Protein AF-A0A5A8DRU8-F1 (afdb_monomer_lite)

Structure (mmCIF, N/CA/C/O backbone):
data_AF-A0A5A8DRU8-F1
#
_entry.id   AF-A0A5A8DRU8-F1
#
loop_
_atom_site.group_PDB
_atom_site.id
_atom_site.type_symbol
_atom_site.label_atom_id
_atom_site.label_alt_id
_atom_site.label_comp_id
_atom_site.label_asym_id
_atom_site.label_entity_id
_atom_site.label_seq_id
_atom_site.pdbx_PDB_ins_code
_atom_site.Cartn_x
_atom_site.Cartn_y
_atom_site.Cartn_z
_atom_site.occupancy
_atom_site.B_iso_or_equiv
_atom_site.auth_seq_id
_atom_site.auth_comp_id
_atom_site.auth_asym_id
_atom_site.auth_atom_id
_atom_site.pdbx_PDB_model_num
ATOM 1 N N . MET A 1 1 ? -25.861 -3.009 14.316 1.00 43.69 1 MET A N 1
ATOM 2 C CA . MET A 1 1 ? -24.471 -2.513 14.322 1.00 43.69 1 MET A CA 1
ATOM 3 C C . MET A 1 1 ? -24.315 -1.579 13.141 1.00 43.69 1 MET A C 1
ATOM 5 O O . MET A 1 1 ? -24.588 -2.005 12.026 1.00 43.69 1 MET A O 1
ATOM 9 N N . ALA A 1 2 ? -23.986 -0.313 13.386 1.00 33.47 2 ALA A N 1
ATOM 10 C CA . ALA A 1 2 ? -23.744 0.656 12.323 1.00 33.47 2 ALA A CA 1
ATOM 11 C C . ALA A 1 2 ? -22.232 0.739 12.071 1.00 33.47 2 ALA A C 1
ATOM 13 O O . ALA A 1 2 ? -21.468 0.979 13.005 1.00 33.47 2 ALA A O 1
ATOM 14 N N . CYS A 1 3 ? -21.802 0.516 10.828 1.00 35.94 3 CYS A N 1
ATOM 15 C CA . CYS A 1 3 ? -20.430 0.788 10.407 1.00 35.94 3 CYS A CA 1
ATOM 16 C C . CYS A 1 3 ? -20.381 2.212 9.863 1.00 35.94 3 CYS A C 1
ATOM 18 O O . CYS A 1 3 ? -21.068 2.528 8.893 1.00 35.94 3 CYS A O 1
ATOM 20 N N . VAL A 1 4 ? -19.579 3.067 10.489 1.00 39.84 4 VAL A N 1
ATOM 21 C CA . VAL A 1 4 ? -19.378 4.444 10.038 1.00 39.84 4 VAL A CA 1
ATOM 22 C C . VAL A 1 4 ? -17.970 4.555 9.473 1.00 39.84 4 VAL A C 1
ATOM 24 O O . VAL A 1 4 ? -16.997 4.519 10.220 1.00 39.84 4 VAL A O 1
ATOM 27 N N . SER A 1 5 ? -17.861 4.724 8.156 1.00 37.50 5 SER A N 1
ATOM 28 C CA . SER A 1 5 ? -16.623 5.155 7.507 1.00 37.50 5 SER A CA 1
ATOM 29 C C . SER A 1 5 ? -16.645 6.674 7.356 1.00 37.50 5 SER A C 1
ATOM 31 O O . SER A 1 5 ? -17.474 7.210 6.618 1.00 37.50 5 SER A O 1
ATOM 33 N N . VAL A 1 6 ? -15.744 7.380 8.037 1.00 41.66 6 VAL A N 1
ATOM 34 C CA . VAL A 1 6 ? -15.523 8.812 7.788 1.00 41.66 6 VAL A CA 1
ATOM 35 C C . VAL A 1 6 ? -14.497 8.927 6.655 1.00 41.66 6 VAL A C 1
ATOM 37 O O . VAL A 1 6 ? -13.413 8.356 6.793 1.00 41.66 6 VAL A O 1
ATOM 40 N N . PRO A 1 7 ? -14.801 9.604 5.530 1.00 34.25 7 PRO A N 1
ATOM 41 C CA . PRO A 1 7 ? -13.857 9.731 4.426 1.00 34.25 7 PRO A CA 1
ATOM 42 C C . PRO A 1 7 ? -12.574 10.432 4.884 1.00 34.25 7 PRO A C 1
ATOM 44 O O . PRO A 1 7 ? -12.622 11.447 5.582 1.00 34.25 7 PRO A O 1
ATOM 47 N N . ALA A 1 8 ? -11.425 9.886 4.481 1.00 38.19 8 ALA A N 1
ATOM 48 C CA . ALA A 1 8 ? -10.133 10.520 4.693 1.00 38.19 8 ALA A CA 1
ATOM 49 C C . ALA A 1 8 ? -10.092 11.841 3.911 1.00 38.19 8 ALA A C 1
ATOM 51 O O . ALA A 1 8 ? -10.129 11.842 2.681 1.00 38.19 8 ALA A O 1
ATOM 52 N N . GLN A 1 9 ? -10.028 12.971 4.614 1.00 37.44 9 GLN A N 1
ATOM 53 C CA . GLN A 1 9 ? -9.528 14.198 4.001 1.00 37.44 9 GLN A CA 1
ATOM 54 C C . GLN A 1 9 ? -8.002 14.116 3.982 1.00 37.44 9 GLN A C 1
ATOM 56 O O . GLN A 1 9 ? -7.409 13.654 4.955 1.00 37.44 9 GLN A O 1
ATOM 61 N N . GLN A 1 10 ? -7.399 14.497 2.851 1.00 34.91 10 GLN A N 1
ATOM 62 C CA . GLN A 1 10 ? -5.951 14.496 2.638 1.00 34.91 10 GLN A CA 1
ATOM 63 C C . GLN A 1 10 ? -5.237 15.099 3.852 1.00 34.91 10 GLN A C 1
ATOM 65 O O . GLN A 1 10 ? -5.446 16.269 4.169 1.00 34.91 10 GLN A O 1
ATOM 70 N N . GLU A 1 11 ? -4.412 14.298 4.528 1.00 35.53 11 GLU A N 1
ATOM 71 C CA . GLU A 1 11 ? -3.481 14.827 5.521 1.00 35.53 11 GLU A CA 1
ATOM 72 C C . GLU A 1 11 ? -2.498 15.748 4.785 1.00 35.53 11 GLU A C 1
ATOM 74 O O . GLU A 1 11 ? -1.870 15.301 3.816 1.00 35.53 11 GLU A O 1
ATOM 79 N N . PRO A 1 12 ? -2.375 17.029 5.175 1.00 33.28 12 PRO A N 1
ATOM 80 C CA . PRO A 1 12 ? -1.320 17.865 4.639 1.00 33.28 12 PRO A CA 1
ATOM 81 C C . PRO A 1 12 ? 0.021 17.259 5.048 1.00 33.28 12 PRO A C 1
ATOM 83 O O . PRO A 1 12 ? 0.244 16.937 6.216 1.00 33.28 12 PRO A O 1
ATOM 86 N N . ALA A 1 13 ? 0.897 17.081 4.061 1.00 36.59 13 ALA A N 1
ATOM 87 C CA . ALA A 1 13 ? 2.283 16.729 4.300 1.00 36.59 13 ALA A CA 1
ATOM 88 C C . ALA A 1 13 ? 2.924 17.828 5.163 1.00 36.59 13 ALA A C 1
ATOM 90 O O . ALA A 1 13 ? 2.917 18.996 4.784 1.00 36.59 13 ALA A O 1
ATOM 91 N N . ASP A 1 14 ? 3.448 17.439 6.322 1.00 37.88 14 ASP A N 1
ATOM 92 C CA . ASP A 1 14 ? 4.422 18.200 7.108 1.00 37.88 14 ASP A CA 1
ATOM 93 C C . ASP A 1 14 ? 4.053 19.633 7.530 1.00 37.88 14 ASP A C 1
ATOM 95 O O . ASP A 1 14 ? 4.892 20.535 7.514 1.00 37.88 14 ASP A O 1
ATOM 99 N N . SER A 1 15 ? 2.840 19.852 8.040 1.00 34.00 15 SER A N 1
ATOM 100 C CA . SER A 1 15 ? 2.580 21.041 8.862 1.00 34.00 15 SER A CA 1
ATOM 101 C C . SER A 1 15 ? 1.745 20.703 10.090 1.00 34.00 15 SER A C 1
ATOM 103 O O . SER A 1 15 ? 0.584 20.304 9.984 1.00 34.00 15 SER A O 1
ATOM 105 N N . ALA A 1 16 ? 2.336 20.904 11.268 1.00 38.62 16 ALA A N 1
ATOM 106 C CA . ALA A 1 16 ? 1.628 20.998 12.536 1.00 38.62 16 ALA A CA 1
ATOM 107 C C . ALA A 1 16 ? 0.693 22.223 12.500 1.00 38.62 16 ALA A C 1
ATOM 109 O O . ALA A 1 16 ? 1.057 23.307 12.944 1.00 38.62 16 ALA A O 1
ATOM 110 N N . GLU A 1 17 ? -0.498 22.065 11.921 1.00 37.28 17 GLU A N 1
ATOM 111 C CA . GLU A 1 17 ? -1.536 23.096 11.864 1.00 37.28 17 GLU A CA 1
ATOM 112 C C . GLU A 1 17 ? -2.837 22.644 12.564 1.00 37.28 17 GLU A C 1
ATOM 114 O O . GLU A 1 17 ? -3.164 21.452 12.574 1.00 37.28 17 GLU A O 1
ATOM 119 N N . PRO A 1 18 ? -3.647 23.591 13.086 1.00 41.47 18 PRO A N 1
ATOM 120 C CA . PRO A 1 18 ? -4.928 23.337 13.763 1.00 41.47 18 PRO A CA 1
ATOM 121 C C . PRO A 1 18 ? -6.004 22.629 12.909 1.00 41.47 18 PRO A C 1
ATOM 123 O O . PRO A 1 18 ? -7.100 22.343 13.396 1.00 41.47 18 PRO A O 1
ATOM 126 N N . ALA A 1 19 ? -5.708 22.307 11.647 1.00 43.50 19 ALA A N 1
ATOM 127 C CA . ALA A 1 19 ? -6.573 21.556 10.744 1.00 43.50 19 ALA A CA 1
ATOM 128 C C . ALA A 1 19 ? -6.838 20.106 11.205 1.00 43.50 19 ALA A C 1
ATOM 130 O O . ALA A 1 19 ? -7.924 19.585 10.948 1.00 43.50 19 ALA A O 1
ATOM 131 N N . LEU A 1 20 ? -5.916 19.472 11.946 1.00 45.97 20 LEU A N 1
ATOM 132 C CA . LEU A 1 20 ? -6.085 18.087 12.427 1.00 45.97 20 LEU A CA 1
ATOM 133 C C . LEU A 1 20 ? -7.154 17.937 13.531 1.00 45.97 20 LEU A C 1
ATOM 135 O O . LEU A 1 20 ? -7.734 16.861 13.698 1.00 45.97 20 LEU A O 1
ATOM 139 N N . ALA A 1 21 ? -7.466 19.016 14.256 1.00 47.47 21 ALA A N 1
ATOM 140 C CA . ALA A 1 21 ? -8.443 18.999 15.345 1.00 47.47 21 ALA A CA 1
ATOM 141 C C . ALA A 1 21 ? -9.889 18.790 14.844 1.00 47.47 21 ALA A C 1
ATOM 143 O O . ALA A 1 21 ? -10.732 18.234 15.552 1.00 47.47 21 ALA A O 1
ATOM 144 N N . ARG A 1 22 ? -10.210 19.208 13.608 1.00 53.56 22 ARG A N 1
ATOM 145 C CA . ARG A 1 22 ? -11.570 19.088 13.041 1.00 53.56 22 ARG A CA 1
ATOM 146 C C . ARG A 1 22 ? -11.965 17.632 12.712 1.00 53.56 22 ARG A C 1
ATOM 148 O O . ARG A 1 22 ? -13.034 17.219 13.164 1.00 53.56 22 ARG A O 1
ATOM 155 N N . PRO A 1 23 ? -11.148 16.824 12.004 1.00 54.41 23 PRO A N 1
ATOM 156 C CA . PRO A 1 23 ? -11.475 15.423 11.707 1.00 54.41 23 PRO A CA 1
ATOM 157 C C . PRO A 1 23 ? -11.539 14.515 12.943 1.00 54.41 23 PRO A C 1
ATOM 159 O O . PRO A 1 23 ? -12.412 13.649 13.033 1.00 54.41 23 PRO A O 1
ATOM 162 N N . VAL A 1 24 ? -10.643 14.726 13.914 1.00 59.41 24 VAL A N 1
ATOM 163 C CA . VAL A 1 24 ? -10.613 13.986 15.191 1.00 59.41 24 VAL A CA 1
ATOM 164 C C . VAL A 1 24 ? -11.930 14.154 15.949 1.00 59.41 24 VAL A C 1
ATOM 166 O O . VAL A 1 24 ? -12.512 13.175 16.426 1.00 59.41 24 VAL A O 1
ATOM 169 N N . ASN A 1 25 ? -12.450 15.382 15.972 1.00 67.56 25 ASN A N 1
ATOM 170 C CA . ASN A 1 25 ? -13.738 15.681 16.581 1.00 67.56 25 ASN A CA 1
ATOM 171 C C . ASN A 1 25 ? -14.907 15.072 15.797 1.00 67.56 25 ASN A C 1
ATOM 173 O O . ASN A 1 25 ? -15.850 14.597 16.421 1.00 67.56 25 ASN A O 1
ATOM 177 N N . ALA A 1 26 ? -14.838 14.992 14.466 1.00 81.69 26 ALA A N 1
ATOM 178 C CA . ALA A 1 26 ? -15.893 14.366 13.668 1.00 81.69 26 ALA A CA 1
ATOM 179 C C . ALA A 1 26 ? -16.032 12.858 13.957 1.00 81.69 26 ALA A C 1
ATOM 181 O O . ALA A 1 26 ? -17.144 12.387 14.197 1.00 81.69 26 ALA A O 1
ATOM 182 N N . LYS A 1 27 ? -14.922 12.101 14.013 1.00 86.38 27 LYS A N 1
ATOM 183 C CA . LYS A 1 27 ? -14.954 10.661 14.353 1.00 86.38 27 LYS A CA 1
ATOM 184 C C . LYS A 1 27 ? -15.579 10.427 15.730 1.00 86.38 27 LYS A C 1
ATOM 186 O O . LYS A 1 27 ? -16.485 9.606 15.867 1.00 86.38 27 LYS A O 1
ATOM 191 N N . ALA A 1 28 ? -15.125 11.182 16.734 1.00 84.31 28 ALA A N 1
ATOM 192 C CA . ALA A 1 28 ? -15.636 11.086 18.098 1.00 84.31 28 ALA A CA 1
ATOM 193 C C . ALA A 1 28 ? -17.119 11.467 18.193 1.00 84.31 28 ALA A C 1
ATOM 195 O O . ALA A 1 28 ? -17.884 10.767 18.848 1.00 84.31 28 ALA A O 1
ATOM 196 N N . GLN A 1 29 ? -17.537 12.538 17.510 1.00 87.56 29 GLN A N 1
ATOM 197 C CA . GLN A 1 29 ? -18.924 13.009 17.499 1.00 87.56 29 GLN A CA 1
ATOM 198 C C . GLN A 1 29 ? -19.871 11.995 16.866 1.00 87.56 29 GLN A C 1
ATOM 200 O O . GLN A 1 29 ? -20.929 11.728 17.430 1.00 87.56 29 GLN A O 1
ATOM 205 N N . VAL A 1 30 ? -19.502 11.408 15.723 1.00 90.81 30 VAL A N 1
ATOM 206 C CA . VAL A 1 30 ? -20.354 10.406 15.070 1.00 90.81 30 VAL A CA 1
ATOM 207 C C . VAL A 1 30 ? -20.435 9.136 15.917 1.00 90.81 30 VAL A C 1
ATOM 209 O O . VAL A 1 30 ? -21.524 8.588 16.106 1.00 90.81 30 VAL A O 1
ATOM 212 N N . LEU A 1 31 ? -19.314 8.700 16.494 1.00 92.44 31 LEU A N 1
ATOM 213 C CA . LEU A 1 31 ? -19.296 7.552 17.398 1.00 92.44 31 LEU A CA 1
ATOM 214 C C . LEU A 1 31 ? -20.135 7.808 18.662 1.00 92.44 31 LEU A C 1
ATOM 216 O O . LEU A 1 31 ? -20.915 6.959 19.078 1.00 92.44 31 LEU A O 1
ATOM 220 N N . TRP A 1 32 ? -20.039 9.000 19.247 1.00 93.31 32 TRP A N 1
ATOM 221 C CA . TRP A 1 32 ? -20.851 9.388 20.398 1.00 93.31 32 TRP A CA 1
ATOM 222 C C . TRP A 1 32 ? -22.339 9.4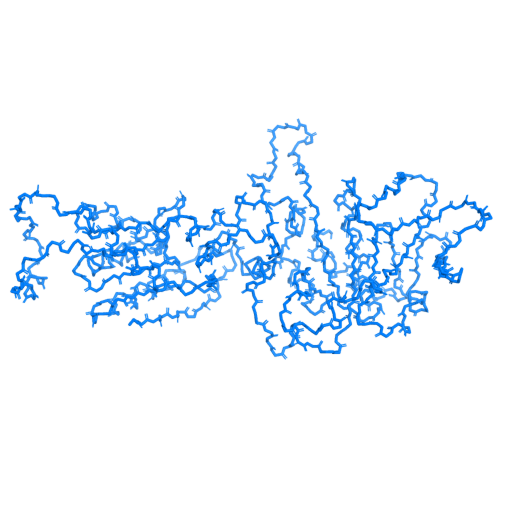61 20.056 1.00 93.31 32 TRP A C 1
ATOM 224 O O . TRP A 1 32 ? -23.163 8.945 20.807 1.00 93.31 32 TRP A O 1
ATOM 234 N N . ALA A 1 33 ? -22.696 10.055 18.915 1.00 93.38 33 ALA A N 1
ATOM 235 C CA . ALA A 1 33 ? -24.084 10.175 18.484 1.00 93.38 33 ALA A CA 1
ATOM 236 C C . ALA A 1 33 ? -24.727 8.801 18.242 1.00 93.38 33 ALA A C 1
ATOM 238 O O . ALA A 1 33 ? -25.854 8.568 18.670 1.00 93.38 33 ALA A O 1
ATOM 239 N N . THR A 1 34 ? -24.005 7.876 17.608 1.00 95.88 34 THR A N 1
ATOM 240 C CA . THR A 1 34 ? -24.486 6.506 17.356 1.00 95.88 34 THR A CA 1
ATOM 241 C C . THR A 1 34 ? -24.668 5.710 18.650 1.00 95.88 34 THR A C 1
ATOM 243 O O . THR A 1 34 ? -25.726 5.113 18.851 1.00 95.88 34 THR A O 1
ATOM 246 N N . VAL A 1 35 ? -23.708 5.788 19.575 1.00 94.75 35 VAL A N 1
ATOM 247 C CA . VAL A 1 35 ? -23.812 5.185 20.916 1.00 94.75 35 VAL A CA 1
ATOM 248 C C . VAL A 1 35 ? -24.971 5.786 21.716 1.00 94.75 35 VAL A C 1
ATOM 250 O O . VAL A 1 35 ? -25.744 5.049 22.326 1.00 94.75 35 VAL A O 1
ATOM 253 N N . LYS A 1 36 ? -25.162 7.111 21.664 1.00 93.75 36 LYS A N 1
ATOM 254 C CA . LYS A 1 36 ? -26.280 7.808 22.322 1.00 93.75 36 LYS A CA 1
ATOM 255 C C . LYS A 1 36 ? -27.650 7.365 21.797 1.00 93.75 36 LYS A C 1
ATOM 257 O O . LYS A 1 36 ? -28.618 7.381 22.549 1.00 93.75 36 LYS A O 1
ATOM 262 N N . LEU A 1 37 ? -27.734 6.964 20.529 1.00 95.50 37 LEU A N 1
ATOM 263 C CA . LEU A 1 37 ? -28.949 6.418 19.916 1.00 95.50 37 LEU A CA 1
ATOM 264 C C . LEU A 1 37 ? -29.209 4.942 20.276 1.00 95.50 37 LEU A C 1
ATOM 266 O O . LEU A 1 37 ? -30.167 4.364 19.772 1.00 95.50 37 LEU A O 1
ATOM 270 N N . GLY A 1 38 ? -28.382 4.328 21.128 1.00 94.88 38 GLY A N 1
ATOM 271 C CA . GLY A 1 38 ? -28.551 2.940 21.560 1.00 94.88 38 GLY A CA 1
ATOM 272 C C . GLY A 1 38 ? -27.818 1.913 20.692 1.00 94.88 38 GLY A C 1
ATOM 273 O O . GLY A 1 38 ? -28.046 0.716 20.854 1.00 94.88 38 GLY A O 1
ATOM 274 N N . TYR A 1 39 ? -26.941 2.338 19.772 1.00 96.38 39 TYR A N 1
ATOM 275 C CA . TYR A 1 39 ? -26.209 1.417 18.900 1.00 96.38 39 TYR A CA 1
ATOM 276 C C . TYR A 1 39 ? -24.805 1.093 19.412 1.00 96.38 39 TYR A C 1
ATOM 278 O O . TYR A 1 39 ? -23.951 1.972 19.545 1.00 96.38 39 TYR A O 1
ATOM 286 N N . ASP A 1 40 ? -24.517 -0.202 19.552 1.00 94.81 40 ASP A N 1
ATOM 287 C CA . ASP A 1 40 ? -23.143 -0.703 19.550 1.00 94.81 40 ASP A CA 1
ATOM 288 C C . ASP A 1 40 ? -22.453 -0.302 18.244 1.00 94.81 40 ASP A C 1
ATOM 290 O O . ASP A 1 40 ? -22.934 -0.605 17.141 1.00 94.81 40 ASP A O 1
ATOM 294 N N . SER A 1 41 ? -21.308 0.359 18.382 1.00 95.38 41 SER A N 1
ATOM 295 C CA . SER A 1 41 ? -20.650 1.044 17.276 1.00 95.38 41 SER A CA 1
ATOM 296 C C . SER A 1 41 ? -19.191 0.620 17.169 1.00 95.38 41 SER A C 1
ATOM 298 O O . SER A 1 41 ? -18.465 0.594 18.162 1.00 95.38 41 SER A O 1
ATOM 300 N N . LEU A 1 42 ? -18.765 0.263 15.956 1.00 95.50 42 LEU A N 1
ATOM 301 C CA . LEU A 1 42 ? -17.385 -0.093 15.629 1.00 95.50 42 LEU A CA 1
ATOM 302 C C . LEU A 1 42 ? -16.781 1.025 14.783 1.00 95.50 42 LEU A C 1
ATOM 304 O O . LEU A 1 42 ? -17.221 1.266 13.659 1.00 95.50 42 LEU A O 1
ATOM 308 N N . LEU A 1 43 ? -15.778 1.698 15.340 1.00 93.88 43 LEU A N 1
ATOM 309 C CA . LEU A 1 43 ? -14.950 2.666 14.637 1.00 93.88 43 LEU A CA 1
ATOM 310 C C . LEU A 1 43 ? -13.770 1.951 13.983 1.00 93.88 43 LEU A C 1
ATOM 312 O O . LEU A 1 43 ? -13.090 1.141 14.621 1.00 93.88 43 LEU A O 1
ATOM 316 N N . VAL A 1 44 ? -13.532 2.290 12.718 1.00 92.31 44 VAL A N 1
ATOM 317 C CA . VAL A 1 44 ? -12.480 1.712 11.887 1.00 92.31 44 VAL A CA 1
ATOM 318 C C . VAL A 1 44 ? -11.830 2.830 11.075 1.00 92.31 44 VAL A C 1
ATOM 320 O O . VAL A 1 44 ? -12.527 3.586 10.395 1.00 92.31 44 VAL A O 1
ATOM 323 N N .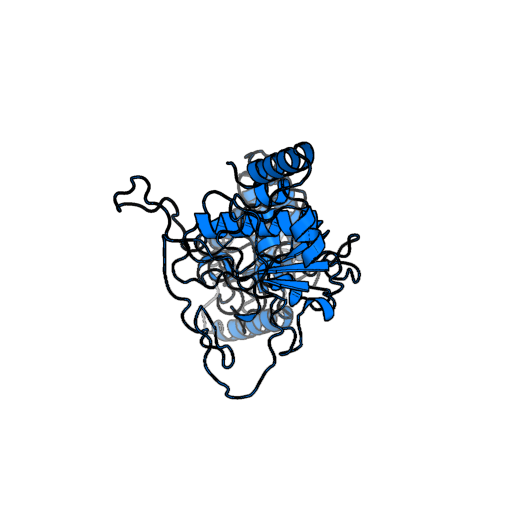 ASP A 1 45 ? -10.507 2.931 11.137 1.00 88.12 45 ASP A N 1
ATOM 324 C CA . ASP A 1 45 ? -9.735 3.817 10.273 1.00 88.12 45 ASP A CA 1
ATOM 325 C C . ASP A 1 45 ? -9.658 3.273 8.842 1.00 88.12 45 ASP A C 1
ATOM 327 O O . ASP A 1 45 ? -9.759 2.075 8.582 1.00 88.12 45 ASP A O 1
ATOM 331 N N . THR A 1 46 ? -9.468 4.169 7.875 1.00 85.88 46 THR A N 1
ATOM 332 C CA . THR A 1 46 ? -9.427 3.816 6.446 1.00 85.88 46 THR A CA 1
ATOM 333 C C . THR A 1 46 ? -8.210 2.979 6.060 1.00 85.88 46 THR A C 1
ATOM 335 O O . THR A 1 46 ? -8.164 2.438 4.962 1.00 85.88 46 THR A O 1
ATOM 338 N N . ASP A 1 47 ? -7.214 2.891 6.937 1.00 82.31 47 ASP A N 1
ATOM 339 C CA . ASP A 1 47 ? -6.003 2.097 6.766 1.00 82.31 47 ASP A CA 1
ATOM 340 C C . ASP A 1 47 ? -6.027 0.787 7.582 1.00 82.31 47 ASP A C 1
ATOM 342 O O . ASP A 1 47 ? -4.981 0.171 7.820 1.00 82.31 47 ASP A O 1
ATOM 346 N N . VAL A 1 48 ? -7.223 0.337 7.981 1.00 88.25 48 VAL A N 1
ATOM 347 C CA . VAL A 1 48 ? -7.468 -1.004 8.520 1.00 88.25 48 VAL A CA 1
ATOM 348 C C . VAL A 1 48 ? -7.872 -1.958 7.397 1.00 88.25 48 VAL A C 1
ATOM 350 O O . VAL A 1 48 ? -8.865 -1.752 6.702 1.00 88.25 48 VAL A O 1
ATOM 353 N N . ALA A 1 49 ? -7.130 -3.052 7.259 1.00 88.06 49 ALA A N 1
ATOM 354 C CA . ALA A 1 49 ? -7.469 -4.168 6.392 1.00 88.06 49 ALA A CA 1
ATOM 355 C C . ALA A 1 49 ? -8.126 -5.294 7.201 1.00 88.06 49 ALA A C 1
ATOM 357 O O . ALA A 1 49 ? -7.591 -5.738 8.220 1.00 88.06 49 ALA A O 1
ATOM 358 N N . PHE A 1 50 ? -9.267 -5.786 6.725 1.00 91.06 50 PHE A N 1
ATOM 359 C CA . PHE A 1 50 ? -9.951 -6.946 7.293 1.00 91.06 50 PHE A CA 1
ATOM 360 C C . PHE A 1 50 ? -9.463 -8.218 6.611 1.00 91.06 50 PHE A C 1
ATOM 362 O O . PHE A 1 50 ? -9.607 -8.370 5.401 1.00 91.06 50 PHE A O 1
ATOM 369 N N . LEU A 1 51 ? -8.908 -9.135 7.395 1.00 89.31 51 LEU A N 1
ATOM 370 C CA . LEU A 1 51 ? -8.518 -10.467 6.928 1.00 89.31 51 LEU A CA 1
ATOM 371 C C . LEU A 1 51 ? -9.622 -11.494 7.193 1.00 89.31 51 LEU A C 1
ATOM 373 O O . LEU A 1 51 ? -9.716 -12.507 6.507 1.00 89.31 51 LEU A O 1
ATOM 377 N N . GLN A 1 52 ? -10.458 -11.228 8.197 1.00 92.00 52 GLN A N 1
ATOM 378 C CA . GLN A 1 52 ? -11.612 -12.034 8.581 1.00 92.00 52 GLN A CA 1
ATOM 379 C C . GLN A 1 52 ? -12.755 -11.115 9.028 1.00 92.00 52 GLN A C 1
ATOM 381 O O . GLN A 1 52 ? -12.541 -9.936 9.317 1.00 92.00 52 GLN A O 1
ATOM 386 N N . ASN A 1 53 ? -13.973 -11.653 9.132 1.00 93.31 53 ASN A N 1
ATOM 387 C CA . ASN A 1 53 ? -15.086 -10.925 9.740 1.00 93.31 53 ASN A CA 1
ATOM 388 C C . ASN A 1 53 ? -14.817 -10.739 11.250 1.00 93.31 53 ASN A C 1
ATOM 390 O O . ASN A 1 53 ? -14.769 -11.735 11.974 1.00 93.31 53 ASN A O 1
ATOM 394 N N . PRO A 1 54 ? -14.668 -9.501 11.758 1.00 94.56 54 PRO A N 1
ATOM 395 C CA . PRO A 1 54 ? -14.321 -9.272 13.157 1.00 94.56 54 PRO A CA 1
ATOM 396 C C . PRO A 1 54 ? -15.491 -9.457 14.120 1.00 94.56 54 PRO A C 1
ATOM 398 O O . PRO A 1 54 ? -15.266 -9.621 15.316 1.00 94.56 54 PRO A O 1
ATOM 401 N N . LEU A 1 55 ? -16.736 -9.405 13.640 1.00 93.81 55 LEU A N 1
ATOM 402 C CA . LEU A 1 55 ? -17.903 -9.314 14.517 1.00 93.81 55 LEU A CA 1
ATOM 403 C C . LEU A 1 55 ? -18.118 -10.567 15.378 1.00 93.81 55 LEU A C 1
ATOM 405 O O . LEU A 1 55 ? -18.314 -10.402 16.584 1.00 93.81 55 LEU A O 1
ATOM 409 N N . PRO A 1 56 ? -18.032 -11.799 14.833 1.00 93.56 56 PRO A N 1
ATOM 410 C CA . PRO A 1 56 ? -18.132 -13.007 15.650 1.00 93.56 56 PRO A CA 1
ATOM 411 C C . PRO A 1 56 ? -17.036 -13.062 16.716 1.00 93.56 56 PRO A C 1
ATOM 413 O O . PRO A 1 56 ? -17.325 -13.329 17.877 1.00 93.56 56 PRO A O 1
ATOM 416 N N . VAL A 1 57 ? -15.806 -12.692 16.343 1.00 92.62 57 VAL A N 1
ATOM 417 C CA . VAL A 1 57 ? -14.649 -12.700 17.243 1.00 92.62 57 VAL A CA 1
ATOM 418 C C . VAL A 1 57 ? -14.838 -11.709 18.395 1.00 92.62 57 VAL A C 1
ATOM 420 O O . VAL A 1 57 ? -14.619 -12.054 19.553 1.00 92.62 57 VAL A O 1
ATOM 423 N N . LEU A 1 58 ? -15.294 -10.485 18.110 1.00 92.56 58 LEU A N 1
ATOM 424 C CA . LEU A 1 58 ? -15.591 -9.480 19.140 1.00 92.56 58 LEU A CA 1
ATOM 425 C C . LEU A 1 58 ? -16.706 -9.938 20.096 1.00 92.56 58 LEU A C 1
ATOM 427 O O . LEU A 1 58 ? -16.620 -9.686 21.301 1.00 92.56 58 LEU A O 1
ATOM 431 N N . ALA A 1 59 ? -17.725 -10.631 19.578 1.00 90.31 59 ALA A N 1
ATOM 432 C CA . ALA A 1 59 ? -18.812 -11.189 20.380 1.00 90.31 59 ALA A CA 1
ATOM 433 C C . ALA A 1 59 ? -18.361 -12.376 21.253 1.00 90.31 59 ALA A C 1
ATOM 435 O O . ALA A 1 59 ? -18.812 -12.504 22.390 1.00 90.31 59 ALA A O 1
ATOM 436 N N . ASP A 1 60 ? -17.451 -13.223 20.764 1.00 88.94 60 ASP A N 1
ATOM 437 C CA . ASP A 1 60 ? -16.826 -14.280 21.571 1.00 88.94 60 ASP A CA 1
ATOM 438 C C . ASP A 1 60 ? -16.030 -13.693 22.742 1.00 88.94 60 ASP A C 1
ATOM 440 O O . ASP A 1 60 ? -16.139 -14.174 23.873 1.00 88.94 60 ASP A O 1
ATOM 444 N N . TYR A 1 61 ? -15.290 -12.605 22.503 1.00 85.69 61 TYR A N 1
ATOM 445 C CA . TYR A 1 61 ? -14.569 -11.907 23.569 1.00 85.69 61 TYR A CA 1
ATOM 446 C C . TYR A 1 61 ? -15.499 -11.349 24.647 1.00 85.69 61 TYR A C 1
ATOM 448 O O . TYR A 1 61 ? -15.143 -11.414 25.825 1.00 85.69 61 TYR A O 1
ATOM 456 N N . ASP A 1 62 ? -16.673 -10.831 24.272 1.00 85.38 62 ASP A N 1
ATOM 457 C CA . ASP A 1 62 ? -17.678 -10.379 25.240 1.00 85.38 62 ASP A CA 1
ATOM 458 C C . ASP A 1 62 ? -18.098 -11.526 26.171 1.00 85.38 62 ASP A C 1
ATOM 460 O O . ASP A 1 62 ? -18.033 -11.388 27.395 1.00 85.38 62 ASP A O 1
ATOM 464 N N . ARG A 1 63 ? -18.456 -12.681 25.593 1.00 83.75 63 ARG A N 1
ATOM 465 C CA . ARG A 1 63 ? -18.901 -13.864 26.347 1.00 83.75 63 ARG A CA 1
ATOM 466 C C . ARG A 1 63 ? -17.827 -14.395 27.294 1.00 83.75 63 ARG A C 1
ATOM 468 O O . ARG A 1 63 ? -18.121 -14.696 28.448 1.00 83.75 63 ARG A O 1
ATOM 475 N N . ALA A 1 64 ? -16.583 -14.485 26.826 1.00 79.62 64 ALA A N 1
ATOM 476 C CA . ALA A 1 64 ? -15.479 -15.021 27.622 1.00 79.62 64 ALA A CA 1
ATOM 477 C C . ALA A 1 64 ? -15.181 -14.180 28.878 1.00 79.62 64 ALA A C 1
ATOM 479 O O . ALA A 1 64 ? -14.812 -14.725 29.914 1.00 79.62 64 ALA A O 1
ATOM 480 N N . HIS A 1 65 ? -15.362 -12.856 28.815 1.00 73.00 65 HIS A N 1
ATOM 481 C CA . HIS A 1 65 ? -15.084 -11.968 29.950 1.00 73.00 65 HIS A CA 1
ATOM 482 C C . HIS A 1 65 ? -16.268 -11.839 30.916 1.00 73.00 65 HIS A C 1
ATOM 484 O O . HIS A 1 65 ? -16.044 -11.611 32.105 1.00 73.00 65 HIS A O 1
ATOM 490 N N . GLN A 1 66 ? -17.505 -12.041 30.445 1.00 67.06 66 GLN A N 1
ATOM 491 C CA . GLN A 1 66 ? -18.696 -12.085 31.304 1.00 67.06 66 GLN A CA 1
ATOM 492 C C . GLN A 1 66 ? -18.615 -13.191 32.370 1.00 67.06 66 GLN A C 1
ATOM 494 O O . GLN A 1 66 ? -19.074 -12.999 33.494 1.00 67.06 66 GLN A O 1
ATOM 499 N N . GLN A 1 67 ? -17.966 -14.319 32.066 1.00 54.25 67 GLN A N 1
ATOM 500 C CA . GLN A 1 67 ? -17.844 -15.446 32.999 1.00 54.25 67 GLN A CA 1
ATOM 501 C C . GLN A 1 67 ? -16.910 -15.179 34.198 1.00 54.25 67 GLN A C 1
ATOM 503 O O . GLN A 1 67 ? -17.016 -15.865 35.210 1.00 54.25 67 GLN A O 1
ATOM 508 N N . VAL A 1 68 ? -16.016 -14.183 34.131 1.00 54.00 68 VAL A N 1
ATOM 509 C CA . VAL A 1 68 ? -14.922 -14.012 35.114 1.00 54.00 68 VAL A CA 1
ATOM 510 C C . VAL A 1 68 ? -15.302 -13.129 36.316 1.00 54.00 68 VAL A C 1
ATOM 512 O O . VAL A 1 68 ? -14.675 -13.227 37.367 1.00 54.00 68 VAL A O 1
ATOM 515 N N . ARG A 1 69 ? -16.328 -12.270 36.215 1.00 50.66 69 ARG A N 1
ATOM 516 C CA . ARG A 1 69 ? -16.647 -11.257 37.250 1.00 50.66 69 ARG A CA 1
ATOM 517 C C . ARG A 1 69 ? -17.812 -11.587 38.187 1.00 50.66 69 ARG A C 1
ATOM 519 O O . ARG A 1 69 ? -18.118 -10.781 39.059 1.00 50.66 69 ARG A O 1
ATOM 526 N N . CYS A 1 70 ? -18.413 -12.770 38.094 1.00 49.94 70 CYS A N 1
ATOM 527 C CA . CYS A 1 70 ? -19.489 -13.193 39.004 1.00 49.94 70 CYS A CA 1
ATOM 528 C C . CYS A 1 70 ? -18.982 -13.696 40.379 1.00 49.94 70 CYS A C 1
ATOM 530 O O . CYS A 1 70 ? -19.564 -14.607 40.962 1.00 49.94 70 CYS A O 1
ATOM 532 N N . GLY A 1 71 ? -17.897 -13.112 40.905 1.00 43.91 71 GLY A N 1
ATOM 533 C CA . GLY A 1 71 ? -17.373 -13.365 42.250 1.00 43.91 71 GLY A CA 1
ATOM 534 C C . GLY A 1 71 ? -17.728 -12.213 43.191 1.00 43.91 71 GLY A C 1
ATOM 535 O O . GLY A 1 71 ? -17.203 -11.116 43.045 1.00 43.91 71 GLY A O 1
ATOM 536 N N . SER A 1 72 ? -18.645 -12.482 44.121 1.00 43.16 72 SER A N 1
ATOM 537 C CA . SER A 1 72 ? -19.126 -11.651 45.239 1.00 43.16 72 SER A CA 1
ATOM 538 C C . SER A 1 72 ? -18.269 -10.431 45.628 1.00 43.16 72 SER A C 1
ATOM 540 O O . SER A 1 72 ? -17.261 -10.569 46.321 1.00 43.16 72 SER A O 1
ATOM 542 N N . ALA A 1 73 ? -18.745 -9.229 45.291 1.00 41.03 73 ALA A N 1
ATOM 543 C CA . ALA A 1 73 ? -18.336 -7.978 45.928 1.00 41.03 73 ALA A CA 1
ATOM 544 C C . ALA A 1 73 ? -19.587 -7.133 46.216 1.00 41.03 73 ALA A C 1
ATOM 546 O O . ALA A 1 73 ? -20.369 -6.842 45.311 1.00 41.03 73 ALA A O 1
ATOM 547 N N . GLY A 1 74 ? -19.801 -6.811 47.495 1.00 42.53 74 GLY A N 1
ATOM 548 C CA . GLY A 1 74 ? -20.925 -6.007 47.971 1.00 42.53 74 GLY A CA 1
ATOM 549 C C . GLY A 1 74 ? -20.922 -4.616 47.342 1.00 42.53 74 GLY A C 1
ATOM 550 O O . GLY A 1 74 ? -19.888 -3.954 47.281 1.00 42.53 74 GLY A O 1
ATOM 551 N N . ALA A 1 75 ? -22.083 -4.198 46.846 1.00 36.56 75 ALA A N 1
ATOM 552 C CA . ALA A 1 75 ? -22.277 -2.895 46.236 1.00 36.56 75 ALA A CA 1
ATOM 553 C C . ALA A 1 75 ? -22.424 -1.811 47.317 1.00 36.56 75 ALA A C 1
ATOM 555 O O . ALA A 1 75 ? -23.382 -1.839 48.087 1.00 36.56 75 ALA A O 1
ATOM 556 N N . GLU A 1 76 ? -21.520 -0.832 47.327 1.00 35.81 76 GLU A N 1
ATOM 557 C CA . GLU A 1 76 ? -21.798 0.503 47.867 1.00 35.81 76 GLU A CA 1
ATOM 558 C C . GLU A 1 76 ? -22.101 1.470 46.707 1.00 35.81 76 GLU A C 1
ATOM 560 O O . GLU A 1 76 ? -21.416 1.430 45.680 1.00 35.81 76 GLU A O 1
ATOM 565 N N . PRO A 1 77 ? -23.106 2.354 46.832 1.00 40.75 77 PRO A N 1
ATOM 566 C CA . PRO A 1 77 ? -23.434 3.322 45.795 1.00 40.75 77 PRO A CA 1
ATOM 567 C C . PRO A 1 77 ? -22.511 4.547 45.882 1.00 40.75 77 PRO A C 1
ATOM 569 O O . PRO A 1 77 ? -22.542 5.296 46.856 1.00 40.75 77 PRO A O 1
ATOM 572 N N . PHE A 1 78 ? -21.729 4.797 44.829 1.00 40.62 78 PHE A N 1
ATOM 573 C CA . PHE A 1 78 ? -20.896 5.996 44.695 1.00 40.62 78 PHE A CA 1
ATOM 574 C C . PHE A 1 78 ? -21.272 6.780 43.428 1.00 40.62 78 PHE A C 1
ATOM 576 O O . PHE A 1 78 ? -21.047 6.297 42.321 1.00 40.62 78 PHE A O 1
ATOM 583 N N . LEU A 1 79 ? -21.831 7.990 43.608 1.00 41.47 79 LEU A N 1
ATOM 584 C CA . LEU A 1 79 ? -21.433 9.278 42.989 1.00 41.47 79 LEU A CA 1
ATOM 585 C C . LEU A 1 79 ? -22.609 10.296 42.949 1.00 41.47 79 LEU A C 1
ATOM 587 O O . LEU A 1 79 ? -23.596 10.051 42.260 1.00 41.47 79 LEU A O 1
ATOM 591 N N . PRO A 1 80 ? -22.495 11.481 43.594 1.00 40.38 80 PRO A N 1
ATOM 592 C CA . PRO A 1 80 ? -23.584 12.466 43.700 1.00 40.38 80 PRO A CA 1
ATOM 593 C C . PRO A 1 80 ? -23.517 13.674 42.730 1.00 40.38 80 PRO A C 1
ATOM 595 O O . PRO A 1 80 ? -24.196 14.670 42.963 1.00 40.38 80 PRO A O 1
ATOM 598 N N . HIS A 1 81 ? -22.724 13.654 41.646 1.00 44.34 81 HIS A N 1
ATOM 599 C CA . HIS A 1 81 ? -22.396 14.895 40.901 1.00 44.34 81 HIS A CA 1
ATOM 600 C C . HIS A 1 81 ? -22.934 15.070 39.466 1.00 44.34 81 HIS A C 1
ATOM 602 O O . HIS A 1 81 ? -22.583 16.056 38.823 1.00 44.34 81 HIS A O 1
ATOM 608 N N . TYR A 1 82 ? -23.837 14.217 38.966 1.00 43.66 82 TYR A N 1
ATOM 609 C CA . TYR A 1 82 ? -24.476 14.429 37.649 1.00 43.66 82 TYR A CA 1
ATOM 610 C C . TYR A 1 82 ? -25.982 14.095 37.664 1.00 43.66 82 TYR A C 1
ATOM 612 O O . TYR A 1 82 ? -26.376 13.009 37.239 1.00 43.66 82 TYR A O 1
ATOM 620 N N . PRO A 1 83 ? -26.853 15.020 38.117 1.00 43.00 83 PRO A N 1
ATOM 621 C CA . PRO A 1 83 ? -28.277 14.733 38.326 1.00 43.00 83 PRO A CA 1
ATOM 622 C C . PRO A 1 83 ? -29.081 14.460 37.041 1.00 43.00 83 PRO A C 1
ATOM 624 O O . PRO A 1 83 ? -30.163 13.891 37.110 1.00 43.00 83 PRO A O 1
ATOM 627 N N . TRP A 1 84 ? -28.561 14.805 35.859 1.00 44.94 84 TRP A N 1
ATOM 628 C CA . TRP A 1 84 ? -29.255 14.604 34.578 1.00 44.94 84 TRP A CA 1
ATOM 629 C C . TRP A 1 84 ? -28.950 13.262 33.890 1.00 44.94 84 TRP A C 1
ATOM 631 O O . TRP A 1 84 ? -29.582 12.949 32.885 1.00 44.94 84 TRP A O 1
ATOM 641 N N . LEU A 1 85 ? -28.031 12.445 34.426 1.00 44.38 85 LEU A N 1
ATOM 642 C CA . LEU A 1 85 ? -27.796 11.073 33.944 1.00 44.38 85 LEU A CA 1
ATOM 643 C C . LEU A 1 85 ? -28.628 10.010 34.692 1.00 44.38 85 LEU A C 1
ATOM 645 O O . LEU A 1 85 ? -28.651 8.856 34.276 1.00 44.38 85 LEU A O 1
ATOM 649 N N . GLY A 1 86 ? -29.308 10.379 35.783 1.00 37.31 86 GLY A N 1
ATOM 650 C CA . GLY A 1 86 ? -29.948 9.434 36.708 1.00 37.31 86 GLY A CA 1
ATOM 651 C C . GLY A 1 86 ? -31.394 9.030 36.394 1.00 37.31 86 GLY A C 1
ATOM 652 O O . GLY A 1 86 ? -31.954 8.228 37.129 1.00 37.31 86 GLY A O 1
ATOM 653 N N . ALA A 1 87 ? -32.024 9.561 35.341 1.00 40.19 87 ALA A N 1
ATOM 654 C CA . ALA A 1 87 ? -33.476 9.420 35.153 1.00 40.19 87 ALA A CA 1
ATOM 655 C C . ALA A 1 87 ? -33.933 8.232 34.274 1.00 40.19 87 ALA A C 1
ATOM 657 O O . ALA A 1 87 ? -35.133 8.067 34.072 1.00 40.19 87 ALA A O 1
ATOM 658 N N . HIS A 1 88 ? -33.024 7.392 33.759 1.00 38.66 88 HIS A N 1
ATOM 659 C CA . HIS A 1 88 ? -33.392 6.282 32.856 1.00 38.66 88 HIS A CA 1
ATOM 660 C C . HIS A 1 88 ? -32.810 4.908 33.207 1.00 38.66 88 HIS A C 1
ATOM 662 O O . HIS A 1 88 ? -32.805 4.013 32.368 1.00 38.66 88 HIS A O 1
ATOM 668 N N . VAL A 1 89 ? -32.364 4.694 34.445 1.00 43.56 89 VAL A N 1
ATOM 669 C CA . VAL A 1 89 ? -31.917 3.363 34.882 1.00 43.56 89 VAL A CA 1
ATOM 670 C C . VAL A 1 89 ? -32.628 2.994 36.174 1.00 43.56 89 VAL A C 1
ATOM 672 O O . VAL A 1 89 ? -32.081 3.124 37.263 1.00 43.56 89 VAL A O 1
ATOM 675 N N . ALA A 1 90 ? -33.875 2.555 36.053 1.00 40.53 90 ALA A N 1
ATOM 676 C CA . ALA A 1 90 ? -34.550 1.849 37.127 1.00 40.53 90 ALA A CA 1
ATOM 677 C C . ALA A 1 90 ? -35.388 0.717 36.528 1.00 40.53 90 ALA A C 1
ATOM 679 O O . ALA A 1 90 ? -36.139 0.938 35.585 1.00 40.53 90 ALA A O 1
ATOM 680 N N . GLU A 1 91 ? -35.215 -0.464 37.123 1.00 38.97 91 GLU A N 1
ATOM 681 C CA . GLU A 1 91 ? -35.961 -1.714 36.924 1.00 38.97 91 GLU A CA 1
ATOM 682 C C . GLU A 1 91 ? -35.524 -2.633 35.770 1.00 38.97 91 GLU A C 1
ATOM 684 O O . GLU A 1 91 ? -36.155 -2.735 34.725 1.00 38.97 91 GLU A O 1
ATOM 689 N N . SER A 1 92 ? -34.477 -3.423 36.034 1.00 40.00 92 SER A N 1
ATOM 690 C CA . SER A 1 92 ? -34.472 -4.858 35.711 1.00 40.00 92 SER A CA 1
ATOM 691 C C . SER A 1 92 ? -33.434 -5.588 36.567 1.00 40.00 92 SER A C 1
ATOM 693 O O . SER A 1 92 ? -32.324 -5.107 36.785 1.00 40.00 92 SER A O 1
ATOM 695 N N . ALA A 1 93 ? -33.836 -6.743 37.081 1.00 38.03 93 ALA A N 1
ATOM 696 C CA . ALA A 1 93 ? -33.173 -7.529 38.105 1.00 38.03 93 ALA A CA 1
ATOM 697 C C . ALA A 1 93 ? -31.901 -8.270 37.635 1.00 38.03 93 ALA A C 1
ATOM 699 O O . ALA A 1 93 ? -31.837 -8.810 36.537 1.00 38.03 93 ALA A O 1
ATOM 700 N N . SER A 1 94 ? -30.917 -8.326 38.540 1.00 43.03 94 SER A N 1
ATOM 701 C CA . SER A 1 94 ? -30.029 -9.461 38.861 1.00 43.03 94 SER A CA 1
ATOM 702 C C . SER A 1 94 ? -29.577 -10.439 37.761 1.00 43.03 94 SER A C 1
ATOM 704 O O . SER A 1 94 ? -29.733 -11.654 37.900 1.00 43.03 94 SER A O 1
ATOM 706 N N . THR A 1 95 ? -28.847 -9.949 36.768 1.00 41.56 95 THR A N 1
ATOM 707 C CA . THR A 1 95 ? -27.764 -10.727 36.153 1.00 41.56 95 THR A CA 1
ATOM 708 C C . THR A 1 95 ? -26.496 -9.894 36.238 1.00 41.56 95 THR A C 1
ATOM 710 O O . THR A 1 95 ? -26.470 -8.760 35.766 1.00 41.56 95 THR A O 1
ATOM 713 N N . CYS A 1 96 ? -25.446 -10.427 36.868 1.00 46.59 96 CYS A N 1
ATOM 714 C CA . CYS A 1 96 ? -24.100 -9.851 36.846 1.00 46.59 96 CYS A CA 1
ATOM 715 C C . CYS A 1 96 ? -23.516 -9.946 35.427 1.00 46.59 96 CYS A C 1
ATOM 717 O O . CYS A 1 96 ? -22.513 -10.613 35.191 1.00 46.59 96 CYS A O 1
ATOM 719 N N . GLU A 1 97 ? -24.145 -9.297 34.453 1.00 54.69 97 GLU A N 1
ATOM 720 C CA . GLU A 1 97 ? -23.526 -9.080 33.161 1.00 54.69 97 GLU A CA 1
ATOM 721 C C . GLU A 1 97 ? -22.470 -8.001 33.360 1.00 54.69 97 GLU A C 1
ATOM 723 O O . GLU A 1 97 ? -22.766 -6.809 33.417 1.00 54.69 97 GLU A O 1
ATOM 728 N N . SER A 1 98 ? -21.206 -8.405 33.499 1.00 64.69 98 SER A N 1
ATOM 729 C CA . SER A 1 98 ? -20.122 -7.444 33.347 1.00 64.69 98 SER A CA 1
ATOM 730 C C . SER A 1 98 ? -20.120 -6.990 31.890 1.00 64.69 98 SER A C 1
ATOM 732 O O . SER A 1 98 ? -19.642 -7.704 31.004 1.00 64.69 98 SER A O 1
ATOM 734 N N . VAL A 1 99 ? -20.712 -5.830 31.625 1.00 83.19 99 VAL A N 1
ATOM 735 C CA . VAL A 1 99 ? -20.757 -5.275 30.277 1.00 83.19 99 VAL A CA 1
ATOM 736 C C . VAL A 1 99 ? -19.401 -4.649 29.963 1.00 83.19 99 VAL A C 1
ATOM 738 O O . VAL A 1 99 ? -18.891 -3.833 30.726 1.00 83.19 99 VAL A O 1
ATOM 741 N N . ILE A 1 100 ? -18.787 -5.065 28.854 1.00 91.00 100 ILE A N 1
ATOM 742 C CA . ILE A 1 100 ? -17.578 -4.422 28.331 1.00 91.00 100 ILE A CA 1
ATOM 743 C C . ILE A 1 100 ? -18.001 -3.150 27.596 1.00 91.00 100 ILE A C 1
ATOM 745 O O . ILE A 1 100 ? -18.640 -3.232 26.553 1.00 91.00 100 ILE A O 1
ATOM 749 N N . ASP A 1 101 ? -17.629 -1.985 28.111 1.00 94.81 101 ASP A N 1
ATOM 750 C CA . ASP A 1 101 ? -17.965 -0.693 27.507 1.00 94.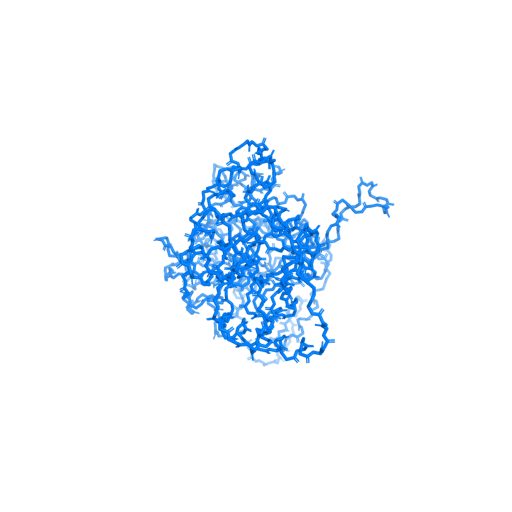81 101 ASP A CA 1
ATOM 751 C C . ASP A 1 101 ? -17.122 -0.401 26.257 1.00 94.81 101 ASP A C 1
ATOM 753 O O . ASP A 1 101 ? -17.603 0.217 25.306 1.00 94.81 101 ASP A O 1
ATOM 757 N N . LEU A 1 102 ? -15.863 -0.857 26.253 1.00 95.44 102 LEU A N 1
ATOM 758 C CA . LEU A 1 102 ? -14.887 -0.617 25.188 1.00 95.44 102 LEU A CA 1
ATOM 759 C C . LEU A 1 102 ? -14.089 -1.885 24.874 1.00 95.44 102 LEU A C 1
ATOM 761 O O . LEU A 1 102 ? -13.486 -2.471 25.769 1.00 95.44 102 LEU A O 1
ATOM 765 N N . GLN A 1 103 ? -14.000 -2.249 23.597 1.00 95.06 103 GLN A N 1
ATOM 766 C CA . GLN A 1 103 ? -13.026 -3.210 23.074 1.00 95.06 103 GLN A CA 1
ATOM 767 C C . GLN A 1 103 ? -12.148 -2.501 22.043 1.00 95.06 103 GLN A C 1
ATOM 769 O O . GLN A 1 103 ? -12.669 -1.962 21.073 1.00 95.06 103 GLN A O 1
ATOM 774 N N . ALA A 1 104 ? -10.830 -2.491 22.213 1.00 94.06 104 ALA A N 1
ATOM 775 C CA . ALA A 1 104 ? -9.945 -1.758 21.305 1.00 94.06 104 ALA A CA 1
ATOM 776 C C . ALA A 1 104 ? -8.577 -2.423 21.162 1.00 94.06 104 ALA A C 1
ATOM 778 O O . ALA A 1 104 ? -8.137 -3.157 22.047 1.00 94.06 104 ALA A O 1
ATOM 779 N N . GLN A 1 105 ? -7.880 -2.158 20.056 1.00 91.06 105 GLN A N 1
ATOM 780 C CA . GLN A 1 105 ? -6.480 -2.568 19.921 1.00 91.06 105 GLN A CA 1
ATOM 781 C C . GLN A 1 105 ? -5.617 -1.915 21.006 1.00 91.06 105 GLN A C 1
ATOM 783 O O . GLN A 1 105 ? -5.876 -0.787 21.422 1.00 91.06 105 GLN A O 1
ATOM 788 N N . ARG A 1 106 ? -4.561 -2.601 21.451 1.00 87.00 106 ARG A N 1
ATOM 789 C CA . ARG A 1 106 ? -3.536 -1.984 22.298 1.00 87.00 106 ARG A CA 1
ATOM 790 C C . ARG A 1 106 ? -2.435 -1.409 21.422 1.00 87.00 106 ARG A C 1
ATOM 792 O O . ARG A 1 106 ? -1.769 -2.153 20.714 1.00 87.00 106 ARG A O 1
ATOM 799 N N . ASP A 1 107 ? -2.228 -0.109 21.499 1.00 80.06 107 ASP A N 1
ATOM 800 C CA . ASP A 1 107 ? -1.076 0.567 20.925 1.00 80.06 107 ASP A CA 1
ATOM 801 C C . ASP A 1 107 ? 0.039 0.620 21.976 1.00 80.06 107 ASP A C 1
ATOM 803 O O . ASP A 1 107 ? -0.162 1.120 23.085 1.00 80.06 107 ASP A O 1
ATOM 807 N N . GLU A 1 108 ? 1.207 0.062 21.666 1.00 70.81 108 GLU A N 1
ATOM 808 C CA . GLU A 1 108 ? 2.288 -0.057 22.649 1.00 70.81 108 GLU A CA 1
ATOM 809 C C . GLU A 1 108 ? 2.869 1.294 23.071 1.00 70.81 108 GLU A C 1
ATOM 811 O O . GLU A 1 108 ? 3.334 1.423 24.200 1.00 70.81 108 GLU A O 1
ATOM 816 N N . GLU A 1 109 ? 2.792 2.306 22.207 1.00 68.31 109 GLU A N 1
ATOM 817 C CA . GLU A 1 109 ? 3.351 3.631 22.485 1.00 68.31 109 GLU A CA 1
ATOM 818 C C . GLU A 1 109 ? 2.336 4.564 23.158 1.00 68.31 109 GLU A C 1
ATOM 820 O O . GLU A 1 109 ? 2.711 5.455 23.913 1.00 68.31 109 GLU A O 1
ATOM 825 N N . HIS A 1 110 ? 1.040 4.367 22.903 1.00 70.94 110 HIS A N 1
ATOM 826 C CA . HIS A 1 110 ? 0.007 5.362 23.221 1.00 70.94 110 HIS A CA 1
ATOM 827 C C . HIS A 1 110 ? -1.226 4.785 23.942 1.00 70.94 110 HIS A C 1
ATOM 829 O O . HIS A 1 110 ? -2.224 5.487 24.122 1.00 70.94 110 HIS A O 1
ATOM 835 N N . GLY A 1 111 ? -1.180 3.521 24.371 1.00 84.25 111 GLY A N 1
ATOM 836 C CA . GLY A 1 111 ? -2.226 2.892 25.178 1.00 84.25 111 GLY A CA 1
ATOM 837 C C . GLY A 1 111 ? -3.329 2.237 24.347 1.00 84.25 111 GLY A C 1
ATOM 838 O O . GLY A 1 111 ? -3.130 1.171 23.775 1.00 84.25 111 GLY A O 1
ATOM 839 N N . ILE A 1 112 ? -4.528 2.813 24.345 1.00 89.06 112 ILE A N 1
ATOM 840 C CA . ILE A 1 112 ? -5.672 2.298 23.589 1.00 89.06 112 ILE A CA 1
ATOM 841 C C . ILE A 1 112 ? -5.615 2.843 22.164 1.00 89.06 112 ILE A C 1
ATOM 843 O O . ILE A 1 112 ? -5.585 4.051 21.979 1.00 89.06 112 ILE A O 1
ATOM 847 N N . GLY A 1 113 ? -5.614 1.967 21.161 1.00 87.56 113 GLY A N 1
ATOM 848 C CA . GLY A 1 113 ? -5.650 2.332 19.747 1.00 87.56 113 GLY A CA 1
ATOM 849 C C . GLY A 1 113 ? -7.052 2.752 19.309 1.00 87.56 113 GLY A C 1
ATOM 850 O O . GLY A 1 113 ? -8.004 1.991 19.477 1.00 87.56 113 GLY A O 1
ATOM 851 N N . ALA A 1 114 ? -7.181 3.941 18.716 1.00 88.50 114 ALA A N 1
ATOM 852 C CA . ALA A 1 114 ? -8.477 4.470 18.271 1.00 88.50 114 ALA A CA 1
ATOM 853 C C . ALA A 1 114 ? -8.827 4.131 16.813 1.00 88.50 114 ALA A C 1
ATOM 855 O O . ALA A 1 114 ? -9.953 4.386 16.399 1.00 88.50 114 ALA A O 1
ATOM 856 N N . GLY A 1 115 ? -7.901 3.547 16.046 1.00 88.38 115 GLY A N 1
ATOM 857 C CA . GLY A 1 115 ? -8.169 3.180 14.650 1.00 88.38 115 GLY A CA 1
ATOM 858 C C . GLY A 1 115 ? -8.946 1.878 14.466 1.00 88.38 115 GLY A C 1
ATOM 859 O O . GLY A 1 115 ? -9.473 1.620 13.391 1.00 88.38 115 GLY A O 1
ATOM 860 N N . PHE A 1 116 ? -9.077 1.069 15.518 1.00 93.06 116 PHE A N 1
ATOM 861 C CA . PHE A 1 116 ? -10.000 -0.062 15.550 1.00 93.06 116 PHE A CA 1
ATOM 862 C C . PHE A 1 116 ? -10.528 -0.241 16.973 1.00 93.06 116 PHE A C 1
ATOM 864 O O . PHE A 1 116 ? -9.849 -0.808 17.839 1.00 93.06 116 PHE A O 1
ATOM 871 N N . MET A 1 117 ? -11.733 0.271 17.223 1.00 94.25 117 MET A N 1
ATOM 872 C CA . MET A 1 117 ? -12.373 0.179 18.533 1.00 94.25 117 MET A CA 1
ATOM 873 C C . MET A 1 117 ? -13.887 0.023 18.434 1.00 94.25 117 MET A C 1
ATOM 875 O O . MET A 1 117 ? -14.549 0.683 17.639 1.00 94.25 117 MET A O 1
ATOM 879 N N . ARG A 1 118 ? -14.445 -0.834 19.284 1.00 95.88 118 ARG A N 1
ATOM 880 C CA . ARG A 1 118 ? -15.880 -1.005 19.485 1.00 95.88 118 ARG A CA 1
ATOM 881 C C . ARG A 1 118 ? -16.276 -0.390 20.817 1.00 95.88 118 ARG A C 1
ATOM 883 O O . ARG A 1 118 ? -15.697 -0.731 21.846 1.00 95.88 118 ARG A O 1
ATOM 890 N N . VAL A 1 119 ? -17.293 0.461 20.791 1.00 96.25 119 VAL A N 1
ATOM 891 C CA . VAL A 1 119 ? -17.914 1.038 21.984 1.00 96.25 119 VAL A CA 1
ATOM 892 C C . VAL A 1 119 ? -19.348 0.541 22.072 1.00 96.25 119 VAL A C 1
ATOM 894 O O . VAL A 1 119 ? -20.086 0.592 21.083 1.00 96.25 119 VAL A O 1
ATOM 897 N N . LYS A 1 120 ? -19.732 0.031 23.243 1.00 95.00 120 LYS A N 1
ATOM 898 C CA . LYS A 1 120 ? -21.100 -0.424 23.489 1.00 95.00 120 LYS A CA 1
ATOM 899 C C . LYS A 1 120 ? -22.024 0.724 23.866 1.00 95.00 120 LYS A C 1
ATOM 901 O O . LYS A 1 120 ? -21.597 1.711 24.465 1.00 95.00 120 LYS A O 1
ATOM 906 N N . ALA A 1 121 ? -23.307 0.561 23.553 1.00 95.31 121 ALA A N 1
ATOM 907 C CA . ALA A 1 121 ? -24.367 1.483 23.952 1.00 95.31 121 ALA A CA 1
ATOM 908 C C . ALA A 1 121 ? -24.747 1.341 25.434 1.00 95.31 121 ALA A C 1
ATOM 910 O O . ALA A 1 121 ? -25.881 1.032 25.788 1.00 95.31 121 ALA A O 1
ATOM 911 N N . THR A 1 122 ? -23.774 1.560 26.312 1.00 94.69 122 THR A N 1
ATOM 912 C CA . THR A 1 122 ? -23.925 1.506 27.768 1.00 94.69 122 THR A CA 1
ATOM 913 C C . THR A 1 122 ? -23.736 2.893 28.379 1.00 94.69 122 THR A C 1
ATOM 915 O O . THR A 1 122 ? -23.114 3.767 27.762 1.00 94.69 122 THR A O 1
ATOM 918 N N . PRO A 1 123 ? -24.182 3.111 29.631 1.00 94.69 123 PRO A N 1
ATOM 919 C CA . PRO A 1 123 ? -23.828 4.319 30.373 1.00 94.69 123 PRO A CA 1
ATOM 920 C C . PRO A 1 123 ? -22.309 4.540 30.448 1.00 94.69 123 PRO A C 1
ATOM 922 O O . PRO A 1 123 ? -21.846 5.669 30.285 1.00 94.69 123 PRO A O 1
ATOM 925 N N . GLY A 1 124 ? -21.527 3.466 30.618 1.00 94.56 124 GLY A N 1
ATOM 926 C CA . GLY A 1 124 ? -20.064 3.518 30.640 1.00 94.56 124 GLY A CA 1
ATOM 927 C C . GLY A 1 124 ? -19.453 3.912 29.291 1.00 94.56 124 GLY A C 1
ATOM 928 O O . GLY A 1 124 ? -18.582 4.782 29.245 1.00 94.56 124 GLY A O 1
ATOM 929 N N . GLY A 1 125 ? -19.946 3.356 28.181 1.00 94.69 125 GLY A N 1
ATOM 930 C CA . GLY A 1 125 ? -19.513 3.708 26.826 1.00 94.69 125 GLY A CA 1
ATOM 931 C C . GLY A 1 125 ? -19.836 5.161 26.470 1.00 94.69 125 GLY A C 1
ATOM 932 O O . GLY A 1 125 ? -18.982 5.884 25.948 1.00 94.69 125 GLY A O 1
ATOM 933 N N . LEU A 1 126 ? -21.033 5.634 26.830 1.00 95.50 126 LEU A N 1
ATOM 934 C CA . LEU A 1 126 ? -21.422 7.031 26.635 1.00 95.50 126 LEU A CA 1
ATOM 935 C C . LEU A 1 126 ? -20.579 7.983 27.498 1.00 95.50 126 LEU A C 1
ATOM 937 O O . LEU A 1 126 ? -20.147 9.030 27.007 1.00 95.50 126 LEU A O 1
ATOM 941 N N . LEU A 1 127 ? -20.314 7.624 28.759 1.00 96.06 127 LEU A N 1
ATOM 942 C CA . LEU A 1 127 ? -19.453 8.394 29.661 1.00 96.06 127 LEU A CA 1
ATOM 943 C C . LEU A 1 127 ? -18.020 8.484 29.123 1.00 96.06 127 LEU A C 1
ATOM 945 O O . LEU A 1 127 ? -17.451 9.576 29.089 1.00 96.06 127 LEU A O 1
ATOM 949 N N . LEU A 1 1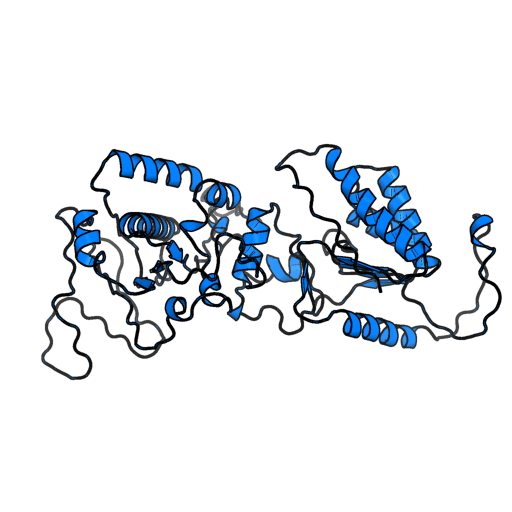28 ? -17.467 7.364 28.648 1.00 95.88 128 LEU A N 1
ATOM 950 C CA . LEU A 1 128 ? -16.151 7.301 28.017 1.00 95.88 128 LEU A CA 1
ATOM 951 C C . LEU A 1 128 ? -16.052 8.273 26.838 1.00 95.88 128 LEU A C 1
ATOM 953 O O . LEU A 1 128 ? -15.148 9.108 26.807 1.00 95.88 128 LEU A O 1
ATOM 957 N N . LEU A 1 129 ? -16.983 8.192 25.885 1.00 95.25 129 LEU A N 1
ATOM 958 C CA . LEU A 1 129 ? -16.958 9.036 24.689 1.00 95.25 129 LEU A CA 1
ATOM 959 C C . LEU A 1 129 ? -17.182 10.511 25.021 1.00 95.25 129 LEU A C 1
ATOM 961 O O . LEU A 1 129 ? -16.478 11.372 24.496 1.00 95.25 129 LEU A O 1
ATOM 965 N N . SER A 1 130 ? -18.096 10.805 25.948 1.00 93.69 130 SER A N 1
ATOM 966 C CA . SER A 1 130 ? -18.330 12.173 26.426 1.00 93.69 130 SER A CA 1
ATOM 967 C C . SER A 1 130 ? -17.065 12.756 27.056 1.00 93.69 130 SER A C 1
ATOM 969 O O . SER A 1 130 ? -16.721 13.915 26.819 1.00 93.69 130 SER A O 1
ATOM 971 N N . ARG A 1 131 ? -16.330 11.945 27.829 1.00 95.12 131 ARG A N 1
ATOM 972 C CA . ARG A 1 131 ? -15.079 12.372 28.452 1.00 95.12 131 ARG A CA 1
ATOM 973 C C . ARG A 1 131 ? -13.960 12.561 27.433 1.00 95.12 131 ARG A C 1
ATOM 975 O O . ARG A 1 131 ? -13.268 13.572 27.508 1.00 95.12 131 ARG A O 1
ATOM 982 N N . ALA A 1 132 ? -13.806 11.642 26.482 1.00 93.25 132 ALA A N 1
ATOM 983 C CA . ALA A 1 132 ? -12.826 11.762 25.406 1.00 93.25 132 ALA A CA 1
ATOM 984 C C . ALA A 1 132 ? -13.068 13.029 24.566 1.00 93.25 132 ALA A C 1
ATOM 986 O O . ALA A 1 132 ? -12.136 13.797 24.344 1.00 93.25 132 ALA A O 1
ATOM 987 N N . MET A 1 133 ? -14.321 13.315 24.195 1.00 90.75 133 MET A N 1
ATOM 988 C CA . MET A 1 133 ? -14.687 14.557 23.501 1.00 90.75 133 MET A CA 1
ATOM 989 C C . MET A 1 133 ? -14.414 15.806 24.346 1.00 90.75 133 MET A C 1
ATOM 991 O O . MET A 1 133 ? -13.911 16.803 23.842 1.00 90.75 133 MET A O 1
ATOM 995 N N . ALA A 1 134 ? -14.720 15.780 25.646 1.00 91.44 134 ALA A N 1
ATOM 996 C CA . ALA A 1 134 ? -14.422 16.913 26.520 1.00 91.44 134 ALA A CA 1
ATOM 997 C C . ALA A 1 134 ? -12.910 17.185 26.627 1.00 91.44 134 ALA A C 1
ATOM 999 O O . ALA A 1 134 ? -12.510 18.341 26.756 1.00 91.44 134 ALA A O 1
ATOM 1000 N N . LEU A 1 135 ? -12.075 16.141 26.574 1.00 91.62 135 LEU A N 1
ATOM 1001 C CA . LEU A 1 135 ? -10.618 16.277 26.529 1.00 91.62 135 LEU A CA 1
ATOM 1002 C C . LEU A 1 135 ? -10.156 16.874 25.194 1.00 91.62 135 LEU A C 1
ATOM 1004 O O . LEU A 1 135 ? -9.395 17.836 25.221 1.00 91.62 135 LEU A O 1
ATOM 1008 N N . SER A 1 136 ? -10.654 16.382 24.053 1.00 87.69 136 SER A N 1
ATOM 1009 C CA . SER A 1 136 ? -10.280 16.917 22.731 1.00 87.69 136 SER A CA 1
ATOM 1010 C C . SER A 1 136 ? -10.743 18.362 22.514 1.00 87.69 136 SER A C 1
ATOM 1012 O O . SER A 1 136 ? -10.071 19.134 21.838 1.00 87.69 136 SER A O 1
ATOM 1014 N N . LEU A 1 137 ? -11.867 18.768 23.115 1.00 86.12 137 LEU A N 1
ATOM 1015 C CA . LEU A 1 137 ? -12.337 20.158 23.077 1.00 86.12 137 LEU A CA 1
ATOM 1016 C C . LEU A 1 137 ? -11.487 21.101 23.939 1.00 86.12 137 LEU A C 1
ATOM 1018 O O . LEU A 1 137 ? -11.345 22.272 23.597 1.00 86.12 137 LEU A O 1
ATOM 1022 N N . LYS A 1 138 ? -10.947 20.615 25.064 1.00 88.94 138 LYS A N 1
ATOM 1023 C CA . LYS A 1 138 ? -10.076 21.407 25.950 1.00 88.94 138 LYS A CA 1
ATOM 1024 C C . LYS A 1 138 ? -8.643 21.510 25.438 1.00 88.94 138 LYS A C 1
ATOM 1026 O O . LYS A 1 138 ? -7.976 22.493 25.739 1.00 88.94 138 LYS A O 1
ATOM 1031 N N . ALA A 1 139 ? -8.197 20.494 24.713 1.00 88.19 139 ALA A N 1
ATOM 1032 C CA . ALA A 1 139 ? -6.843 20.347 24.210 1.00 88.19 139 ALA A CA 1
ATOM 1033 C C . ALA A 1 139 ? -6.919 19.905 22.735 1.00 88.19 139 ALA A C 1
ATOM 1035 O O . ALA A 1 139 ? -6.872 18.703 22.451 1.00 88.19 139 ALA A O 1
ATOM 1036 N N . PRO A 1 140 ? -7.127 20.855 21.798 1.00 82.00 140 PRO A N 1
ATOM 1037 C CA . PRO A 1 140 ? -7.328 20.573 20.373 1.00 82.00 140 PRO A CA 1
ATOM 1038 C C . PRO A 1 140 ? -6.160 19.840 19.699 1.00 82.00 140 PRO A C 1
ATOM 1040 O O . PRO A 1 140 ? -6.335 19.259 18.632 1.00 82.00 140 PRO A O 1
ATOM 1043 N N . GLU A 1 141 ? -4.975 19.877 20.303 1.00 84.81 141 GLU A N 1
ATOM 1044 C CA . GLU A 1 141 ? -3.782 19.147 19.882 1.00 84.81 141 GLU A CA 1
ATOM 1045 C C . GLU A 1 141 ? -3.854 17.640 20.167 1.00 84.81 141 GLU A C 1
ATOM 1047 O O . GLU A 1 141 ? -3.081 16.870 19.596 1.00 84.81 141 GLU A O 1
ATOM 1052 N N . LEU A 1 142 ? -4.772 17.198 21.036 1.00 85.81 142 LEU A N 1
ATOM 1053 C CA . LEU A 1 142 ? -4.941 15.782 21.331 1.00 85.81 142 LEU A CA 1
ATOM 1054 C C . LEU A 1 142 ? -5.613 15.062 20.162 1.00 85.81 142 LEU A C 1
ATOM 1056 O O . LEU A 1 142 ? -6.726 15.377 19.738 1.00 85.81 142 LEU A O 1
ATOM 1060 N N . THR A 1 143 ? -4.959 14.004 19.700 1.00 86.81 143 THR A N 1
ATOM 1061 C CA . THR A 1 143 ? -5.561 13.023 18.795 1.00 86.81 143 THR A CA 1
ATOM 1062 C C . THR A 1 143 ? -6.685 12.255 19.495 1.00 86.81 143 THR A C 1
ATOM 1064 O O . THR A 1 143 ? -6.683 12.104 20.720 1.00 86.81 143 THR A O 1
ATOM 1067 N N . LEU A 1 144 ? -7.603 11.659 18.719 1.00 87.69 144 LEU A N 1
ATOM 1068 C CA . LEU A 1 144 ? -8.660 10.796 19.268 1.00 87.69 144 LEU A CA 1
ATOM 1069 C C . LEU A 1 144 ? -8.077 9.695 20.158 1.00 87.69 144 LEU A C 1
ATOM 1071 O O . LEU A 1 144 ? -8.611 9.395 21.222 1.00 87.69 144 LEU A O 1
ATOM 1075 N N . GLN A 1 145 ? -6.958 9.119 19.724 1.00 88.81 145 GLN A N 1
ATOM 1076 C CA . GLN A 1 145 ? -6.261 8.073 20.451 1.00 88.81 145 GLN A CA 1
ATOM 1077 C C . GLN A 1 145 ? -5.798 8.542 21.831 1.00 88.81 145 GLN A C 1
ATOM 1079 O O . GLN A 1 145 ? -6.073 7.883 22.832 1.00 88.81 145 GLN A O 1
ATOM 1084 N N . GLN A 1 146 ? -5.156 9.708 21.902 1.00 90.81 146 GLN A N 1
ATOM 1085 C CA . GLN A 1 146 ? -4.722 10.286 23.173 1.00 90.81 146 GLN A CA 1
ATOM 1086 C C . GLN A 1 146 ? -5.918 10.622 24.069 1.00 90.81 146 GLN A C 1
ATOM 1088 O O . GLN A 1 146 ? -5.896 10.290 25.254 1.00 90.81 146 GLN A O 1
ATOM 1093 N N . SER A 1 147 ? -6.981 11.216 23.518 1.00 92.00 147 SER A N 1
ATOM 1094 C CA . SER A 1 147 ? -8.187 11.551 24.281 1.00 92.00 147 SER A CA 1
ATOM 1095 C C . SER A 1 147 ? -8.888 10.310 24.844 1.00 92.00 147 SER A C 1
ATOM 1097 O O . SER A 1 147 ? -9.275 10.310 26.012 1.00 92.00 147 SER A O 1
ATOM 1099 N N . VAL A 1 148 ? -9.019 9.235 24.057 1.00 93.38 148 VAL A N 1
ATOM 1100 C CA . VAL A 1 148 ? -9.603 7.960 24.509 1.00 93.38 148 VAL A CA 1
ATOM 1101 C C . VAL A 1 148 ? -8.719 7.306 25.569 1.00 93.38 148 VAL A C 1
ATOM 1103 O O . VAL A 1 148 ? -9.224 6.947 26.630 1.00 93.38 148 VAL A O 1
ATOM 1106 N N . SER A 1 149 ? -7.406 7.206 25.343 1.00 93.69 149 SER A N 1
ATOM 1107 C CA . SER A 1 149 ? -6.466 6.648 26.326 1.00 93.69 149 SER A CA 1
ATOM 1108 C C . SER A 1 149 ? -6.507 7.397 27.661 1.00 93.69 149 SER A C 1
ATOM 1110 O O . SER A 1 149 ? -6.574 6.771 28.721 1.00 93.69 149 SER A O 1
ATOM 1112 N N . GLN A 1 150 ? -6.521 8.734 27.633 1.00 94.19 150 GLN A N 1
ATOM 1113 C CA . GLN A 1 150 ? -6.645 9.548 28.844 1.00 94.19 150 GLN A CA 1
ATOM 1114 C C . GLN A 1 150 ? -8.003 9.355 29.532 1.00 94.19 150 GLN A C 1
ATOM 1116 O O . GLN A 1 150 ? -8.049 9.223 30.756 1.00 94.19 150 GLN A O 1
ATOM 1121 N N . ALA A 1 151 ? -9.102 9.300 28.772 1.00 95.12 151 ALA A N 1
ATOM 1122 C CA . ALA A 1 151 ? -10.434 9.067 29.323 1.00 95.12 151 ALA A CA 1
ATOM 1123 C C . ALA A 1 151 ? -10.542 7.690 29.998 1.00 95.12 151 ALA A C 1
ATOM 1125 O O . ALA A 1 151 ? -11.056 7.603 31.111 1.00 95.12 151 ALA A O 1
ATOM 1126 N N . VAL A 1 152 ? -9.991 6.635 29.387 1.00 95.12 152 VAL A N 1
ATOM 1127 C CA . VAL A 1 152 ? -9.914 5.294 29.994 1.00 95.12 152 VAL A CA 1
ATOM 1128 C C . VAL A 1 152 ? -9.120 5.327 31.302 1.00 95.12 152 VAL A C 1
ATOM 1130 O O . VAL A 1 152 ? -9.544 4.728 32.288 1.00 95.12 152 VAL A O 1
ATOM 1133 N N . GLY A 1 153 ? -8.004 6.062 31.347 1.00 94.38 153 GLY A N 1
ATOM 1134 C CA . GLY A 1 153 ? -7.225 6.250 32.574 1.00 94.38 153 GLY A CA 1
ATOM 1135 C C . GLY A 1 153 ? -8.007 6.959 33.687 1.00 94.38 153 GLY A C 1
ATOM 1136 O O . GLY A 1 153 ? -7.955 6.533 34.838 1.00 94.38 153 GLY A O 1
ATOM 1137 N N . GLN A 1 154 ? -8.767 8.004 33.344 1.00 95.94 154 GLN A N 1
ATOM 1138 C CA . GLN A 1 154 ? -9.568 8.792 34.293 1.00 95.94 154 GLN A CA 1
ATOM 1139 C C . GLN A 1 154 ? -10.831 8.072 34.781 1.00 95.94 154 GLN A C 1
ATOM 1141 O O . GLN A 1 154 ? -11.331 8.386 35.857 1.00 95.94 154 GLN A O 1
ATOM 1146 N N . LEU A 1 155 ? -11.349 7.123 34.001 1.00 95.06 155 LEU A N 1
ATOM 1147 C CA . LEU A 1 155 ? -12.562 6.357 34.302 1.00 95.06 155 LEU A CA 1
ATOM 1148 C C . LEU A 1 155 ? -12.253 4.931 34.779 1.00 95.06 155 LEU A C 1
ATOM 1150 O O . LEU A 1 155 ? -13.122 4.056 34.772 1.00 95.06 155 LEU A O 1
ATOM 1154 N N . ARG A 1 156 ? -11.010 4.668 35.192 1.00 92.81 156 ARG A N 1
ATOM 1155 C CA . ARG A 1 156 ? -10.594 3.354 35.681 1.00 92.81 156 ARG A CA 1
ATOM 1156 C C . ARG A 1 156 ? -11.432 2.949 36.896 1.00 92.81 156 ARG A C 1
ATOM 1158 O O . ARG A 1 156 ? -11.528 3.697 37.860 1.00 92.81 156 ARG A O 1
ATOM 1165 N N . GLY A 1 157 ? -12.030 1.760 36.844 1.00 88.94 157 GLY A N 1
ATOM 1166 C CA . GLY A 1 157 ? -12.941 1.266 37.885 1.00 88.94 157 GLY A CA 1
ATOM 1167 C C . GLY A 1 157 ? -14.395 1.725 37.722 1.00 88.94 157 GLY A C 1
ATOM 1168 O O . GLY A 1 157 ? -15.271 1.131 38.337 1.00 88.94 157 GLY A O 1
ATOM 1169 N N . VAL A 1 158 ? -14.659 2.712 36.859 1.00 91.69 158 VAL A N 1
ATOM 1170 C CA . VAL A 1 158 ? -16.014 3.160 36.494 1.00 91.69 158 VAL A CA 1
ATOM 1171 C C . VAL A 1 158 ? -16.484 2.482 35.207 1.00 91.69 158 VAL A C 1
ATOM 1173 O O . VAL A 1 158 ? -17.647 2.112 35.098 1.00 91.69 158 VAL A O 1
ATOM 1176 N N . ILE A 1 159 ? -15.576 2.296 34.245 1.00 93.00 159 ILE A N 1
ATOM 1177 C CA . ILE A 1 159 ? -15.851 1.600 32.982 1.00 93.00 159 ILE A CA 1
ATOM 1178 C C . ILE A 1 159 ? -15.063 0.293 32.878 1.00 93.00 159 ILE A C 1
ATOM 1180 O O . ILE A 1 159 ? -13.984 0.135 33.462 1.00 93.00 159 ILE A O 1
ATOM 1184 N N . THR A 1 160 ? -15.565 -0.627 32.059 1.00 92.12 160 THR A N 1
ATOM 1185 C CA . THR A 1 160 ? -14.865 -1.850 31.667 1.00 92.12 160 THR A CA 1
ATOM 1186 C C . THR A 1 160 ? -14.325 -1.702 30.249 1.00 92.12 160 THR A C 1
ATOM 1188 O O . THR A 1 160 ? -15.038 -1.888 29.266 1.00 92.12 160 THR A O 1
ATOM 1191 N N . ALA A 1 161 ? -13.035 -1.386 30.144 1.00 92.00 161 ALA A N 1
ATOM 1192 C CA . ALA A 1 161 ? -12.304 -1.371 28.882 1.00 92.00 161 ALA A CA 1
ATOM 1193 C C . ALA A 1 161 ? -11.464 -2.643 28.733 1.00 92.00 161 ALA A C 1
ATOM 1195 O O . ALA A 1 161 ? -10.749 -3.029 29.659 1.00 92.00 161 ALA A O 1
ATOM 1196 N N . ASN A 1 162 ? -11.529 -3.267 27.560 1.00 90.50 162 ASN A N 1
ATOM 1197 C CA . ASN A 1 162 ? -10.763 -4.452 27.222 1.00 90.50 162 ASN A CA 1
ATOM 1198 C C . ASN A 1 162 ? -9.863 -4.212 26.007 1.00 90.50 162 ASN A C 1
ATOM 1200 O O . ASN A 1 162 ? -10.286 -3.692 24.972 1.00 90.50 162 ASN A O 1
ATOM 1204 N N . THR A 1 163 ? -8.610 -4.630 26.134 1.00 91.19 163 THR A N 1
ATOM 1205 C CA . THR A 1 163 ? -7.653 -4.623 25.031 1.00 91.19 163 THR A CA 1
ATOM 1206 C C . THR A 1 163 ? -7.751 -5.922 24.245 1.00 91.19 163 THR A C 1
ATOM 1208 O O . THR A 1 163 ? -7.627 -7.006 24.813 1.00 91.19 163 THR A O 1
ATOM 1211 N N . LEU A 1 164 ? -7.917 -5.817 22.930 1.00 92.44 164 LEU A N 1
ATOM 1212 C CA . LEU A 1 164 ? -7.953 -6.961 22.028 1.00 92.44 164 LEU A CA 1
ATOM 1213 C C . LEU A 1 164 ? -6.577 -7.654 21.964 1.00 92.44 164 LEU A C 1
ATOM 1215 O O . LEU A 1 164 ? -5.553 -6.961 21.948 1.00 92.44 164 LEU A O 1
ATOM 1219 N N . PRO A 1 165 ? -6.512 -8.998 21.900 1.00 89.94 165 PRO A N 1
ATOM 1220 C CA . PRO A 1 165 ? -5.235 -9.705 21.897 1.00 89.94 165 PRO A CA 1
ATOM 1221 C C . PRO A 1 165 ? -4.382 -9.404 20.658 1.00 89.94 165 PRO A C 1
ATOM 1223 O O . PRO A 1 165 ? -4.867 -9.573 19.532 1.00 89.94 165 PRO A O 1
ATOM 1226 N N . PRO A 1 166 ? -3.090 -9.054 20.828 1.00 86.94 166 PRO A N 1
ATOM 1227 C CA . PRO A 1 166 ? -2.199 -8.721 19.714 1.00 86.94 166 PRO A CA 1
ATOM 1228 C C . PRO A 1 166 ? -2.004 -9.843 18.688 1.00 86.94 166 PRO A C 1
ATOM 1230 O O . PRO A 1 166 ? -1.690 -9.561 17.541 1.00 86.94 166 PRO A O 1
ATOM 1233 N N . ALA A 1 167 ? -2.208 -11.108 19.066 1.00 86.44 167 ALA A N 1
ATOM 1234 C CA . ALA A 1 167 ? -2.094 -12.240 18.141 1.00 86.44 167 ALA A CA 1
ATOM 1235 C C . ALA A 1 167 ? -3.216 -12.288 17.083 1.00 86.44 167 ALA A C 1
ATOM 1237 O O . ALA A 1 167 ? -3.050 -12.913 16.040 1.00 86.44 167 ALA A O 1
ATOM 1238 N N . THR A 1 168 ? -4.360 -11.656 17.362 1.00 91.06 168 THR A N 1
ATOM 1239 C CA . THR A 1 168 ? -5.539 -11.611 16.475 1.00 91.06 168 THR A CA 1
ATOM 1240 C C . THR A 1 168 ? -5.845 -10.197 15.979 1.00 91.06 168 THR A C 1
ATOM 1242 O O . THR A 1 168 ? -6.379 -10.026 14.887 1.00 91.06 168 THR A O 1
ATOM 1245 N N . PHE A 1 169 ? -5.489 -9.182 16.768 1.00 91.44 169 PHE A N 1
ATOM 1246 C CA . PHE A 1 169 ? -5.683 -7.764 16.472 1.00 91.44 169 PHE A CA 1
ATOM 1247 C C . PHE A 1 169 ? -4.364 -7.011 16.695 1.00 91.44 169 PHE A C 1
ATOM 1249 O O . PHE A 1 169 ? -4.288 -6.163 17.591 1.00 91.44 169 PHE A O 1
ATOM 1256 N N . PRO A 1 170 ? -3.299 -7.332 15.943 1.00 86.31 170 PRO A N 1
ATOM 1257 C CA . PRO A 1 170 ? -1.991 -6.741 16.162 1.00 86.31 170 PRO A CA 1
ATOM 1258 C C . PRO A 1 170 ? -2.042 -5.231 15.977 1.00 86.31 170 PRO A C 1
ATOM 1260 O O . PRO A 1 170 ? -2.708 -4.700 15.086 1.00 86.31 170 PRO A O 1
ATOM 1263 N N . SER A 1 171 ? -1.295 -4.543 16.830 1.00 77.81 171 SER A N 1
ATOM 1264 C CA . SER A 1 171 ? -1.073 -3.116 16.680 1.00 77.81 171 SER A CA 1
ATOM 1265 C C . SER A 1 171 ? -0.167 -2.825 15.486 1.00 77.81 171 SER A C 1
ATOM 1267 O O . SER A 1 171 ? 0.491 -3.714 14.930 1.00 77.81 171 SER A O 1
ATOM 1269 N N . ARG A 1 172 ? -0.084 -1.537 15.156 1.00 72.50 172 ARG A N 1
ATOM 1270 C CA . ARG A 1 172 ? 0.779 -0.985 14.111 1.00 72.50 172 ARG A CA 1
ATOM 1271 C C . ARG A 1 172 ? 2.226 -1.493 14.188 1.00 72.50 172 ARG A C 1
ATOM 1273 O O . ARG A 1 172 ? 2.793 -1.906 13.180 1.00 72.50 172 ARG A O 1
ATOM 1280 N N . LEU A 1 173 ? 2.796 -1.535 15.395 1.00 70.25 173 LEU A N 1
ATOM 1281 C CA . LEU A 1 173 ? 4.183 -1.932 15.633 1.00 70.25 173 LEU A CA 1
ATOM 1282 C C . LEU A 1 173 ? 4.353 -3.451 15.500 1.00 70.25 173 LEU A C 1
ATOM 1284 O O . LEU A 1 173 ? 5.326 -3.930 14.920 1.00 70.25 173 LEU A O 1
ATOM 1288 N N . VAL A 1 174 ? 3.387 -4.218 16.011 1.00 72.69 174 VAL A N 1
ATOM 1289 C CA . VAL A 1 174 ? 3.469 -5.683 16.044 1.00 72.69 174 VAL A CA 1
ATOM 1290 C C . VAL A 1 174 ? 3.369 -6.282 14.646 1.00 72.69 174 VAL A C 1
ATOM 1292 O O . VAL A 1 174 ? 4.114 -7.208 14.350 1.00 72.69 174 VAL A O 1
ATOM 1295 N N . HIS A 1 175 ? 2.493 -5.760 13.781 1.00 74.81 175 HIS A N 1
ATOM 1296 C CA . HIS A 1 175 ? 2.303 -6.332 12.441 1.00 74.81 175 HIS A CA 1
ATOM 1297 C C . HIS A 1 175 ? 3.267 -5.781 11.389 1.00 74.81 175 HIS A C 1
ATOM 1299 O O . HIS A 1 175 ? 3.671 -6.512 10.486 1.00 74.81 175 HIS A O 1
ATOM 1305 N N . LEU A 1 176 ? 3.610 -4.489 11.456 1.00 69.56 176 LEU A N 1
ATOM 1306 C CA . LEU A 1 176 ? 4.357 -3.832 10.377 1.00 69.56 176 LEU A CA 1
ATOM 1307 C C . LEU A 1 176 ? 5.825 -3.564 10.691 1.00 69.56 176 LEU A C 1
ATOM 1309 O O . LEU A 1 176 ? 6.607 -3.545 9.741 1.00 69.56 176 LEU A O 1
ATOM 1313 N N . ALA A 1 177 ? 6.187 -3.369 11.962 1.00 65.06 177 ALA A N 1
ATOM 1314 C CA . ALA A 1 177 ? 7.549 -3.004 12.344 1.00 65.06 177 ALA A CA 1
ATOM 1315 C C . ALA A 1 177 ? 8.362 -4.190 12.888 1.00 65.06 177 ALA A C 1
ATOM 1317 O O . ALA A 1 177 ? 9.510 -4.394 12.513 1.00 65.06 177 ALA A O 1
ATOM 1318 N N . ARG A 1 178 ? 7.785 -5.014 13.766 1.00 62.03 178 ARG A N 1
ATOM 1319 C CA . ARG A 1 178 ? 8.529 -6.121 14.391 1.00 62.03 178 ARG A CA 1
ATOM 1320 C C . ARG A 1 178 ? 8.940 -7.238 13.436 1.00 62.03 178 ARG A C 1
ATOM 1322 O O . ARG A 1 178 ? 10.105 -7.636 13.489 1.00 62.03 178 ARG A O 1
ATOM 1329 N N . PRO A 1 179 ? 8.054 -7.776 12.583 1.00 55.91 179 PRO A N 1
ATOM 1330 C CA . PRO A 1 179 ? 8.517 -8.637 11.517 1.00 55.91 179 PRO A CA 1
ATOM 1331 C C . PRO A 1 179 ? 9.232 -7.744 10.498 1.00 55.91 179 PRO A C 1
ATOM 1333 O O . PRO A 1 179 ? 8.637 -6.810 9.954 1.00 55.91 179 PRO A O 1
ATOM 1336 N N . SER A 1 180 ? 10.508 -8.028 10.229 1.00 60.16 180 SER A N 1
ATOM 1337 C CA . SER A 1 180 ? 11.205 -7.534 9.033 1.00 60.16 180 SER A CA 1
ATOM 1338 C C . SER A 1 180 ? 10.274 -7.619 7.814 1.00 60.16 180 SER A C 1
ATOM 1340 O O . SER A 1 180 ? 9.423 -8.501 7.772 1.00 60.16 180 SER A O 1
ATOM 1342 N N . ARG A 1 181 ? 10.374 -6.691 6.846 1.00 69.00 181 ARG A N 1
ATOM 1343 C CA . ARG A 1 181 ? 9.446 -6.543 5.698 1.00 69.00 181 ARG A CA 1
ATOM 1344 C C . ARG A 1 181 ? 8.815 -7.871 5.230 1.00 69.00 181 ARG A C 1
ATOM 1346 O O . ARG A 1 181 ? 9.380 -8.598 4.426 1.00 69.00 181 ARG A O 1
ATOM 1353 N N . VAL A 1 182 ? 7.607 -8.154 5.718 1.00 71.38 182 VAL A N 1
ATOM 1354 C CA . VAL A 1 182 ? 6.805 -9.311 5.287 1.00 71.38 182 VAL A CA 1
ATOM 1355 C C . VAL A 1 182 ? 6.039 -9.019 3.998 1.00 71.38 182 VAL A C 1
ATOM 1357 O O . VAL A 1 182 ? 5.557 -7.900 3.808 1.00 71.38 182 VAL A O 1
ATOM 1360 N N . PHE A 1 183 ? 5.905 -10.036 3.153 1.00 78.25 183 PHE A N 1
ATOM 1361 C CA . PHE A 1 183 ? 5.131 -10.037 1.911 1.00 78.25 183 PHE A CA 1
ATOM 1362 C C . PHE A 1 183 ? 3.933 -10.971 2.087 1.00 78.25 183 PHE A C 1
ATOM 1364 O O . PHE A 1 183 ? 3.919 -11.768 3.028 1.00 78.25 183 PHE A O 1
ATOM 1371 N N . ALA A 1 184 ? 2.936 -10.913 1.202 1.00 78.81 184 ALA A N 1
ATOM 1372 C CA . ALA A 1 184 ? 1.716 -11.710 1.381 1.00 78.81 184 ALA A CA 1
ATOM 1373 C C . ALA A 1 184 ? 1.981 -13.228 1.481 1.00 78.81 184 ALA A C 1
ATOM 1375 O O . ALA A 1 184 ? 1.362 -13.904 2.302 1.00 78.81 184 ALA A O 1
ATOM 1376 N N . TYR A 1 185 ? 2.946 -13.760 0.720 1.00 76.88 185 TYR A N 1
ATOM 1377 C CA . TYR A 1 185 ? 3.284 -15.191 0.747 1.00 76.88 185 TYR A CA 1
ATOM 1378 C C . TYR A 1 185 ? 3.973 -15.637 2.048 1.00 76.88 185 TYR A C 1
ATOM 1380 O O . TYR A 1 185 ? 3.977 -16.826 2.349 1.00 76.88 185 TYR A O 1
ATOM 1388 N N . HIS A 1 186 ? 4.496 -14.710 2.858 1.00 74.75 186 HIS A N 1
ATOM 1389 C CA . HIS A 1 186 ? 5.044 -15.029 4.180 1.00 74.75 186 HIS A CA 1
ATOM 1390 C C . HIS A 1 186 ? 3.959 -15.324 5.227 1.00 74.75 186 HIS A C 1
ATOM 1392 O O . HIS A 1 186 ? 4.300 -15.746 6.327 1.00 74.75 186 HIS A O 1
ATOM 1398 N N . GLN A 1 187 ? 2.677 -15.082 4.913 1.00 72.94 187 GLN A N 1
ATOM 1399 C CA . GLN A 1 187 ? 1.543 -15.246 5.832 1.00 72.94 187 GLN A CA 1
ATOM 1400 C C . GLN A 1 187 ? 1.851 -14.707 7.241 1.00 72.94 187 GLN A C 1
ATOM 1402 O O . GLN A 1 187 ? 1.797 -15.451 8.222 1.00 72.94 187 GLN A O 1
ATOM 1407 N N . PRO A 1 188 ? 2.186 -13.410 7.374 1.00 68.75 188 PRO A N 1
ATOM 1408 C CA . PRO A 1 188 ? 2.779 -12.876 8.600 1.00 68.75 188 PRO A CA 1
ATOM 1409 C C . PRO A 1 188 ? 1.899 -13.032 9.841 1.00 68.75 188 PRO A C 1
ATOM 1411 O O . PRO A 1 188 ? 2.399 -12.984 10.961 1.00 68.75 188 PRO A O 1
ATOM 1414 N N . CYS A 1 189 ? 0.591 -13.212 9.653 1.00 77.50 189 CYS A N 1
ATOM 1415 C CA . CYS A 1 189 ? -0.323 -13.462 10.747 1.00 77.50 189 CYS A CA 1
ATOM 1416 C C . CYS A 1 189 ? -1.533 -14.304 10.302 1.00 77.50 189 CYS A C 1
ATOM 1418 O O . CYS A 1 189 ? -2.556 -13.750 9.892 1.00 77.50 189 CYS A O 1
ATOM 1420 N N . PRO A 1 190 ? -1.464 -15.643 10.410 1.00 82.50 190 PRO A N 1
ATOM 1421 C CA . PRO A 1 190 ? -2.540 -16.532 9.959 1.00 82.50 190 PRO A CA 1
ATOM 1422 C C . PRO A 1 190 ? -3.802 -16.444 10.831 1.00 82.50 190 PRO A C 1
ATOM 1424 O O . PRO A 1 190 ? -4.886 -16.816 10.398 1.00 82.50 190 PRO A O 1
ATOM 1427 N N . LYS A 1 191 ? -3.674 -15.949 12.070 1.00 89.44 191 LYS A N 1
ATOM 1428 C CA . LYS A 1 191 ? -4.790 -15.772 13.015 1.00 89.44 191 LYS A CA 1
ATOM 1429 C C . LYS A 1 191 ? -5.318 -14.340 13.059 1.00 89.44 191 LYS A C 1
ATOM 1431 O O . LYS A 1 191 ? -6.228 -14.057 13.837 1.00 89.44 191 LYS A O 1
ATOM 1436 N N . CYS A 1 192 ? -4.748 -13.431 12.272 1.00 90.44 192 CYS A N 1
ATOM 1437 C CA . CYS A 1 192 ? -5.169 -12.043 12.310 1.00 90.44 192 CYS A CA 1
ATOM 1438 C C . CYS A 1 192 ? -6.567 -11.882 11.732 1.00 90.44 192 CYS A C 1
ATOM 1440 O O . CYS A 1 192 ? -6.912 -12.453 10.699 1.00 90.44 192 CYS A O 1
ATOM 1442 N N . VAL A 1 193 ? -7.355 -11.072 12.423 1.00 92.69 193 VAL A N 1
ATOM 1443 C CA . VAL A 1 193 ? -8.701 -10.675 12.022 1.00 92.69 193 VAL A CA 1
ATOM 1444 C C . VAL A 1 193 ? -8.632 -9.353 11.272 1.00 92.69 193 VAL A C 1
ATOM 1446 O O . VAL A 1 193 ? -9.249 -9.199 10.220 1.00 92.69 193 VAL A O 1
ATOM 1449 N N . VAL A 1 194 ? -7.836 -8.418 11.792 1.00 90.81 194 VAL A N 1
ATOM 1450 C CA . VAL A 1 194 ? -7.583 -7.111 11.185 1.00 90.81 194 VAL A CA 1
ATOM 1451 C C . VAL A 1 194 ? -6.102 -6.767 11.249 1.00 90.81 194 VAL A C 1
ATOM 1453 O O . VAL A 1 194 ? -5.384 -7.222 12.139 1.00 90.81 194 VAL A O 1
ATOM 1456 N N . VAL A 1 195 ? -5.667 -5.920 10.326 1.00 86.12 195 VAL A N 1
ATOM 1457 C CA . VAL A 1 195 ? -4.341 -5.303 10.296 1.00 86.12 195 VAL A CA 1
ATOM 1458 C C . VAL A 1 195 ? -4.533 -3.802 10.171 1.00 86.12 195 VAL A C 1
ATOM 1460 O O . VAL A 1 195 ? -5.296 -3.358 9.325 1.00 86.12 195 VAL A O 1
ATOM 1463 N N . HIS A 1 196 ? -3.836 -3.016 10.984 1.00 83.81 196 HIS A N 1
ATOM 1464 C CA . HIS A 1 196 ? -3.965 -1.560 11.000 1.00 83.81 196 HIS A CA 1
ATOM 1465 C C . HIS A 1 196 ? -2.632 -0.905 10.610 1.00 83.81 196 HIS A C 1
ATOM 1467 O O . HIS A 1 196 ? -1.610 -1.130 11.261 1.00 83.81 196 HIS A O 1
ATOM 1473 N N . SER A 1 197 ? -2.636 -0.102 9.539 1.00 73.06 197 SER A N 1
ATOM 1474 C CA . SER A 1 197 ? -1.437 0.501 8.939 1.00 73.06 197 SER A CA 1
ATOM 1475 C C . SER A 1 197 ? -1.137 1.933 9.411 1.00 73.06 197 SER A C 1
ATOM 1477 O O . SER A 1 197 ? -0.776 2.796 8.610 1.00 73.06 197 SER A O 1
ATOM 1479 N N . SER A 1 198 ? -1.201 2.187 10.718 1.00 67.25 198 SER A N 1
ATOM 1480 C CA . SER A 1 198 ? -0.934 3.518 11.294 1.00 67.25 198 SER A CA 1
ATOM 1481 C C . SER A 1 198 ? 0.532 3.810 11.639 1.00 67.25 198 SER A C 1
ATOM 1483 O O . SER A 1 198 ? 0.838 4.934 12.017 1.00 67.25 198 SER A O 1
ATOM 1485 N N . TRP A 1 199 ? 1.455 2.846 11.513 1.00 68.06 199 TRP A N 1
ATOM 1486 C CA . TRP A 1 199 ? 2.889 3.078 11.788 1.00 68.06 199 TRP A CA 1
ATOM 1487 C C . TRP A 1 199 ? 3.595 3.823 10.648 1.00 68.06 199 TRP A C 1
ATOM 1489 O O . TRP A 1 199 ? 4.560 4.544 10.871 1.00 68.06 199 TRP A O 1
ATOM 1499 N N . LEU A 1 200 ? 3.117 3.649 9.416 1.00 69.00 200 LEU A N 1
ATOM 1500 C CA . LEU A 1 200 ? 3.707 4.311 8.261 1.00 69.00 200 LEU A CA 1
ATOM 1501 C C . LEU A 1 200 ? 3.156 5.724 8.145 1.00 69.00 200 LEU A C 1
ATOM 1503 O O . LEU A 1 200 ? 1.974 5.914 7.858 1.00 69.00 200 LEU A O 1
ATOM 1507 N N . THR A 1 201 ? 4.023 6.708 8.341 1.00 69.19 201 THR A N 1
ATOM 1508 C CA . THR A 1 201 ? 3.698 8.104 8.057 1.00 69.19 201 THR A CA 1
ATOM 1509 C C . THR A 1 201 ? 3.619 8.316 6.548 1.00 69.19 201 THR A C 1
ATOM 1511 O O . THR A 1 201 ? 4.470 7.844 5.793 1.00 69.19 201 THR A O 1
ATOM 1514 N N . GLY A 1 202 ? 2.595 9.043 6.104 1.00 73.94 202 GLY A N 1
ATOM 1515 C CA . GLY A 1 202 ? 2.405 9.398 4.703 1.00 73.94 202 GLY A CA 1
ATOM 1516 C C . GLY A 1 202 ? 1.594 8.374 3.904 1.00 73.94 202 GLY A C 1
ATOM 1517 O O . GLY A 1 202 ? 1.793 7.159 3.966 1.00 73.94 202 GLY A O 1
ATOM 1518 N N . HIS A 1 203 ? 0.678 8.894 3.088 1.00 81.12 203 HIS A N 1
ATOM 1519 C CA . HIS A 1 203 ? -0.234 8.098 2.268 1.00 81.12 203 HIS A CA 1
ATOM 1520 C C . HIS A 1 203 ? 0.501 7.122 1.331 1.00 81.12 203 HIS A C 1
ATOM 1522 O O . HIS A 1 203 ? 0.149 5.946 1.269 1.00 81.12 203 HIS A O 1
ATOM 1528 N N . ALA A 1 204 ? 1.559 7.574 0.645 1.00 80.50 204 ALA A N 1
ATOM 1529 C CA . ALA A 1 204 ? 2.309 6.745 -0.304 1.00 80.50 204 ALA A CA 1
ATOM 1530 C C . ALA A 1 204 ? 2.944 5.511 0.360 1.00 80.50 204 ALA A C 1
ATOM 1532 O O . ALA A 1 204 ? 2.855 4.407 -0.176 1.00 80.50 204 ALA A O 1
ATOM 1533 N N . ALA A 1 205 ? 3.523 5.675 1.553 1.00 77.00 205 ALA A N 1
ATOM 1534 C CA . ALA A 1 205 ? 4.123 4.573 2.298 1.00 77.00 205 ALA A CA 1
ATOM 1535 C C . ALA A 1 205 ? 3.065 3.550 2.742 1.00 77.00 205 ALA A C 1
ATOM 1537 O O . ALA A 1 205 ? 3.274 2.345 2.591 1.00 77.00 205 ALA A O 1
ATOM 1538 N N . LYS A 1 206 ? 1.903 4.017 3.225 1.00 80.69 206 LYS A N 1
ATOM 1539 C CA . LYS A 1 206 ? 0.771 3.145 3.586 1.00 80.69 206 LYS A CA 1
ATOM 1540 C C . LYS A 1 206 ? 0.278 2.335 2.386 1.00 80.69 206 LYS A C 1
ATOM 1542 O O . LYS A 1 206 ? 0.200 1.111 2.473 1.00 80.69 206 LYS A O 1
ATOM 1547 N N . VAL A 1 207 ? 0.014 2.998 1.256 1.00 84.19 207 VAL A N 1
ATOM 1548 C CA . VAL A 1 207 ? -0.424 2.340 0.011 1.00 84.19 207 VAL A CA 1
ATOM 1549 C C . VAL A 1 207 ? 0.594 1.294 -0.430 1.00 84.19 207 VAL A C 1
ATOM 1551 O O . VAL A 1 207 ? 0.227 0.146 -0.672 1.00 84.19 207 VAL A O 1
ATOM 1554 N N . TRP A 1 208 ? 1.878 1.659 -0.467 1.00 82.88 208 TRP A N 1
ATOM 1555 C CA . TRP A 1 208 ? 2.956 0.739 -0.820 1.00 82.88 208 TRP A CA 1
ATOM 1556 C C . TRP A 1 208 ? 2.943 -0.517 0.050 1.00 82.88 208 TRP A C 1
ATOM 1558 O O . TRP A 1 208 ? 3.008 -1.643 -0.443 1.00 82.88 208 TRP A O 1
ATOM 1568 N N . ARG A 1 209 ? 2.828 -0.340 1.368 1.00 80.88 209 ARG A N 1
ATOM 1569 C CA . ARG A 1 209 ? 2.857 -1.463 2.301 1.00 80.88 209 ARG A CA 1
ATOM 1570 C C . ARG A 1 209 ? 1.644 -2.367 2.164 1.00 80.88 209 ARG A C 1
ATOM 1572 O O . ARG A 1 209 ? 1.790 -3.584 2.258 1.00 80.88 209 ARG A O 1
ATOM 1579 N N . MET A 1 210 ? 0.473 -1.791 1.912 1.00 85.31 210 MET A N 1
ATOM 1580 C CA . MET A 1 210 ? -0.724 -2.567 1.610 1.00 85.31 210 MET A CA 1
ATOM 1581 C C . MET A 1 210 ? -0.561 -3.362 0.312 1.00 85.31 210 MET A C 1
ATOM 1583 O O . MET A 1 210 ? -0.944 -4.530 0.275 1.00 85.31 210 MET A O 1
ATO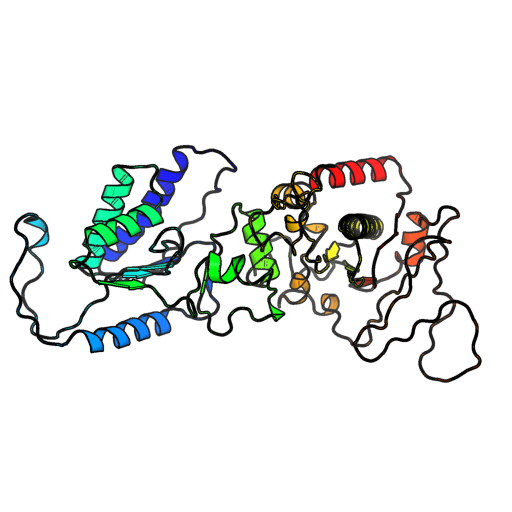M 1587 N N . LYS A 1 211 ? 0.064 -2.790 -0.726 1.00 87.25 211 LYS A N 1
ATOM 1588 C CA . LYS A 1 211 ? 0.374 -3.504 -1.975 1.00 87.25 211 LYS A CA 1
ATOM 1589 C C . LYS A 1 211 ? 1.358 -4.664 -1.744 1.00 87.25 211 LYS A C 1
ATOM 1591 O O . LYS A 1 211 ? 1.075 -5.780 -2.174 1.00 87.25 211 LYS A O 1
ATOM 1596 N N . ASP A 1 212 ? 2.426 -4.459 -0.966 1.00 83.88 212 ASP A N 1
ATOM 1597 C CA . ASP A 1 212 ? 3.384 -5.510 -0.552 1.00 83.88 212 ASP A CA 1
ATOM 1598 C C . ASP A 1 212 ? 2.725 -6.669 0.232 1.00 83.88 212 ASP A C 1
ATOM 1600 O O . ASP A 1 212 ? 3.250 -7.781 0.270 1.00 83.88 212 ASP A O 1
ATOM 1604 N N . GLN A 1 213 ? 1.585 -6.442 0.886 1.00 83.75 213 GLN A N 1
ATOM 1605 C CA . GLN A 1 213 ? 0.862 -7.476 1.639 1.00 83.75 213 GLN A CA 1
ATOM 1606 C C . GLN A 1 213 ? -0.390 -7.997 0.918 1.00 83.75 213 GLN A C 1
ATOM 1608 O O . GLN A 1 213 ? -1.134 -8.776 1.505 1.00 83.75 213 GLN A O 1
ATOM 1613 N N . MET A 1 214 ? -0.624 -7.597 -0.340 1.00 86.88 214 MET A N 1
ATOM 1614 C CA . MET A 1 214 ? -1.864 -7.882 -1.083 1.00 86.88 214 MET A CA 1
ATOM 1615 C C . MET A 1 214 ? -3.148 -7.421 -0.364 1.00 86.88 214 MET A C 1
ATOM 1617 O O . MET A 1 214 ? -4.220 -7.990 -0.548 1.00 86.88 214 MET A O 1
ATOM 1621 N N . LEU A 1 215 ? -3.049 -6.364 0.441 1.00 86.81 215 LEU A N 1
ATOM 1622 C CA . LEU A 1 215 ? -4.177 -5.731 1.133 1.00 86.81 215 LEU A CA 1
ATOM 1623 C C . LEU A 1 215 ? -4.759 -4.552 0.343 1.00 86.81 215 LEU A C 1
ATOM 1625 O O . LEU A 1 215 ? -5.819 -4.037 0.686 1.00 86.81 215 LEU A O 1
ATOM 1629 N N . TRP A 1 216 ? -4.078 -4.129 -0.723 1.00 87.56 216 TRP A N 1
ATOM 1630 C CA . TRP A 1 216 ? -4.570 -3.128 -1.661 1.00 87.56 216 TRP A CA 1
ATOM 1631 C C . TRP A 1 216 ? -5.245 -3.813 -2.853 1.00 87.56 216 TRP A C 1
ATOM 1633 O O . TRP A 1 216 ? -4.589 -4.492 -3.641 1.00 87.56 216 TRP A O 1
ATOM 1643 N N . SER A 1 217 ? -6.561 -3.651 -2.981 1.00 83.56 217 SER A N 1
ATOM 1644 C CA . SER A 1 217 ? -7.376 -4.290 -4.029 1.00 83.56 217 SER A CA 1
ATOM 1645 C C . SER A 1 217 ? -7.977 -3.299 -5.030 1.00 83.56 217 SER A C 1
ATOM 1647 O O . SER A 1 217 ? -8.774 -3.683 -5.885 1.00 83.56 217 SER A O 1
ATOM 1649 N N . LEU A 1 218 ? -7.603 -2.019 -4.945 1.00 87.88 218 LEU A N 1
ATOM 1650 C CA . LEU A 1 218 ? -8.138 -0.987 -5.826 1.00 87.88 218 LEU A CA 1
ATOM 1651 C C . LEU A 1 218 ? -7.463 -1.043 -7.198 1.00 87.88 218 LEU A C 1
ATOM 1653 O O . LEU A 1 218 ? -6.294 -0.695 -7.343 1.00 87.88 218 LEU A O 1
ATOM 1657 N N . ASP A 1 219 ? -8.231 -1.448 -8.205 1.00 89.75 219 ASP A N 1
ATOM 1658 C CA . ASP A 1 219 ? -7.804 -1.465 -9.607 1.00 89.75 219 ASP A CA 1
ATOM 1659 C C . ASP A 1 219 ? -7.904 -0.074 -10.260 1.00 89.75 219 ASP A C 1
ATOM 1661 O O . ASP A 1 219 ? -7.060 0.335 -11.055 1.00 89.75 219 ASP A O 1
ATOM 1665 N N . GLY A 1 220 ? -8.917 0.701 -9.866 1.00 88.00 220 GLY A N 1
ATOM 1666 C CA . GLY A 1 220 ? -9.128 2.068 -10.334 1.00 88.00 220 GLY A CA 1
ATOM 1667 C C . GLY A 1 220 ? -9.435 2.188 -11.839 1.00 88.00 220 GLY A C 1
ATOM 1668 O O . GLY A 1 220 ? -9.453 1.206 -12.580 1.00 88.00 220 GLY A O 1
ATOM 1669 N N . PRO A 1 221 ? -9.668 3.416 -12.336 1.00 88.94 221 PRO A N 1
ATOM 1670 C CA . PRO A 1 221 ? -10.024 3.654 -13.740 1.00 88.94 221 PRO A CA 1
ATOM 1671 C C . PRO A 1 221 ? -8.883 3.334 -14.717 1.00 88.94 221 PRO A C 1
ATOM 1673 O O . PRO A 1 221 ? -9.127 3.067 -15.891 1.00 88.94 221 PRO A O 1
ATOM 1676 N N . LYS A 1 222 ? -7.633 3.345 -14.234 1.00 88.56 222 LYS A N 1
ATOM 1677 C CA . LYS A 1 222 ? -6.431 3.027 -15.017 1.00 88.56 222 LYS A CA 1
ATOM 1678 C C . LYS A 1 222 ? -6.126 1.525 -15.091 1.00 88.56 222 LYS A C 1
ATOM 1680 O O . LYS A 1 222 ? -5.103 1.176 -15.674 1.00 88.56 222 LYS A O 1
ATOM 1685 N N . LYS A 1 223 ? -6.980 0.662 -14.518 1.00 93.31 223 LYS A N 1
ATOM 1686 C CA . LYS A 1 223 ? -6.796 -0.799 -14.483 1.00 93.31 223 LYS A CA 1
ATOM 1687 C C . LYS A 1 223 ? -5.415 -1.183 -13.958 1.00 93.31 223 LYS A C 1
ATOM 1689 O O . LYS A 1 223 ? -4.614 -1.810 -14.649 1.00 93.31 223 LYS A O 1
ATOM 1694 N N . TYR A 1 224 ? -5.110 -0.715 -12.753 1.00 92.69 224 TYR A N 1
ATOM 1695 C CA . TYR A 1 224 ? -3.823 -0.904 -12.106 1.00 92.69 224 TYR A CA 1
ATOM 1696 C C . TYR A 1 224 ? -3.346 -2.361 -12.196 1.00 92.69 224 TYR A C 1
ATOM 1698 O O . TYR A 1 224 ? -2.213 -2.572 -12.638 1.00 92.69 224 TYR A O 1
ATOM 1706 N N . TYR A 1 225 ? -4.223 -3.312 -11.847 1.00 94.06 225 TYR A N 1
ATOM 1707 C CA . TYR A 1 225 ? -4.069 -4.767 -11.914 1.00 94.06 225 TYR A CA 1
ATOM 1708 C C . TYR A 1 225 ? -4.577 -5.372 -13.223 1.00 94.06 225 TYR A C 1
ATOM 1710 O O . TYR A 1 225 ? -3.875 -6.181 -13.822 1.00 94.06 225 TYR A O 1
ATOM 1718 N N . SER A 1 226 ? -5.775 -4.997 -13.675 1.00 94.06 226 SER A N 1
ATOM 1719 C CA . SER A 1 226 ? -6.517 -5.782 -14.676 1.00 94.06 226 SER A CA 1
ATOM 1720 C C . SER A 1 226 ? -6.214 -5.463 -16.144 1.00 94.06 226 SER A C 1
ATOM 1722 O O . SER A 1 226 ? -6.894 -5.984 -17.028 1.00 94.06 226 SER A O 1
ATOM 1724 N N . ASP A 1 227 ? -5.234 -4.607 -16.438 1.00 93.50 227 ASP A N 1
ATOM 1725 C CA . ASP A 1 227 ? -4.901 -4.200 -17.806 1.00 93.50 227 ASP A CA 1
ATOM 1726 C C . ASP A 1 227 ? -4.294 -5.363 -18.622 1.00 93.50 227 ASP A C 1
ATOM 1728 O O . ASP A 1 227 ? -3.130 -5.714 -18.420 1.00 93.50 227 ASP A O 1
ATOM 1732 N N . PRO A 1 228 ? -5.031 -5.955 -19.586 1.00 90.12 228 PRO A N 1
ATOM 1733 C CA . PRO A 1 228 ? -4.563 -7.133 -20.310 1.00 90.12 228 PRO A CA 1
ATOM 1734 C C . PRO A 1 228 ? -3.549 -6.793 -21.408 1.00 90.12 228 PRO A C 1
ATOM 1736 O O . PRO A 1 228 ? -2.956 -7.697 -21.990 1.00 90.12 228 PRO A O 1
ATOM 1739 N N . LYS A 1 229 ? -3.390 -5.505 -21.742 1.00 92.06 229 LYS A N 1
ATOM 1740 C CA . LYS A 1 229 ? -2.472 -5.044 -22.792 1.00 92.06 229 LYS A CA 1
ATOM 1741 C C . LYS A 1 229 ? -1.106 -4.670 -22.238 1.00 92.06 229 LYS A C 1
ATOM 1743 O O . LYS A 1 229 ? -0.167 -4.492 -23.012 1.00 92.06 229 LYS A O 1
ATOM 1748 N N . ARG A 1 230 ? -1.001 -4.530 -20.917 1.00 93.50 230 ARG A N 1
ATOM 1749 C CA . ARG A 1 230 ? 0.230 -4.118 -20.263 1.00 93.50 230 ARG A CA 1
ATOM 1750 C C . ARG A 1 230 ? 1.280 -5.205 -20.391 1.00 93.50 230 ARG A C 1
ATOM 1752 O O . ARG A 1 230 ? 1.029 -6.379 -20.122 1.00 93.50 230 ARG A O 1
ATOM 1759 N N . LYS A 1 231 ? 2.465 -4.778 -20.798 1.00 93.06 231 LYS A N 1
ATOM 1760 C CA . LYS A 1 231 ? 3.652 -5.612 -20.876 1.00 93.06 231 LYS A CA 1
ATOM 1761 C C . LYS A 1 231 ? 4.597 -5.236 -19.750 1.00 93.06 231 LYS A C 1
ATOM 1763 O O . LYS A 1 231 ? 4.658 -4.076 -19.342 1.00 93.06 231 LYS A O 1
ATOM 1768 N N . TYR A 1 232 ? 5.345 -6.217 -19.272 1.00 93.69 232 TYR A N 1
ATOM 1769 C CA . TYR A 1 232 ? 6.173 -6.065 -18.089 1.00 93.69 232 TYR A CA 1
ATOM 1770 C C . TYR A 1 232 ? 7.622 -6.460 -18.349 1.00 93.69 232 TYR A C 1
ATOM 1772 O O . TYR A 1 232 ? 7.919 -7.247 -19.256 1.00 93.69 232 TYR A O 1
ATOM 1780 N N . ILE A 1 233 ? 8.503 -5.902 -17.528 1.00 92.88 233 ILE A N 1
ATOM 1781 C CA . ILE A 1 233 ? 9.866 -6.375 -17.296 1.00 92.88 233 ILE A CA 1
ATOM 1782 C C . ILE A 1 233 ? 9.975 -6.735 -15.823 1.00 92.88 233 ILE A C 1
ATOM 1784 O O . ILE A 1 233 ? 9.512 -5.987 -14.971 1.00 92.88 233 ILE A O 1
ATOM 1788 N N . GLU A 1 234 ? 10.604 -7.857 -15.523 1.00 89.88 234 GLU A N 1
ATOM 1789 C CA . GLU A 1 234 ? 10.932 -8.283 -14.172 1.00 89.88 234 GLU A CA 1
ATOM 1790 C C . GLU A 1 234 ? 12.412 -8.648 -14.114 1.00 89.88 234 GLU A C 1
ATOM 1792 O O . GLU A 1 234 ? 12.975 -9.144 -15.089 1.00 89.88 234 GLU A O 1
ATOM 1797 N N . TYR A 1 235 ? 13.039 -8.423 -12.964 1.00 88.00 235 TYR A N 1
ATOM 1798 C CA . TYR A 1 235 ? 14.377 -8.924 -12.697 1.00 88.00 235 TYR A CA 1
ATOM 1799 C C . TYR A 1 235 ? 14.510 -9.404 -11.253 1.00 88.00 235 TYR A C 1
ATOM 1801 O O . TYR A 1 235 ? 13.715 -9.018 -10.391 1.00 88.00 235 TYR A O 1
ATOM 1809 N N . SER A 1 236 ? 15.506 -10.246 -10.978 1.00 83.31 236 SER A N 1
ATOM 1810 C CA . SER A 1 236 ? 15.839 -10.656 -9.611 1.00 83.31 236 SER A CA 1
ATOM 1811 C C . SER A 1 236 ? 17.107 -9.968 -9.099 1.00 83.31 236 SER A C 1
ATOM 1813 O O . SER A 1 236 ? 17.900 -9.406 -9.852 1.00 83.31 236 SER A O 1
ATOM 1815 N N . ASN A 1 237 ? 17.298 -10.024 -7.780 1.00 82.19 237 ASN A N 1
ATOM 1816 C CA . ASN A 1 237 ? 18.500 -9.561 -7.092 1.00 82.19 237 ASN A CA 1
ATOM 1817 C C . ASN A 1 237 ? 19.196 -10.765 -6.428 1.00 82.19 237 ASN A C 1
ATOM 1819 O O . ASN A 1 237 ? 19.091 -10.907 -5.211 1.00 82.19 237 ASN A O 1
ATOM 1823 N N . PRO A 1 238 ? 19.846 -11.684 -7.172 1.00 70.62 238 PRO A N 1
ATOM 1824 C CA . PRO A 1 238 ? 20.279 -12.990 -6.652 1.00 70.62 238 PRO A CA 1
ATOM 1825 C C . PRO A 1 238 ? 21.543 -12.960 -5.770 1.00 70.62 238 PRO A C 1
ATOM 1827 O O . PRO A 1 238 ? 21.664 -13.766 -4.848 1.00 70.62 238 PRO A O 1
ATOM 1830 N N . SER A 1 239 ? 22.462 -12.005 -5.960 1.00 69.12 239 SER A N 1
ATOM 1831 C CA . SER A 1 239 ? 23.776 -12.010 -5.285 1.00 69.12 239 SER A CA 1
ATOM 1832 C C . SER A 1 239 ? 23.731 -11.564 -3.819 1.00 69.12 239 SER A C 1
ATOM 1834 O O . SER A 1 239 ? 23.545 -10.377 -3.547 1.00 69.12 239 SER A O 1
ATOM 1836 N N . SER A 1 240 ? 23.976 -12.499 -2.879 1.00 66.00 240 SER A N 1
ATOM 1837 C CA . SER A 1 240 ? 24.116 -12.275 -1.417 1.00 66.00 240 SER A CA 1
ATOM 1838 C C . SER A 1 240 ? 24.994 -11.072 -1.045 1.00 66.00 240 SER A C 1
ATOM 1840 O O . SER A 1 240 ? 24.760 -10.446 -0.012 1.00 66.00 240 SER A O 1
ATOM 1842 N N . MET A 1 241 ? 25.951 -10.734 -1.912 1.00 68.19 241 MET A N 1
ATOM 1843 C CA . MET A 1 241 ? 26.980 -9.719 -1.698 1.00 68.19 241 MET A CA 1
ATOM 1844 C C . MET A 1 241 ? 26.778 -8.433 -2.512 1.00 68.19 241 MET A C 1
ATOM 1846 O O . MET A 1 241 ? 27.639 -7.557 -2.462 1.00 68.19 241 MET A O 1
ATOM 1850 N N . ALA A 1 242 ? 25.685 -8.298 -3.273 1.00 75.12 242 ALA A N 1
ATOM 1851 C CA . ALA A 1 242 ? 25.428 -7.079 -4.037 1.00 75.12 242 ALA A CA 1
ATOM 1852 C C . ALA A 1 242 ? 25.334 -5.859 -3.108 1.00 75.12 242 ALA A C 1
ATOM 1854 O O . ALA A 1 242 ? 24.607 -5.873 -2.112 1.00 75.12 242 ALA A O 1
ATOM 1855 N N . SER A 1 243 ? 26.066 -4.797 -3.448 1.00 80.25 243 SER A N 1
ATOM 1856 C CA . SER A 1 243 ? 25.992 -3.533 -2.724 1.00 80.25 243 SER A CA 1
ATOM 1857 C C . SER A 1 243 ? 24.661 -2.829 -2.991 1.00 80.25 243 SER A C 1
ATOM 1859 O O . SER A 1 243 ? 23.991 -3.067 -3.998 1.00 80.25 243 SER A O 1
ATOM 1861 N N . GLN A 1 244 ? 24.303 -1.901 -2.106 1.00 78.81 244 GLN A N 1
ATOM 1862 C CA . GLN A 1 244 ? 23.157 -1.016 -2.303 1.00 78.81 244 GLN A CA 1
ATOM 1863 C C . GLN A 1 244 ? 23.225 -0.271 -3.649 1.00 78.81 244 GLN A C 1
ATOM 1865 O O . GLN A 1 244 ? 22.227 -0.164 -4.358 1.00 78.81 244 GLN A O 1
ATOM 1870 N N . GLU A 1 245 ? 24.411 0.214 -4.020 1.00 82.62 245 GLU A N 1
ATOM 1871 C CA . GLU A 1 245 ? 24.644 0.898 -5.294 1.00 82.62 245 GLU A CA 1
ATOM 1872 C C . GLU A 1 245 ? 24.403 -0.031 -6.493 1.00 82.62 245 GLU A C 1
ATOM 1874 O O . GLU A 1 245 ? 23.802 0.382 -7.484 1.00 82.62 245 GLU A O 1
ATOM 1879 N N . ALA A 1 246 ? 24.811 -1.301 -6.400 1.00 85.00 246 ALA A N 1
ATOM 1880 C CA . ALA A 1 246 ? 24.568 -2.280 -7.454 1.00 85.00 246 ALA A CA 1
ATOM 1881 C C . ALA A 1 246 ? 23.065 -2.534 -7.663 1.00 85.00 246 ALA A C 1
ATOM 1883 O O . ALA A 1 246 ? 22.614 -2.582 -8.807 1.00 85.00 246 ALA A O 1
ATOM 1884 N N . GLU A 1 247 ? 22.276 -2.642 -6.588 1.00 86.44 247 GLU A N 1
ATOM 1885 C CA . GLU A 1 247 ? 20.813 -2.761 -6.689 1.00 86.44 247 GLU A CA 1
ATOM 1886 C C . GLU A 1 247 ? 20.155 -1.500 -7.256 1.00 86.44 247 GLU A C 1
ATOM 1888 O O . GLU A 1 247 ? 19.238 -1.613 -8.072 1.00 86.44 247 GLU A O 1
ATOM 1893 N N . LEU A 1 248 ? 20.625 -0.309 -6.869 1.00 87.38 248 LEU A N 1
ATOM 1894 C CA . LEU A 1 248 ? 20.100 0.955 -7.389 1.00 87.38 248 LEU A CA 1
ATOM 1895 C C . LEU A 1 248 ? 20.403 1.121 -8.884 1.00 87.38 248 LEU A C 1
ATOM 1897 O O . LEU A 1 248 ? 19.534 1.537 -9.647 1.00 87.38 248 LEU A O 1
ATOM 1901 N N . ASN A 1 249 ? 21.606 0.743 -9.320 1.00 88.69 249 ASN A N 1
ATOM 1902 C CA . ASN A 1 249 ? 21.986 0.750 -10.731 1.00 88.69 249 ASN A CA 1
ATOM 1903 C C . ASN A 1 249 ? 21.201 -0.292 -11.539 1.00 88.69 249 ASN A C 1
ATOM 1905 O O . ASN A 1 249 ? 20.731 0.022 -12.630 1.00 88.69 249 ASN A O 1
ATOM 1909 N N . ALA A 1 250 ? 20.985 -1.493 -10.992 1.00 90.38 250 ALA A N 1
ATOM 1910 C CA . ALA A 1 250 ? 20.121 -2.497 -11.613 1.00 90.38 250 ALA A CA 1
ATOM 1911 C C . ALA A 1 250 ? 18.673 -1.997 -11.740 1.00 90.38 250 ALA A C 1
ATOM 1913 O O . ALA A 1 250 ? 18.039 -2.194 -12.776 1.00 90.38 250 ALA A O 1
ATOM 1914 N N . LEU A 1 251 ? 18.164 -1.290 -10.724 1.00 93.00 251 LEU A N 1
ATOM 1915 C CA . LEU A 1 251 ? 16.849 -0.656 -10.776 1.00 93.00 251 LEU A CA 1
ATOM 1916 C C . LEU A 1 251 ? 16.790 0.432 -11.854 1.00 93.00 251 LEU A C 1
ATOM 1918 O O . LEU A 1 251 ? 15.843 0.453 -12.640 1.00 93.00 251 LEU A O 1
ATOM 1922 N N . LYS A 1 252 ? 17.813 1.293 -11.942 1.00 94.38 252 LYS A N 1
ATOM 1923 C CA . LYS A 1 252 ? 17.923 2.300 -13.007 1.00 94.38 252 LYS A CA 1
ATOM 1924 C C . LYS A 1 252 ? 17.879 1.634 -14.381 1.00 94.38 252 LYS A C 1
ATOM 1926 O O . LYS A 1 252 ? 17.074 2.030 -15.220 1.00 94.38 252 LYS A O 1
ATOM 1931 N N . ALA A 1 253 ? 18.685 0.591 -14.587 1.00 93.94 253 ALA A N 1
ATOM 1932 C CA . ALA A 1 253 ? 18.716 -0.171 -15.829 1.00 93.94 253 ALA A CA 1
ATOM 1933 C C . ALA A 1 253 ? 17.343 -0.774 -16.165 1.00 93.94 253 ALA A C 1
ATOM 1935 O O . ALA A 1 253 ? 16.897 -0.655 -17.303 1.00 93.94 253 ALA A O 1
ATOM 1936 N N . ALA A 1 254 ? 16.630 -1.335 -15.182 1.00 95.56 254 ALA A N 1
ATOM 1937 C CA . ALA A 1 254 ? 15.280 -1.865 -15.375 1.00 95.56 254 ALA A CA 1
ATOM 1938 C C . ALA A 1 254 ? 14.309 -0.797 -15.900 1.00 95.56 254 ALA A C 1
ATOM 1940 O O . ALA A 1 254 ? 13.574 -1.046 -16.854 1.00 95.56 254 ALA A O 1
ATOM 1941 N N . PHE A 1 255 ? 14.332 0.407 -15.320 1.00 97.12 255 PHE A N 1
ATOM 1942 C CA . PHE A 1 255 ? 13.506 1.527 -15.778 1.00 97.12 255 PHE A CA 1
ATOM 1943 C C . PHE A 1 255 ? 13.904 2.035 -17.165 1.00 97.12 255 PHE A C 1
ATOM 1945 O O . PHE A 1 255 ? 13.025 2.395 -17.947 1.00 97.12 255 PHE A O 1
ATOM 1952 N N . MET A 1 256 ? 15.198 2.038 -17.498 1.00 96.81 256 MET A N 1
ATOM 1953 C CA . MET A 1 256 ? 15.660 2.386 -18.845 1.00 96.81 256 MET A CA 1
ATOM 1954 C C . MET A 1 256 ? 15.152 1.376 -19.875 1.00 96.81 256 MET A C 1
ATOM 1956 O O . MET A 1 256 ? 14.546 1.779 -20.864 1.00 96.81 256 MET A O 1
ATOM 1960 N N . LEU A 1 257 ? 15.314 0.076 -19.610 1.00 95.56 257 LEU A N 1
ATOM 1961 C CA . LEU A 1 257 ? 14.784 -0.986 -20.468 1.00 95.56 257 LEU A CA 1
ATOM 1962 C C . LEU A 1 257 ? 13.258 -0.897 -20.596 1.00 95.56 257 LEU A C 1
ATOM 1964 O O . LEU A 1 257 ? 12.730 -1.010 -21.699 1.00 95.56 257 LEU A O 1
ATOM 1968 N N . GLY A 1 258 ? 12.552 -0.648 -19.489 1.00 96.50 258 GLY A N 1
ATOM 1969 C CA . GLY A 1 258 ? 11.102 -0.453 -19.480 1.00 96.50 258 GLY A CA 1
ATOM 1970 C C . GLY A 1 258 ? 10.675 0.707 -20.375 1.00 96.50 258 GLY A C 1
ATOM 1971 O O . GLY A 1 258 ? 9.781 0.554 -21.201 1.00 96.50 258 GLY A O 1
ATOM 1972 N N . ALA A 1 259 ? 11.374 1.840 -20.294 1.00 96.25 259 ALA A N 1
ATOM 1973 C CA . ALA A 1 259 ? 11.116 2.983 -21.160 1.00 96.25 259 ALA A CA 1
ATOM 1974 C C . ALA A 1 259 ? 11.410 2.676 -22.640 1.00 96.25 259 ALA A C 1
ATOM 1976 O O . ALA A 1 259 ? 10.617 3.048 -23.502 1.00 96.25 259 ALA A O 1
ATOM 1977 N N . MET A 1 260 ? 12.528 2.013 -22.951 1.00 96.44 260 MET A N 1
ATOM 1978 C CA . MET A 1 260 ? 12.915 1.669 -24.330 1.00 96.44 260 MET A CA 1
ATOM 1979 C C . MET A 1 260 ? 11.942 0.675 -24.979 1.00 96.44 260 MET A C 1
ATOM 1981 O O . MET A 1 260 ? 11.650 0.790 -26.165 1.00 96.44 260 MET A O 1
ATOM 1985 N N . LEU A 1 261 ? 11.423 -0.275 -24.197 1.00 95.31 261 LEU A N 1
ATOM 1986 C CA . LEU A 1 261 ? 10.589 -1.381 -24.676 1.00 95.31 261 LEU A CA 1
ATOM 1987 C C . LEU A 1 261 ? 9.081 -1.164 -24.480 1.00 95.31 261 LEU A C 1
ATOM 1989 O O . LEU A 1 261 ? 8.308 -2.063 -24.811 1.00 95.31 261 LEU A O 1
ATOM 1993 N N . ASP A 1 262 ? 8.671 -0.011 -23.940 1.00 95.94 262 ASP A N 1
ATOM 1994 C CA . ASP A 1 262 ? 7.285 0.298 -23.550 1.00 95.94 262 ASP A CA 1
ATOM 1995 C C . ASP A 1 262 ? 6.696 -0.760 -22.596 1.00 95.94 262 ASP A C 1
ATOM 1997 O O . ASP A 1 262 ? 5.678 -1.411 -22.847 1.00 95.94 262 ASP A O 1
ATOM 2001 N N . ARG A 1 263 ? 7.418 -1.006 -21.498 1.00 95.62 263 ARG A N 1
ATOM 2002 C CA . ARG A 1 263 ? 7.095 -2.024 -20.493 1.00 95.62 263 ARG A CA 1
ATOM 2003 C C . ARG A 1 263 ? 7.131 -1.448 -19.083 1.00 95.62 263 ARG A C 1
ATOM 2005 O O . ARG A 1 263 ? 8.027 -0.693 -18.716 1.00 95.62 263 ARG A O 1
ATOM 2012 N N . THR A 1 264 ? 6.183 -1.882 -18.261 1.00 96.56 264 THR A N 1
ATOM 2013 C CA . THR A 1 264 ? 6.121 -1.567 -16.830 1.00 96.56 264 THR A CA 1
ATOM 2014 C C . THR A 1 264 ? 7.102 -2.447 -16.049 1.00 96.56 264 THR A C 1
ATOM 2016 O O . THR A 1 264 ? 7.104 -3.669 -16.195 1.00 96.56 264 THR A O 1
ATOM 2019 N N . VAL A 1 265 ? 7.908 -1.855 -15.171 1.00 96.31 265 VAL A N 1
ATOM 2020 C CA . VAL A 1 265 ? 8.873 -2.585 -14.337 1.00 96.31 265 VAL A CA 1
ATOM 2021 C C . VAL A 1 265 ? 8.179 -3.215 -13.131 1.00 96.31 265 VAL A C 1
ATOM 2023 O O . VAL A 1 265 ? 7.627 -2.518 -12.286 1.00 96.31 265 VAL A O 1
ATOM 2026 N N . ILE A 1 266 ? 8.238 -4.534 -12.998 1.00 93.62 266 ILE A N 1
ATOM 2027 C CA . ILE A 1 266 ? 7.918 -5.227 -11.751 1.00 93.62 266 ILE A CA 1
ATOM 2028 C C . ILE A 1 266 ? 9.165 -5.169 -10.876 1.00 93.62 266 ILE A C 1
ATOM 2030 O O . ILE A 1 266 ? 10.219 -5.704 -11.220 1.00 93.62 266 ILE A O 1
ATOM 2034 N N . LEU A 1 267 ? 9.042 -4.477 -9.751 1.00 91.88 267 LEU A N 1
ATOM 2035 C CA . LEU A 1 267 ? 10.139 -4.260 -8.826 1.00 91.88 267 LEU A CA 1
ATOM 2036 C C . LEU A 1 267 ? 10.554 -5.574 -8.154 1.00 91.88 267 LEU A C 1
ATOM 2038 O O . LEU A 1 267 ? 9.686 -6.377 -7.796 1.00 91.88 267 LEU A O 1
ATOM 2042 N N . PRO A 1 268 ? 11.858 -5.783 -7.920 1.00 86.88 268 PRO A N 1
ATOM 2043 C CA . PRO A 1 268 ? 12.342 -6.976 -7.252 1.00 86.88 268 PRO A CA 1
ATOM 2044 C C . PRO A 1 268 ? 12.062 -6.919 -5.746 1.00 86.88 268 PRO A C 1
ATOM 2046 O O . PRO A 1 268 ? 11.664 -5.904 -5.164 1.00 86.88 268 PRO A O 1
ATOM 2049 N N . GLU A 1 269 ? 12.357 -8.029 -5.081 1.00 80.25 269 GLU A N 1
ATOM 2050 C CA . GLU A 1 269 ? 12.646 -8.002 -3.654 1.00 80.25 269 GLU A CA 1
ATOM 2051 C C . GLU A 1 269 ? 13.990 -7.296 -3.436 1.00 80.25 269 GLU A C 1
ATOM 2053 O O . GLU A 1 269 ? 15.032 -7.736 -3.923 1.00 80.25 269 GLU A O 1
ATOM 2058 N N . PHE A 1 270 ? 13.952 -6.169 -2.727 1.00 79.12 270 PHE A N 1
ATOM 2059 C CA . PHE A 1 270 ? 15.155 -5.452 -2.314 1.00 79.12 270 PHE A CA 1
ATOM 2060 C C . PHE A 1 270 ? 15.746 -6.091 -1.068 1.00 79.12 270 PHE A C 1
ATOM 2062 O O . PHE A 1 270 ? 15.017 -6.505 -0.159 1.00 79.12 270 PHE A O 1
ATOM 2069 N N . ARG A 1 271 ? 17.073 -6.154 -1.027 1.00 74.50 271 ARG A N 1
ATOM 2070 C CA . ARG A 1 271 ? 17.803 -6.779 0.069 1.00 74.50 271 ARG A CA 1
ATOM 2071 C C . ARG A 1 271 ? 17.789 -5.931 1.324 1.00 74.50 271 ARG A C 1
ATOM 2073 O O . ARG A 1 271 ? 17.601 -4.719 1.297 1.00 74.50 271 ARG A O 1
ATOM 2080 N N . CYS A 1 272 ? 18.041 -6.615 2.436 1.00 71.75 272 CYS A N 1
ATOM 2081 C CA . CYS A 1 272 ? 18.282 -5.978 3.714 1.00 71.75 272 CYS A CA 1
ATOM 2082 C C . CYS A 1 272 ? 19.717 -5.432 3.782 1.00 71.75 272 CYS A C 1
ATOM 2084 O O . CYS A 1 272 ? 20.637 -6.205 4.052 1.00 71.75 272 CYS A O 1
ATOM 2086 N N . HIS A 1 273 ? 19.932 -4.131 3.582 1.00 70.38 273 HIS A N 1
ATOM 2087 C CA . HIS A 1 273 ? 21.267 -3.531 3.724 1.00 70.38 273 HIS A CA 1
ATOM 2088 C C . HIS A 1 273 ? 21.540 -3.094 5.170 1.00 70.38 273 HIS A C 1
ATOM 2090 O O . HIS A 1 273 ? 20.635 -2.706 5.915 1.00 70.38 273 HIS A O 1
ATOM 2096 N N . ARG A 1 274 ? 22.807 -3.177 5.606 1.00 60.44 274 ARG A N 1
ATOM 2097 C CA . ARG A 1 274 ? 23.233 -2.601 6.893 1.00 60.44 274 ARG A CA 1
ATOM 2098 C C . ARG A 1 274 ? 23.316 -1.086 6.733 1.00 60.44 274 ARG A C 1
ATOM 2100 O O . ARG A 1 274 ? 23.953 -0.608 5.802 1.00 60.44 274 ARG A O 1
ATOM 2107 N N . CYS A 1 275 ? 22.704 -0.336 7.646 1.00 55.56 275 CYS A N 1
ATOM 2108 C CA . CYS A 1 275 ? 22.740 1.118 7.559 1.00 55.56 275 CYS A CA 1
ATOM 2109 C C . CYS A 1 275 ? 24.162 1.670 7.745 1.00 55.56 275 CYS A C 1
ATOM 2111 O O . CYS A 1 275 ? 24.888 1.173 8.614 1.00 55.56 275 CYS A O 1
ATOM 2113 N N . PRO A 1 276 ? 24.542 2.723 6.995 1.00 50.19 276 PRO A N 1
ATOM 2114 C CA . PRO A 1 276 ? 25.782 3.441 7.240 1.00 50.19 276 PRO A CA 1
ATOM 2115 C C . PRO A 1 276 ? 25.789 3.984 8.672 1.00 50.19 276 PRO A C 1
ATOM 2117 O O . PRO A 1 276 ? 24.799 4.552 9.149 1.00 50.19 276 PRO A O 1
ATOM 2120 N N . THR A 1 277 ? 26.900 3.810 9.381 1.00 49.28 277 THR A N 1
ATOM 2121 C CA . THR A 1 277 ? 27.105 4.455 10.683 1.00 49.28 277 THR A CA 1
ATOM 2122 C C . THR A 1 277 ? 27.357 5.943 10.448 1.00 49.28 277 THR A C 1
ATOM 2124 O O . THR A 1 277 ? 27.986 6.302 9.451 1.00 49.28 277 THR A O 1
ATOM 2127 N N . ALA A 1 278 ? 26.867 6.817 11.334 1.00 46.88 278 ALA A N 1
ATOM 2128 C CA . ALA A 1 278 ? 26.908 8.279 11.157 1.00 46.88 278 ALA A CA 1
ATOM 2129 C C . ALA A 1 278 ? 28.321 8.871 10.939 1.00 46.88 278 ALA A C 1
ATOM 2131 O O . ALA A 1 278 ? 28.460 10.008 10.499 1.00 46.88 278 ALA A O 1
ATOM 2132 N N . ASP A 1 279 ? 29.345 8.088 11.241 1.00 49.34 279 ASP A N 1
ATOM 2133 C CA . ASP A 1 279 ? 30.761 8.411 11.345 1.00 49.34 279 ASP A CA 1
ATOM 2134 C C . ASP A 1 279 ? 31.662 7.425 10.569 1.00 49.34 279 ASP A C 1
ATOM 2136 O O . ASP A 1 279 ? 32.886 7.515 10.655 1.00 49.34 279 ASP A O 1
ATOM 2140 N N . GLY A 1 280 ? 31.088 6.439 9.860 1.00 49.38 280 GLY A N 1
ATOM 2141 C CA . GLY A 1 280 ? 31.849 5.326 9.261 1.00 49.38 280 GLY A CA 1
ATOM 2142 C C . GLY A 1 280 ? 32.641 4.474 10.274 1.00 49.38 280 GLY A C 1
ATOM 2143 O O . GLY A 1 280 ? 33.423 3.617 9.868 1.00 49.38 280 GLY A O 1
ATOM 2144 N N . LYS A 1 281 ? 32.459 4.714 11.585 1.00 46.34 281 LYS A N 1
ATOM 2145 C CA . LYS A 1 281 ? 33.285 4.196 12.689 1.00 46.34 281 LYS A CA 1
ATOM 2146 C C . LYS A 1 281 ? 32.496 3.447 13.770 1.00 46.34 281 LYS A C 1
ATOM 2148 O O . LYS A 1 281 ? 33.025 3.182 14.845 1.00 46.34 281 LYS A O 1
ATOM 2153 N N . GLY A 1 282 ? 31.277 2.998 13.474 1.00 46.16 282 GLY A N 1
ATOM 2154 C CA . GLY A 1 282 ? 30.716 1.860 14.204 1.00 46.16 282 GLY A CA 1
ATOM 2155 C C . GLY A 1 282 ? 30.050 2.130 15.550 1.00 46.16 282 GLY A C 1
ATOM 2156 O O . GLY A 1 282 ? 29.905 1.160 16.286 1.00 46.16 282 GLY A O 1
ATOM 2157 N N . THR A 1 283 ? 29.615 3.352 15.901 1.00 43.88 283 THR A N 1
ATOM 2158 C CA . THR A 1 283 ? 28.971 3.534 17.227 1.00 43.88 283 THR A CA 1
ATOM 2159 C C . THR A 1 283 ? 27.526 4.024 17.269 1.00 43.88 283 THR A C 1
ATOM 2161 O O . THR A 1 283 ? 26.911 3.863 18.313 1.00 43.88 283 THR A O 1
ATOM 2164 N N . THR A 1 284 ? 26.883 4.443 16.172 1.00 43.53 284 THR A N 1
ATOM 2165 C CA . THR A 1 284 ? 25.399 4.486 16.112 1.00 43.53 284 THR A CA 1
ATOM 2166 C C . THR A 1 284 ? 24.865 4.399 14.667 1.00 43.53 284 THR A C 1
ATOM 2168 O O . THR A 1 284 ? 25.301 5.162 13.798 1.00 43.53 284 THR A O 1
ATOM 2171 N N . PRO A 1 285 ? 23.930 3.476 14.353 1.00 46.72 285 PRO A N 1
ATOM 2172 C CA . PRO A 1 285 ? 23.247 3.466 13.061 1.00 46.72 285 PRO A CA 1
ATOM 2173 C C . PRO A 1 285 ? 22.292 4.666 12.956 1.00 46.72 285 PRO A C 1
ATOM 2175 O O . PRO A 1 285 ? 21.472 4.871 13.845 1.00 46.72 285 PRO A O 1
ATOM 2178 N N . ARG A 1 286 ? 22.343 5.427 11.849 1.00 49.16 286 ARG A N 1
ATOM 2179 C CA . ARG A 1 286 ? 21.352 6.494 11.562 1.00 49.16 286 ARG A CA 1
ATOM 2180 C C . ARG A 1 286 ? 19.927 5.959 11.378 1.00 49.16 286 ARG A C 1
ATOM 2182 O O . ARG A 1 286 ? 18.971 6.712 11.506 1.00 49.16 286 ARG A O 1
ATOM 2189 N N . CYS A 1 287 ? 19.783 4.670 11.088 1.00 51.94 287 CYS A N 1
ATOM 2190 C CA . CYS A 1 287 ? 18.495 3.992 11.073 1.00 51.94 287 CYS A CA 1
ATOM 2191 C C . CYS A 1 287 ? 18.220 3.445 12.473 1.00 51.94 287 CYS A C 1
ATOM 2193 O O . CYS A 1 287 ? 18.703 2.366 12.825 1.00 51.94 287 CYS A O 1
ATOM 2195 N N . SER A 1 288 ? 17.459 4.180 13.273 1.00 45.81 288 SER A N 1
ATOM 2196 C CA . SER A 1 288 ? 16.991 3.718 14.582 1.00 45.81 288 SER A CA 1
ATOM 2197 C C . SER A 1 288 ? 16.048 2.511 14.495 1.00 45.81 288 SER A C 1
ATOM 2199 O O . SER A 1 288 ? 15.803 1.880 15.518 1.00 45.81 288 SER A O 1
ATOM 2201 N N . ASP A 1 289 ? 15.565 2.149 13.298 1.00 52.97 289 ASP A N 1
ATOM 2202 C CA . ASP A 1 289 ? 14.569 1.097 13.117 1.00 52.97 289 ASP A CA 1
ATOM 2203 C C . ASP A 1 289 ? 15.030 -0.057 12.214 1.00 52.97 289 ASP A C 1
ATOM 2205 O O . ASP A 1 289 ? 15.677 0.118 11.180 1.00 52.97 289 ASP A O 1
ATOM 2209 N N . MET A 1 290 ? 14.688 -1.280 12.615 1.00 46.38 290 MET A N 1
ATOM 2210 C CA . MET A 1 290 ? 15.085 -2.528 11.944 1.00 46.38 290 MET A CA 1
ATOM 2211 C C . MET A 1 290 ? 14.332 -2.738 10.611 1.00 46.38 290 MET A C 1
ATOM 2213 O O . MET A 1 290 ? 14.749 -3.530 9.764 1.00 46.38 290 MET A O 1
ATOM 2217 N N . VAL A 1 291 ? 13.242 -1.988 10.424 1.00 48.81 291 VAL A N 1
ATOM 2218 C CA . VAL A 1 291 ? 12.247 -2.074 9.341 1.00 48.81 291 VAL A CA 1
ATOM 2219 C C . VAL A 1 291 ? 12.727 -1.436 8.040 1.00 48.81 291 VAL A C 1
ATOM 2221 O O . VAL A 1 291 ? 12.430 -1.930 6.951 1.00 48.81 291 VAL A O 1
ATOM 2224 N N . THR A 1 292 ? 13.525 -0.370 8.138 1.00 51.41 292 THR A N 1
ATOM 2225 C CA . THR A 1 292 ? 14.095 0.372 7.004 1.00 51.41 292 THR A CA 1
ATOM 2226 C C . THR A 1 292 ? 15.349 -0.299 6.457 1.00 51.41 292 THR A C 1
ATOM 2228 O O . THR A 1 292 ? 16.243 0.379 5.978 1.00 51.41 292 THR A O 1
ATOM 2231 N N . ARG A 1 293 ? 15.463 -1.629 6.533 1.00 57.50 293 ARG A N 1
ATOM 2232 C CA . ARG A 1 293 ? 16.619 -2.349 5.974 1.00 57.50 293 ARG A CA 1
ATOM 2233 C C . ARG A 1 293 ? 16.307 -3.029 4.650 1.00 57.50 293 ARG A C 1
ATOM 2235 O O . ARG A 1 293 ? 17.189 -3.063 3.809 1.00 57.50 293 ARG A O 1
ATOM 2242 N N . CYS A 1 294 ? 15.065 -3.480 4.437 1.00 59.91 294 CYS A N 1
ATOM 2243 C CA . CYS A 1 294 ? 14.698 -4.434 3.376 1.00 59.91 294 CYS A CA 1
ATOM 2244 C C . CYS A 1 294 ? 13.647 -3.927 2.360 1.00 59.91 294 CYS A C 1
ATOM 2246 O O . CYS A 1 294 ? 12.994 -4.724 1.685 1.00 59.91 294 CYS A O 1
ATOM 2248 N N . SER A 1 295 ? 13.375 -2.622 2.301 1.00 61.22 295 SER A N 1
ATOM 2249 C CA . SER A 1 295 ? 12.346 -2.014 1.439 1.00 61.22 295 SER A CA 1
ATOM 2250 C C . SER A 1 295 ? 12.951 -1.049 0.420 1.00 61.22 295 SER A C 1
ATOM 2252 O O . SER A 1 295 ? 14.096 -0.644 0.561 1.00 61.22 295 SER A O 1
ATOM 2254 N N . LEU A 1 296 ? 12.185 -0.615 -0.586 1.00 63.50 296 LEU A N 1
ATOM 2255 C CA . LEU A 1 296 ? 12.623 0.496 -1.442 1.00 63.50 296 LEU A CA 1
ATOM 2256 C C . LEU A 1 296 ? 12.915 1.762 -0.604 1.00 63.50 296 LEU A C 1
ATOM 2258 O O . LEU A 1 296 ? 13.829 2.502 -0.920 1.00 63.50 296 LEU A O 1
ATOM 2262 N N . GLY A 1 297 ? 12.224 1.957 0.527 1.00 55.47 297 GLY A N 1
ATOM 2263 C CA . GLY A 1 297 ? 12.514 3.029 1.491 1.00 55.47 297 GLY A CA 1
ATOM 2264 C C . GLY A 1 297 ? 13.717 2.774 2.413 1.00 55.47 297 GLY A C 1
ATOM 2265 O O . GLY A 1 297 ? 14.163 3.677 3.115 1.00 55.47 297 GLY A O 1
ATOM 2266 N N . ALA A 1 298 ? 14.257 1.552 2.431 1.00 50.50 298 ALA A N 1
ATOM 2267 C CA . ALA A 1 298 ? 15.406 1.182 3.253 1.00 50.50 298 ALA A CA 1
ATOM 2268 C C . ALA A 1 298 ? 16.737 1.737 2.762 1.00 50.50 298 ALA A C 1
ATOM 2270 O O . ALA A 1 298 ? 17.731 1.742 3.484 1.00 50.50 298 ALA A O 1
ATOM 2271 N N . PHE A 1 299 ? 16.752 2.222 1.526 1.00 50.06 299 PHE A N 1
ATOM 2272 C CA . PHE A 1 299 ? 17.944 2.751 0.894 1.00 50.06 299 PHE A CA 1
ATOM 2273 C C . PHE A 1 299 ? 18.470 4.016 1.587 1.00 50.06 299 PHE A C 1
ATOM 2275 O O . PHE A 1 299 ? 19.490 4.535 1.155 1.00 50.06 299 PHE A O 1
ATOM 2282 N N . GLY A 1 300 ? 17.785 4.593 2.586 1.00 46.41 300 GLY A N 1
ATOM 2283 C CA . GLY A 1 300 ? 18.156 5.875 3.213 1.00 46.41 300 GLY A CA 1
ATOM 2284 C C . GLY A 1 300 ? 18.239 7.069 2.240 1.00 46.41 300 GLY A C 1
ATOM 2285 O O . GLY A 1 300 ? 18.418 8.201 2.673 1.00 46.41 300 GLY A O 1
ATOM 2286 N N . GLN A 1 301 ? 18.101 6.802 0.939 1.00 50.62 301 GLN A N 1
ATOM 2287 C CA . GLN A 1 301 ? 18.257 7.667 -0.224 1.00 50.62 301 GLN A CA 1
ATOM 2288 C C . GLN A 1 301 ? 16.945 7.722 -1.017 1.00 50.62 301 GLN A C 1
ATOM 2290 O O . GLN A 1 301 ? 16.566 8.780 -1.504 1.00 50.62 301 GLN A O 1
ATOM 2295 N N . LEU A 1 302 ? 16.203 6.611 -1.094 1.00 67.62 302 LEU A N 1
ATOM 2296 C CA . LEU A 1 302 ? 14.909 6.561 -1.772 1.00 67.62 302 LEU A CA 1
ATOM 2297 C C . LEU A 1 302 ? 13.780 6.849 -0.780 1.00 67.62 302 LEU A C 1
ATOM 2299 O O . LEU A 1 302 ? 13.235 5.960 -0.131 1.00 67.62 302 LEU A O 1
ATOM 2303 N N . ASP A 1 303 ? 13.430 8.119 -0.664 1.00 75.00 303 ASP A N 1
ATOM 2304 C CA . ASP A 1 303 ? 12.184 8.537 -0.032 1.00 75.00 303 ASP A CA 1
ATOM 2305 C C . ASP A 1 303 ? 11.007 8.035 -0.888 1.00 75.00 303 ASP A C 1
ATOM 2307 O O . ASP A 1 303 ? 10.864 8.431 -2.045 1.00 75.00 303 ASP A O 1
ATOM 2311 N N . LEU A 1 304 ? 10.167 7.149 -0.339 1.00 77.12 304 LEU A N 1
ATOM 2312 C CA . LEU A 1 304 ? 9.033 6.563 -1.066 1.00 77.12 304 LEU A CA 1
ATOM 2313 C C . LEU A 1 304 ? 8.062 7.621 -1.602 1.00 77.12 304 LEU A C 1
ATOM 2315 O O . LEU A 1 304 ? 7.490 7.419 -2.671 1.00 77.12 304 LEU A O 1
ATOM 2319 N N . ALA A 1 305 ? 7.866 8.731 -0.885 1.00 79.44 305 ALA A N 1
ATOM 2320 C CA . ALA A 1 305 ? 6.998 9.807 -1.344 1.00 79.44 305 ALA A CA 1
ATOM 2321 C C . ALA A 1 305 ? 7.628 10.541 -2.533 1.00 79.44 305 ALA A C 1
ATOM 2323 O O . ALA A 1 305 ? 6.938 10.795 -3.521 1.00 79.44 305 ALA A O 1
ATOM 2324 N N . LYS A 1 306 ? 8.941 10.808 -2.492 1.00 85.12 306 LYS A N 1
ATOM 2325 C CA . LYS A 1 306 ? 9.663 11.386 -3.640 1.00 85.12 306 LYS A CA 1
ATOM 2326 C C . LYS A 1 306 ? 9.682 10.436 -4.828 1.00 85.12 306 LYS A C 1
ATOM 2328 O O . LYS A 1 306 ? 9.384 10.858 -5.939 1.00 85.12 306 LYS A O 1
ATOM 2333 N N . PHE A 1 307 ? 9.969 9.159 -4.596 1.00 87.00 307 PHE A N 1
ATOM 2334 C CA . PHE A 1 307 ? 9.989 8.137 -5.636 1.00 87.00 307 PHE A CA 1
ATOM 2335 C C . PHE A 1 307 ? 8.623 8.013 -6.317 1.00 87.00 307 PHE A C 1
ATOM 2337 O O . PHE A 1 307 ? 8.536 8.145 -7.535 1.00 87.00 307 PHE A O 1
ATOM 2344 N N . ALA A 1 308 ? 7.548 7.841 -5.540 1.00 84.12 308 ALA A N 1
ATOM 2345 C CA . ALA A 1 308 ? 6.188 7.736 -6.069 1.00 84.12 308 ALA A CA 1
ATOM 2346 C C . ALA A 1 308 ? 5.683 9.047 -6.698 1.00 84.12 308 ALA A C 1
ATOM 2348 O O . ALA A 1 308 ? 4.836 9.013 -7.586 1.00 84.12 308 ALA A O 1
ATOM 2349 N N . GLY A 1 309 ? 6.186 10.201 -6.248 1.00 86.81 309 GLY A N 1
ATOM 2350 C CA . GLY A 1 309 ? 5.874 11.502 -6.841 1.00 86.81 309 GLY A CA 1
ATOM 2351 C C . GLY A 1 309 ? 6.641 11.792 -8.135 1.00 86.81 309 GLY A C 1
ATOM 2352 O O . GLY A 1 309 ? 6.146 12.527 -8.987 1.00 86.81 309 GLY A O 1
ATOM 2353 N N . ALA A 1 310 ? 7.843 11.233 -8.294 1.00 91.44 310 ALA A N 1
ATOM 2354 C CA . ALA A 1 310 ? 8.714 11.483 -9.438 1.00 91.44 310 ALA A CA 1
ATOM 2355 C C . ALA A 1 310 ? 8.555 10.454 -10.563 1.00 91.44 310 ALA A C 1
ATOM 2357 O O . ALA A 1 310 ? 8.663 10.832 -11.731 1.00 91.44 310 ALA A O 1
ATOM 2358 N N . ILE A 1 311 ? 8.314 9.183 -10.227 1.00 92.06 311 ILE A N 1
ATOM 2359 C CA . ILE A 1 311 ? 8.118 8.104 -11.197 1.00 92.06 311 ILE A CA 1
ATOM 2360 C C . ILE A 1 311 ? 6.616 7.863 -11.381 1.00 92.06 311 ILE A C 1
ATOM 2362 O O . ILE A 1 311 ? 5.945 7.478 -10.421 1.00 92.06 311 ILE A O 1
ATOM 2366 N N . PRO A 1 312 ? 6.076 8.043 -12.600 1.00 91.50 312 PRO A N 1
ATOM 2367 C CA . PRO A 1 312 ? 4.681 7.743 -12.888 1.00 91.50 312 PRO A CA 1
ATOM 2368 C C . PRO A 1 312 ? 4.294 6.310 -12.495 1.00 91.50 312 PRO A C 1
ATOM 2370 O O . PRO A 1 312 ? 5.015 5.351 -12.777 1.00 91.50 312 PRO A O 1
ATOM 2373 N N . GLU A 1 313 ? 3.129 6.156 -11.858 1.00 87.94 313 GLU A N 1
ATOM 2374 C CA . GLU A 1 313 ? 2.648 4.866 -11.342 1.00 87.94 313 GLU A CA 1
ATOM 2375 C C . GLU A 1 313 ? 2.466 3.807 -12.447 1.00 87.94 313 GLU A C 1
ATOM 2377 O O . GLU A 1 313 ? 2.446 2.614 -12.177 1.00 87.94 313 GLU A O 1
ATOM 2382 N N . ASP A 1 314 ? 2.345 4.193 -13.715 1.00 90.81 314 ASP A N 1
ATOM 2383 C CA . ASP A 1 314 ? 2.272 3.281 -14.856 1.00 90.81 314 ASP A CA 1
ATOM 2384 C C . ASP A 1 314 ? 3.618 2.658 -15.253 1.00 90.81 314 ASP A C 1
ATOM 2386 O O . ASP A 1 314 ? 3.610 1.612 -15.907 1.00 90.81 314 ASP A O 1
ATOM 2390 N N . LEU A 1 315 ? 4.744 3.222 -14.808 1.00 94.50 315 LEU A N 1
ATOM 2391 C CA . LEU A 1 315 ? 6.079 2.712 -15.127 1.00 94.50 315 LEU A CA 1
ATOM 2392 C C . LEU A 1 315 ? 6.541 1.581 -14.212 1.00 94.50 315 LEU A C 1
ATOM 2394 O O . LEU A 1 315 ? 7.489 0.885 -14.569 1.00 94.50 315 LEU A O 1
ATOM 2398 N N . PHE A 1 316 ? 5.891 1.355 -13.066 1.00 94.75 316 PHE A N 1
ATOM 2399 C CA . PHE A 1 316 ? 6.272 0.256 -12.181 1.00 94.75 316 PHE A CA 1
ATOM 2400 C C . PHE A 1 316 ? 5.107 -0.427 -11.461 1.00 94.75 316 PHE A C 1
ATOM 2402 O O . PHE A 1 316 ? 3.995 0.090 -11.374 1.00 94.75 316 PHE A O 1
ATOM 2409 N N . ARG A 1 317 ? 5.379 -1.614 -10.921 1.00 93.44 317 ARG A N 1
ATOM 2410 C CA . ARG A 1 317 ? 4.529 -2.369 -9.997 1.00 93.44 317 ARG A CA 1
ATOM 2411 C C . ARG A 1 317 ? 5.380 -2.976 -8.895 1.00 93.44 317 ARG A C 1
ATOM 2413 O O . ARG A 1 317 ? 6.509 -3.385 -9.142 1.00 93.44 317 ARG A O 1
ATOM 2420 N N . GLU A 1 318 ? 4.852 -3.064 -7.684 1.00 90.25 318 GLU A N 1
ATOM 2421 C CA . GLU A 1 318 ? 5.509 -3.790 -6.600 1.00 90.25 318 GLU A CA 1
ATOM 2422 C C . GLU A 1 318 ? 5.503 -5.288 -6.919 1.00 90.25 318 GLU A C 1
ATOM 2424 O O . GLU A 1 318 ? 4.606 -5.786 -7.597 1.00 90.25 318 GLU A O 1
ATOM 2429 N N . ARG A 1 319 ? 6.471 -6.044 -6.396 1.00 86.62 319 ARG A N 1
ATOM 2430 C CA . ARG A 1 319 ? 6.599 -7.483 -6.677 1.00 86.62 319 ARG A CA 1
ATOM 2431 C C . ARG A 1 319 ? 5.310 -8.272 -6.455 1.00 86.62 319 ARG A C 1
ATOM 2433 O O . ARG A 1 319 ? 4.991 -9.192 -7.203 1.00 86.62 319 ARG A O 1
ATOM 2440 N N . MET A 1 320 ? 4.550 -7.894 -5.429 1.00 86.56 320 MET A N 1
ATOM 2441 C CA . MET A 1 320 ? 3.329 -8.596 -5.044 1.00 86.56 320 MET A CA 1
ATOM 2442 C C . MET A 1 320 ? 2.146 -8.365 -5.977 1.00 86.56 320 MET A C 1
ATOM 2444 O O . MET A 1 320 ? 1.166 -9.106 -5.922 1.00 86.56 320 MET A O 1
ATOM 2448 N N . PHE A 1 321 ? 2.268 -7.402 -6.888 1.00 91.31 321 PHE A N 1
ATOM 2449 C CA . PHE A 1 321 ? 1.304 -7.126 -7.939 1.00 91.31 321 PHE A CA 1
ATOM 2450 C C . PHE A 1 321 ? 0.873 -8.376 -8.709 1.00 91.31 321 PHE A C 1
ATOM 2452 O O . PHE A 1 321 ? -0.319 -8.587 -8.934 1.00 91.31 321 PHE A O 1
ATOM 2459 N N . ARG A 1 322 ? 1.831 -9.232 -9.079 1.00 86.50 322 ARG A N 1
ATOM 2460 C CA . ARG A 1 322 ? 1.571 -10.422 -9.901 1.00 86.50 322 ARG A CA 1
ATOM 2461 C C . ARG A 1 322 ? 0.727 -11.485 -9.203 1.00 86.50 322 ARG A C 1
ATOM 2463 O O . ARG A 1 322 ? 0.173 -12.339 -9.870 1.00 86.50 322 ARG A O 1
ATOM 2470 N N . TYR A 1 323 ? 0.615 -11.426 -7.879 1.00 85.81 323 TYR A N 1
ATOM 2471 C CA . TYR A 1 323 ? -0.188 -12.366 -7.098 1.00 85.81 323 TYR A CA 1
ATOM 2472 C C . TYR A 1 323 ? -1.594 -11.835 -6.799 1.00 85.81 323 TYR A C 1
ATOM 2474 O O . TYR A 1 323 ? -2.399 -12.530 -6.179 1.00 85.81 323 TYR A O 1
ATOM 2482 N N . ASN A 1 324 ? -1.911 -10.606 -7.219 1.00 90.12 324 ASN A N 1
ATOM 2483 C CA . ASN A 1 324 ? -3.255 -10.073 -7.066 1.00 90.12 324 ASN A CA 1
ATOM 2484 C C . ASN A 1 324 ? -4.236 -10.848 -7.977 1.00 90.12 324 ASN A C 1
ATOM 2486 O O . ASN A 1 324 ? -3.943 -11.019 -9.162 1.00 90.12 324 ASN A O 1
ATOM 2490 N N . PRO A 1 325 ? -5.415 -11.272 -7.476 1.00 89.62 325 PRO A N 1
ATOM 2491 C CA . PRO A 1 325 ? -6.410 -11.998 -8.271 1.00 89.62 325 PRO A CA 1
ATOM 2492 C C . PRO A 1 325 ? -6.894 -11.279 -9.539 1.00 89.62 325 PRO A C 1
ATOM 2494 O O . PRO A 1 325 ? -7.367 -11.937 -10.463 1.00 89.62 325 PRO A O 1
ATOM 2497 N N . LEU A 1 326 ? -6.802 -9.947 -9.584 1.00 91.81 326 LEU A N 1
ATOM 2498 C CA . LEU A 1 326 ? -7.178 -9.138 -10.746 1.00 91.81 326 LEU A CA 1
ATOM 2499 C C . LEU A 1 326 ? -6.087 -9.088 -11.819 1.00 91.81 326 LEU A C 1
ATOM 2501 O O . LEU A 1 326 ? -6.381 -8.748 -12.964 1.00 91.81 326 LEU A O 1
ATOM 2505 N N . THR A 1 327 ? -4.841 -9.412 -11.470 1.00 90.88 327 THR A N 1
ATOM 2506 C CA . THR A 1 327 ? -3.732 -9.395 -12.420 1.00 90.88 327 THR A CA 1
ATOM 2507 C C . THR A 1 327 ? -3.913 -10.526 -13.436 1.00 90.88 327 THR A C 1
ATOM 2509 O O . THR A 1 327 ? -4.118 -11.672 -13.026 1.00 90.88 327 THR A O 1
ATOM 2512 N N . PRO A 1 328 ? -3.821 -10.269 -14.754 1.00 89.56 328 PRO A N 1
ATOM 2513 C CA . PRO A 1 328 ? -3.915 -11.315 -15.765 1.00 89.56 328 PRO A CA 1
ATOM 2514 C C . PRO A 1 328 ? -2.910 -12.442 -15.513 1.00 89.56 328 PRO A C 1
ATOM 2516 O O . PRO A 1 328 ? -1.732 -12.183 -15.283 1.00 89.56 328 PRO A O 1
ATOM 2519 N N . LYS A 1 329 ? -3.347 -13.704 -15.624 1.00 84.19 329 LYS A N 1
ATOM 2520 C CA . LYS A 1 329 ? -2.476 -14.880 -15.419 1.00 84.19 329 LYS A CA 1
ATOM 2521 C C . LYS A 1 329 ? -1.242 -14.891 -16.328 1.00 84.19 329 LYS A C 1
ATOM 2523 O O . LYS A 1 329 ? -0.209 -15.433 -15.951 1.00 84.19 329 LYS A O 1
ATOM 2528 N N . SER A 1 330 ? -1.328 -14.259 -17.499 1.00 78.44 330 SER A N 1
ATOM 2529 C CA . SER A 1 330 ? -0.193 -14.047 -18.405 1.00 78.44 330 SER A CA 1
ATOM 2530 C C . SER A 1 330 ? 0.943 -13.243 -17.758 1.00 78.44 330 SER A C 1
ATOM 2532 O O . SER A 1 330 ? 2.105 -13.468 -18.077 1.00 78.44 330 SER A O 1
ATOM 2534 N N . ALA A 1 331 ? 0.637 -12.356 -16.810 1.00 77.12 331 ALA A N 1
ATOM 2535 C CA . ALA A 1 331 ? 1.624 -11.602 -16.043 1.00 77.12 331 ALA A CA 1
ATOM 2536 C C . ALA A 1 331 ? 2.164 -12.364 -14.813 1.00 77.12 331 ALA A C 1
ATOM 2538 O O . ALA A 1 331 ? 3.132 -11.918 -14.202 1.00 77.12 331 ALA A O 1
ATOM 2539 N N . TRP A 1 332 ? 1.575 -13.511 -14.443 1.00 73.50 332 TRP A N 1
ATOM 2540 C CA . TRP A 1 332 ? 1.992 -14.286 -13.265 1.00 73.50 332 TRP A CA 1
ATOM 2541 C C . TRP A 1 332 ? 3.243 -15.128 -13.533 1.00 73.50 332 TRP A C 1
ATOM 2543 O O . TRP A 1 332 ? 3.991 -15.406 -12.601 1.00 73.50 332 TRP A O 1
ATOM 2553 N N . GLY A 1 333 ? 3.477 -15.536 -14.788 1.00 63.00 333 GLY A N 1
ATOM 2554 C CA . GLY A 1 333 ? 4.564 -16.466 -15.127 1.00 63.00 333 GLY A CA 1
ATOM 2555 C C . GLY A 1 333 ? 4.299 -17.910 -14.750 1.00 63.00 333 GLY A C 1
ATOM 2556 O O . GLY A 1 333 ? 5.196 -18.603 -14.293 1.00 63.00 333 GLY A O 1
ATOM 2557 N N . GLY A 1 334 ? 3.050 -18.351 -14.890 1.00 44.88 334 GLY A N 1
ATOM 2558 C CA . GLY A 1 334 ? 2.561 -19.636 -14.386 1.00 44.88 334 GLY A CA 1
ATOM 2559 C C . GLY A 1 334 ? 2.975 -20.880 -15.174 1.00 44.88 334 GLY A C 1
ATOM 2560 O O . GLY A 1 334 ? 2.244 -21.864 -15.152 1.00 44.88 334 GLY A O 1
ATOM 2561 N N . SER A 1 335 ? 4.113 -20.864 -15.858 1.00 41.62 335 SER A N 1
ATOM 2562 C CA . SER A 1 335 ? 4.710 -22.068 -16.413 1.00 41.62 335 SER A CA 1
ATOM 2563 C C . SER A 1 335 ? 6.131 -22.180 -15.882 1.00 41.62 335 SER A C 1
ATOM 2565 O O . SER A 1 335 ? 6.931 -21.270 -16.079 1.00 41.62 335 SER A O 1
ATOM 2567 N N . LEU A 1 336 ? 6.463 -23.331 -15.293 1.00 39.56 336 LEU A N 1
ATOM 2568 C CA . LEU A 1 336 ? 7.841 -23.803 -15.086 1.00 39.56 336 LEU A CA 1
ATOM 2569 C C . LEU A 1 336 ? 8.703 -23.761 -16.377 1.00 39.56 336 LEU A C 1
ATOM 2571 O O . LEU A 1 336 ? 9.890 -24.047 -16.312 1.00 39.56 336 LEU A O 1
ATOM 2575 N N . PHE A 1 337 ? 8.118 -23.399 -17.528 1.00 37.03 337 PHE A N 1
ATOM 2576 C CA . PHE A 1 337 ? 8.747 -23.265 -18.842 1.00 37.03 337 PHE A CA 1
ATOM 2577 C C . PHE A 1 337 ? 8.827 -21.827 -19.390 1.00 37.03 337 PHE A C 1
ATOM 2579 O O . PHE A 1 337 ? 9.229 -21.656 -20.538 1.00 37.03 337 PHE A O 1
ATOM 2586 N N . ASP A 1 338 ? 8.487 -20.784 -18.625 1.00 44.50 338 ASP A N 1
ATOM 2587 C CA . ASP A 1 338 ? 8.880 -19.422 -19.014 1.00 44.50 338 ASP A CA 1
ATOM 2588 C C . ASP A 1 338 ? 10.321 -19.178 -18.548 1.00 44.50 338 ASP A C 1
ATOM 2590 O O . ASP A 1 338 ? 10.559 -18.495 -17.544 1.00 44.50 338 ASP A O 1
ATOM 2594 N N . SER A 1 339 ? 11.279 -19.786 -19.248 1.00 45.03 339 SER A N 1
ATOM 2595 C CA . SER A 1 339 ? 12.702 -19.607 -18.973 1.00 45.03 339 SER A CA 1
ATOM 2596 C C . SER A 1 339 ? 13.024 -18.109 -18.909 1.00 45.03 339 SER A C 1
ATOM 2598 O O . SER A 1 339 ? 12.657 -17.372 -19.834 1.00 45.03 339 SER A O 1
ATOM 2600 N N . PRO A 1 340 ? 13.667 -17.621 -17.832 1.00 49.06 340 PRO A N 1
ATOM 2601 C CA . PRO A 1 340 ? 14.143 -16.252 -17.800 1.00 49.06 340 PRO A CA 1
ATOM 2602 C C . PRO A 1 340 ? 15.006 -15.982 -19.036 1.00 49.06 340 PRO A C 1
ATOM 2604 O O . PRO A 1 340 ? 15.763 -16.838 -19.491 1.00 49.06 340 PRO A O 1
ATOM 2607 N N . VAL A 1 341 ? 14.899 -14.778 -19.589 1.00 50.81 341 VAL A N 1
ATOM 2608 C CA . VAL A 1 341 ? 15.868 -14.285 -20.562 1.00 50.81 341 VAL A CA 1
ATOM 2609 C C . VAL A 1 341 ? 17.168 -14.071 -19.792 1.00 50.81 341 VAL A C 1
ATOM 2611 O O . VAL A 1 341 ? 17.341 -13.080 -19.078 1.00 50.81 341 VAL A O 1
ATOM 2614 N N . HIS A 1 342 ? 18.073 -15.041 -19.886 1.00 46.75 342 HIS A N 1
ATOM 2615 C CA . HIS A 1 342 ? 19.395 -14.927 -19.290 1.00 46.75 342 HIS A CA 1
ATOM 2616 C C . HIS A 1 342 ? 20.225 -13.965 -20.130 1.00 46.75 342 HIS A C 1
ATOM 2618 O O . HIS A 1 342 ? 20.650 -14.283 -21.238 1.00 46.75 342 HIS A O 1
ATOM 2624 N N . LEU A 1 343 ? 20.448 -12.774 -19.584 1.00 48.59 343 LEU A N 1
ATOM 2625 C CA . LEU A 1 343 ? 21.437 -11.846 -20.102 1.00 48.59 343 LEU A CA 1
ATOM 2626 C C . LEU A 1 343 ? 22.674 -11.935 -19.227 1.00 48.59 343 LEU A C 1
ATOM 2628 O O . LEU A 1 343 ? 22.697 -11.407 -18.117 1.00 48.59 343 LEU A O 1
ATOM 2632 N N . SER A 1 344 ? 23.698 -12.617 -19.729 1.00 42.34 344 SER A N 1
ATOM 2633 C CA . SER A 1 344 ? 25.032 -12.542 -19.151 1.00 42.34 344 SER A CA 1
ATOM 2634 C C . SER A 1 344 ? 25.820 -11.501 -19.933 1.00 42.34 344 SER A C 1
ATOM 2636 O O . SER A 1 344 ? 26.091 -11.681 -21.118 1.00 42.34 344 SER A O 1
ATOM 2638 N N . PHE A 1 345 ? 26.145 -10.391 -19.279 1.00 44.62 345 PHE A N 1
ATOM 2639 C CA . PHE A 1 345 ? 27.085 -9.415 -19.812 1.00 44.62 345 PHE A CA 1
ATOM 2640 C C . PHE A 1 345 ? 28.460 -9.762 -19.250 1.00 44.62 345 PHE A C 1
ATOM 2642 O O . PHE A 1 345 ? 28.640 -9.779 -18.031 1.00 44.62 345 PHE A O 1
ATOM 2649 N N . ASP A 1 346 ? 29.418 -10.065 -20.125 1.00 39.84 346 ASP A N 1
ATOM 2650 C CA . ASP A 1 346 ? 30.800 -10.305 -19.719 1.00 39.84 346 ASP A CA 1
ATOM 2651 C C . ASP A 1 346 ? 31.404 -8.981 -19.229 1.00 39.84 346 ASP A C 1
ATOM 2653 O O . ASP A 1 346 ? 31.853 -8.136 -20.009 1.00 39.84 346 ASP A O 1
ATOM 2657 N N . SER A 1 347 ? 31.352 -8.750 -17.916 1.00 39.62 347 SER A N 1
ATOM 2658 C CA . SER A 1 347 ? 32.045 -7.632 -17.288 1.00 39.62 347 SER A CA 1
ATOM 2659 C C . SER A 1 347 ? 33.541 -7.943 -17.309 1.00 39.62 347 SER A C 1
ATOM 2661 O O . SER A 1 347 ? 34.075 -8.575 -16.392 1.00 39.62 347 SER A O 1
ATOM 2663 N N . GLY A 1 348 ? 34.210 -7.546 -18.389 1.00 35.28 348 GLY A N 1
ATOM 2664 C CA . GLY A 1 348 ? 35.626 -7.810 -18.603 1.00 35.28 348 GLY A CA 1
ATOM 2665 C C . GLY A 1 348 ? 36.486 -7.523 -17.365 1.00 35.28 348 GLY A C 1
ATOM 2666 O O . GLY A 1 348 ? 36.458 -6.435 -16.801 1.00 35.28 348 GLY A O 1
ATOM 2667 N N . LYS A 1 349 ? 37.272 -8.533 -16.972 1.00 36.00 349 LYS A N 1
ATOM 2668 C CA . LYS A 1 349 ? 38.491 -8.466 -16.143 1.00 36.00 349 LYS A CA 1
ATOM 2669 C C . LYS A 1 349 ? 38.475 -7.444 -14.993 1.00 36.00 349 LYS A C 1
ATOM 2671 O O . LYS A 1 349 ? 39.293 -6.528 -14.968 1.00 36.00 349 LYS A O 1
ATOM 2676 N N . GLY A 1 350 ? 37.659 -7.682 -13.969 1.00 36.28 350 GLY A N 1
ATOM 2677 C CA . GLY A 1 350 ? 37.944 -7.121 -12.645 1.00 36.28 350 GLY A CA 1
ATOM 2678 C C . GLY A 1 350 ? 36.735 -6.867 -11.761 1.00 36.28 350 GLY A C 1
ATOM 2679 O O . GLY A 1 350 ? 36.305 -5.728 -11.638 1.00 36.28 350 GLY A O 1
ATOM 2680 N N . GLY A 1 351 ? 36.270 -7.899 -11.053 1.00 32.75 351 GLY A N 1
ATOM 2681 C CA . GLY A 1 351 ? 35.517 -7.689 -9.814 1.00 32.75 351 GLY A CA 1
ATOM 2682 C C . GLY A 1 351 ? 34.360 -8.650 -9.574 1.00 32.75 351 GLY A C 1
ATOM 2683 O O . GLY A 1 351 ? 33.229 -8.314 -9.883 1.00 32.75 351 GLY A O 1
ATOM 2684 N N . ILE A 1 352 ? 34.671 -9.764 -8.891 1.00 32.19 352 ILE A N 1
ATOM 2685 C CA . ILE A 1 352 ? 33.751 -10.679 -8.179 1.00 32.19 352 ILE A CA 1
ATOM 2686 C C . ILE A 1 352 ? 32.808 -11.448 -9.132 1.00 32.19 352 ILE A C 1
ATOM 2688 O O . ILE A 1 352 ? 31.789 -10.941 -9.566 1.00 32.19 352 ILE A O 1
ATOM 2692 N N . GLY A 1 353 ? 33.105 -12.677 -9.553 1.00 33.47 353 GLY A N 1
ATOM 2693 C CA . GLY A 1 353 ? 33.402 -13.831 -8.704 1.00 33.47 353 GLY A CA 1
ATOM 2694 C C . GLY A 1 353 ? 32.180 -14.758 -8.682 1.00 33.47 353 GLY A C 1
ATOM 2695 O O . GLY A 1 353 ? 31.220 -14.459 -7.987 1.00 33.47 353 GLY A O 1
ATOM 2696 N N . SER A 1 354 ? 32.240 -15.831 -9.480 1.00 33.03 354 SER A N 1
ATOM 2697 C CA . SER A 1 354 ? 31.405 -17.050 -9.473 1.00 33.03 354 SER A CA 1
ATOM 2698 C C . SER A 1 354 ? 29.939 -16.920 -9.023 1.00 33.03 354 SER A C 1
ATOM 2700 O O . SER A 1 354 ? 29.644 -16.838 -7.830 1.00 33.03 354 SER A O 1
ATOM 2702 N N . LEU A 1 355 ? 29.017 -17.066 -9.976 1.00 31.92 355 LEU A N 1
ATOM 2703 C CA . LEU A 1 355 ? 27.635 -17.462 -9.705 1.00 31.92 355 LEU A CA 1
ATOM 2704 C C . LEU A 1 355 ? 27.654 -18.819 -8.974 1.00 31.92 355 LEU A C 1
ATOM 2706 O O . LEU A 1 355 ? 28.088 -19.823 -9.537 1.00 31.92 355 LEU A O 1
ATOM 2710 N N . GLN A 1 356 ? 27.245 -18.851 -7.702 1.00 28.02 356 GLN A N 1
ATOM 2711 C CA . GLN A 1 356 ? 26.867 -20.104 -7.045 1.00 28.02 356 GLN A CA 1
ATOM 2712 C C . GLN A 1 356 ? 25.478 -20.517 -7.531 1.00 28.02 356 GLN A C 1
ATOM 2714 O O . GLN A 1 356 ? 24.607 -19.666 -7.713 1.00 28.02 356 GLN A O 1
ATOM 2719 N N . ALA A 1 357 ? 25.288 -21.824 -7.711 1.00 27.55 357 ALA A N 1
ATOM 2720 C CA . ALA A 1 357 ? 24.021 -22.416 -8.111 1.00 27.55 357 ALA A CA 1
ATOM 2721 C C . ALA A 1 357 ? 22.871 -21.970 -7.192 1.00 27.55 357 ALA A C 1
ATOM 2723 O O . ALA A 1 357 ? 22.994 -21.978 -5.963 1.00 27.55 357 ALA A O 1
ATOM 2724 N N . SER A 1 358 ? 21.746 -21.608 -7.810 1.00 30.91 358 SER A N 1
ATOM 2725 C CA . SER A 1 358 ? 20.468 -21.464 -7.118 1.00 30.91 358 SER A CA 1
ATOM 2726 C C . SER A 1 358 ? 20.115 -22.793 -6.427 1.00 30.91 358 SER A C 1
ATOM 2728 O O . SER A 1 358 ? 20.279 -23.846 -7.041 1.00 30.91 358 SER A O 1
ATOM 2730 N N . PRO A 1 359 ? 19.624 -22.790 -5.174 1.00 28.44 359 PRO A N 1
ATOM 2731 C CA . PRO A 1 359 ? 19.203 -24.006 -4.478 1.00 28.44 359 PRO A CA 1
ATOM 2732 C C . PRO A 1 359 ? 17.891 -24.604 -5.021 1.00 28.44 359 PRO A C 1
ATOM 2734 O O . PRO A 1 359 ? 17.411 -25.600 -4.481 1.00 28.44 359 PRO A O 1
ATOM 2737 N N . GLU A 1 360 ? 17.298 -24.025 -6.070 1.00 28.89 360 GLU A N 1
ATOM 2738 C CA . GLU A 1 360 ? 16.149 -24.612 -6.760 1.00 28.89 360 GLU A CA 1
ATOM 2739 C C . GLU A 1 360 ? 16.605 -25.581 -7.869 1.00 28.89 360 GLU A C 1
ATOM 2741 O O . GLU A 1 360 ? 17.498 -25.246 -8.653 1.00 28.89 360 GLU A O 1
ATOM 2746 N N . PRO A 1 361 ? 16.031 -26.795 -7.945 1.00 27.83 361 PRO A N 1
ATOM 2747 C CA . PRO A 1 361 ? 16.527 -27.846 -8.821 1.00 27.83 361 PRO A CA 1
ATOM 2748 C C . PRO A 1 361 ? 16.265 -27.508 -10.293 1.00 27.83 361 PRO A C 1
ATOM 2750 O O . PRO A 1 361 ? 15.125 -27.559 -10.748 1.00 27.83 361 PRO A O 1
ATOM 2753 N N . GLY A 1 362 ? 17.341 -27.226 -11.034 1.00 34.94 362 GLY A N 1
ATOM 2754 C CA . GLY A 1 362 ? 17.358 -27.304 -12.496 1.00 34.94 362 GLY A CA 1
ATOM 2755 C C . GLY A 1 362 ? 18.000 -26.133 -13.232 1.00 34.94 362 GLY A C 1
ATOM 2756 O O . GLY A 1 362 ? 17.345 -25.597 -14.111 1.00 34.94 362 GLY A O 1
ATOM 2757 N N . TRP A 1 363 ? 19.250 -25.749 -12.937 1.00 32.56 363 TRP A N 1
ATOM 2758 C CA . TRP A 1 363 ? 19.979 -24.763 -13.757 1.00 32.56 363 TRP A CA 1
ATOM 2759 C C . TRP A 1 363 ? 21.491 -25.042 -13.751 1.00 32.56 363 TRP A C 1
ATOM 2761 O O . TRP A 1 363 ? 22.110 -25.050 -12.687 1.00 32.56 363 TRP A O 1
ATOM 2771 N N . GLU A 1 364 ? 22.089 -25.259 -14.928 1.00 25.30 364 GLU A N 1
ATOM 2772 C CA . GLU A 1 364 ? 23.542 -25.363 -15.123 1.00 25.30 364 GLU A CA 1
ATOM 2773 C C . GLU A 1 364 ? 24.021 -24.208 -16.021 1.00 25.30 364 GLU A C 1
ATOM 2775 O O . GLU A 1 364 ? 23.399 -23.884 -17.032 1.00 25.30 364 GLU A O 1
ATOM 2780 N N . ILE A 1 365 ? 25.107 -23.552 -15.610 1.00 31.48 365 ILE A N 1
ATOM 2781 C CA . ILE A 1 365 ? 25.711 -22.375 -16.249 1.00 31.48 365 ILE A CA 1
ATOM 2782 C C . ILE A 1 365 ? 26.917 -22.856 -17.063 1.00 31.48 365 ILE A C 1
ATOM 2784 O O . ILE A 1 365 ? 27.795 -23.505 -16.498 1.00 31.48 365 ILE A O 1
ATOM 2788 N N . GLN A 1 366 ? 27.032 -22.486 -18.343 1.00 28.27 366 GLN A N 1
ATOM 2789 C CA . GLN A 1 366 ? 28.299 -22.610 -19.076 1.00 28.27 366 GLN A CA 1
ATOM 2790 C C . GLN A 1 366 ? 28.953 -21.241 -19.277 1.00 28.27 366 GLN A C 1
ATOM 2792 O O . GLN A 1 366 ? 28.433 -20.383 -19.986 1.00 28.27 366 GLN A O 1
ATOM 2797 N N . SER A 1 367 ? 30.140 -21.071 -18.689 1.00 30.81 367 SER A N 1
ATOM 2798 C CA . SER A 1 367 ? 31.132 -20.085 -19.113 1.00 30.81 367 SER A CA 1
ATOM 2799 C C . SER A 1 367 ? 32.364 -20.810 -19.676 1.00 30.81 367 SER A C 1
ATOM 2801 O O . SER A 1 367 ? 32.879 -21.764 -19.097 1.00 30.81 367 SER A O 1
ATOM 2803 N N . SER A 1 368 ? 32.765 -20.390 -20.877 1.00 36.03 368 SER A N 1
ATOM 2804 C CA . SER A 1 368 ? 34.059 -20.606 -21.547 1.00 36.03 368 SER A CA 1
ATOM 2805 C C . SER A 1 368 ? 34.829 -21.924 -21.315 1.00 36.03 368 SER A C 1
ATOM 2807 O O . SER A 1 368 ? 35.969 -21.935 -20.854 1.00 36.03 368 SER A O 1
ATOM 2809 N N . ARG A 1 369 ? 34.288 -23.033 -21.827 1.00 30.80 369 ARG A N 1
ATOM 2810 C CA . ARG A 1 369 ? 35.018 -24.046 -22.625 1.00 30.80 369 ARG A CA 1
ATOM 2811 C C . ARG A 1 369 ? 33.997 -25.031 -23.170 1.00 30.80 369 ARG A C 1
ATOM 2813 O O . ARG A 1 369 ? 33.214 -25.536 -22.382 1.00 30.80 369 ARG A O 1
ATOM 2820 N N . ALA A 1 370 ? 34.019 -25.311 -24.472 1.00 33.69 370 ALA A N 1
ATOM 2821 C CA . ALA A 1 370 ? 33.209 -26.380 -25.049 1.00 33.69 370 ALA A CA 1
ATOM 2822 C C . ALA A 1 370 ? 33.531 -27.713 -24.350 1.00 33.69 370 ALA A C 1
ATOM 2824 O O . ALA A 1 370 ? 34.695 -28.129 -24.401 1.00 33.69 370 ALA A O 1
ATOM 2825 N N . PRO A 1 371 ? 32.553 -28.396 -23.729 1.00 29.09 371 PRO A N 1
ATOM 2826 C CA . PRO A 1 371 ? 32.664 -29.810 -23.446 1.00 29.09 371 PRO A CA 1
ATOM 2827 C C . PRO A 1 371 ? 31.832 -30.576 -24.473 1.00 29.09 371 PRO A C 1
ATOM 2829 O O . PRO A 1 371 ? 30.707 -30.208 -24.818 1.00 29.09 371 PRO A O 1
ATOM 2832 N N . GLU A 1 372 ? 32.406 -31.666 -24.960 1.00 28.69 372 GLU A N 1
ATOM 2833 C CA . GLU A 1 372 ? 31.660 -32.708 -25.645 1.00 28.69 372 GLU A CA 1
ATOM 2834 C C . GLU A 1 372 ? 30.447 -33.124 -24.797 1.00 28.69 372 GLU A C 1
ATOM 2836 O O . GLU A 1 372 ? 30.586 -33.479 -23.630 1.00 28.69 372 GLU A O 1
ATOM 2841 N N . ILE A 1 373 ? 29.272 -33.010 -25.421 1.00 32.22 373 ILE A N 1
ATOM 2842 C CA . ILE A 1 373 ? 28.051 -33.813 -25.273 1.00 32.22 373 ILE A CA 1
ATOM 2843 C C . ILE A 1 373 ? 27.822 -34.450 -23.891 1.00 32.22 373 ILE A C 1
ATOM 2845 O O . ILE A 1 373 ? 28.490 -35.420 -23.564 1.00 32.22 373 ILE A O 1
ATOM 2849 N N . LEU A 1 374 ? 26.740 -34.051 -23.202 1.00 27.72 374 LEU A N 1
ATOM 2850 C CA . LEU A 1 374 ? 25.724 -34.975 -22.658 1.00 27.72 374 LEU A CA 1
ATOM 2851 C C . LEU A 1 374 ? 24.387 -34.243 -22.374 1.00 27.72 374 LEU A C 1
ATOM 2853 O O . LEU A 1 374 ? 24.218 -33.555 -21.378 1.00 27.72 374 LEU A O 1
ATOM 2857 N N . SER A 1 375 ? 23.458 -34.426 -23.320 1.00 33.16 375 SER A N 1
ATOM 2858 C CA . SER A 1 375 ? 21.985 -34.505 -23.237 1.00 33.16 375 SER A CA 1
ATOM 2859 C C . SER A 1 375 ? 21.167 -33.620 -22.274 1.00 33.16 375 SER A C 1
ATOM 2861 O O . SER A 1 375 ? 21.151 -33.859 -21.068 1.00 33.16 375 SER A O 1
ATOM 2863 N N . GLY A 1 376 ? 20.264 -32.804 -22.842 1.00 31.67 376 GLY A N 1
ATOM 2864 C CA . GLY A 1 376 ? 18.925 -32.650 -22.249 1.00 31.67 376 GLY A CA 1
ATOM 2865 C C . GLY A 1 376 ? 18.091 -31.421 -22.614 1.00 31.67 376 GLY A C 1
ATOM 2866 O O . GLY A 1 376 ? 16.870 -31.534 -22.637 1.00 31.67 376 GLY A O 1
ATOM 2867 N N . ALA A 1 377 ? 18.698 -30.273 -22.918 1.00 33.66 377 ALA A N 1
ATOM 2868 C CA . ALA A 1 377 ? 17.959 -29.069 -23.304 1.00 33.66 377 ALA A CA 1
ATOM 2869 C C . ALA A 1 377 ? 18.790 -28.238 -24.288 1.00 33.66 377 ALA A C 1
ATOM 2871 O O . ALA A 1 377 ? 19.880 -27.778 -23.955 1.00 33.66 377 ALA A O 1
ATOM 2872 N N . GLU A 1 378 ? 18.296 -28.083 -25.515 1.00 30.08 378 GLU A N 1
ATOM 2873 C CA . GLU A 1 378 ? 18.913 -27.224 -26.526 1.00 30.08 378 GLU A CA 1
ATOM 2874 C C . GLU A 1 378 ? 18.816 -25.756 -26.088 1.00 30.08 378 GLU A C 1
ATOM 2876 O O . GLU A 1 378 ? 17.757 -25.134 -26.155 1.00 30.08 378 GLU A O 1
ATOM 2881 N N . VAL A 1 379 ? 19.936 -25.185 -25.649 1.00 36.47 379 VAL A N 1
ATOM 2882 C CA . VAL A 1 379 ? 20.120 -23.733 -25.613 1.00 36.47 379 VAL A CA 1
ATOM 2883 C C . VAL A 1 379 ? 20.619 -23.321 -26.994 1.00 36.47 379 VAL A C 1
ATOM 2885 O O . VAL A 1 379 ? 21.710 -23.717 -27.400 1.00 36.47 379 VAL A O 1
ATOM 2888 N N . HIS A 1 380 ? 19.814 -22.555 -27.735 1.00 33.94 380 HIS A N 1
ATOM 2889 C CA . HIS A 1 380 ? 20.209 -22.054 -29.053 1.00 33.94 380 HIS A CA 1
ATOM 2890 C C . HIS A 1 380 ? 21.429 -21.115 -28.905 1.00 33.94 380 HIS A C 1
ATOM 2892 O O . HIS A 1 380 ? 21.340 -20.132 -28.162 1.00 33.94 380 HIS A O 1
ATOM 2898 N N . PRO A 1 381 ? 22.553 -21.369 -29.603 1.00 36.91 381 PRO A N 1
ATOM 2899 C CA . PRO A 1 381 ? 23.782 -20.570 -29.506 1.00 36.91 381 PRO A CA 1
ATOM 2900 C C . PRO A 1 381 ? 23.648 -19.121 -30.019 1.00 36.91 381 PRO A C 1
ATOM 2902 O O . PRO A 1 381 ? 24.558 -18.321 -29.826 1.00 36.91 381 PRO A O 1
ATOM 2905 N N . ASP A 1 382 ? 22.505 -18.753 -30.603 1.00 36.19 382 ASP A N 1
ATOM 2906 C CA . ASP A 1 382 ? 22.233 -17.420 -31.159 1.00 36.19 382 ASP A CA 1
ATOM 2907 C C . ASP A 1 382 ? 21.824 -16.359 -30.113 1.00 36.19 382 ASP A C 1
ATOM 2909 O O . ASP A 1 382 ? 21.613 -15.200 -30.460 1.00 36.19 382 ASP A O 1
ATOM 2913 N N . ASN A 1 383 ? 21.716 -16.718 -28.828 1.00 42.06 383 ASN A N 1
ATOM 2914 C CA . ASN A 1 383 ? 21.238 -15.808 -27.773 1.00 42.06 383 ASN A CA 1
ATOM 2915 C C . ASN A 1 383 ? 22.351 -15.100 -26.978 1.00 42.06 383 ASN A C 1
ATOM 2917 O O . ASN A 1 383 ? 22.074 -14.468 -25.957 1.00 42.06 383 ASN A O 1
ATOM 2921 N N . VAL A 1 384 ? 23.611 -15.182 -27.415 1.00 45.06 384 VAL A N 1
ATOM 2922 C CA . VAL A 1 384 ? 24.711 -14.448 -26.771 1.00 45.06 384 VAL A CA 1
ATOM 2923 C C . VAL A 1 384 ? 24.707 -13.001 -27.267 1.00 45.06 384 VAL A C 1
ATOM 2925 O O . VAL A 1 384 ? 25.264 -12.674 -28.315 1.00 45.06 384 VAL A O 1
ATOM 2928 N N . LEU A 1 385 ? 24.051 -12.120 -26.511 1.00 53.12 385 LEU A N 1
ATOM 2929 C CA . LEU A 1 385 ? 24.017 -10.691 -26.815 1.00 53.12 385 LEU A CA 1
ATOM 2930 C C . LEU A 1 385 ? 25.398 -10.087 -26.557 1.00 53.12 385 LEU A C 1
ATOM 2932 O O . LEU A 1 385 ? 25.860 -10.031 -25.420 1.00 53.12 385 LEU A O 1
ATOM 2936 N N . THR A 1 386 ? 26.061 -9.641 -27.621 1.00 54.19 386 THR A N 1
ATOM 2937 C CA . THR A 1 386 ? 27.353 -8.957 -27.517 1.00 54.19 386 THR A CA 1
ATOM 2938 C C . THR A 1 386 ? 27.091 -7.449 -27.510 1.00 54.19 386 THR A C 1
ATOM 2940 O O . THR A 1 386 ? 26.645 -6.934 -28.534 1.00 54.19 386 THR A O 1
ATOM 2943 N N . PRO A 1 387 ? 27.284 -6.737 -26.385 1.00 57.91 387 PRO A N 1
ATOM 2944 C CA . PRO A 1 387 ? 27.099 -5.288 -26.338 1.00 57.91 387 PRO A CA 1
ATOM 2945 C C . PRO A 1 387 ? 28.171 -4.551 -27.156 1.00 57.91 387 PRO A C 1
ATOM 2947 O O . PRO A 1 387 ? 29.199 -5.126 -27.525 1.00 57.91 387 PRO A O 1
ATOM 2950 N N . ALA A 1 388 ? 27.941 -3.257 -27.395 1.00 57.69 388 ALA A N 1
ATOM 2951 C CA . ALA A 1 388 ? 28.909 -2.346 -27.997 1.00 57.69 388 ALA A CA 1
ATOM 2952 C C . ALA A 1 388 ? 30.276 -2.360 -27.276 1.00 57.69 388 ALA A C 1
ATOM 2954 O O . ALA A 1 388 ? 30.426 -2.858 -26.161 1.00 57.69 388 ALA A O 1
ATOM 2955 N N . ALA A 1 389 ? 31.302 -1.787 -27.916 1.00 56.59 389 ALA A N 1
ATOM 2956 C CA . ALA A 1 389 ? 32.699 -1.852 -27.466 1.00 56.59 389 ALA A CA 1
ATOM 2957 C C . ALA A 1 389 ? 32.967 -1.289 -26.048 1.00 56.59 389 ALA A C 1
ATOM 2959 O O . ALA A 1 389 ? 34.011 -1.582 -25.469 1.00 56.59 389 ALA A O 1
ATOM 2960 N N . ASP A 1 390 ? 32.049 -0.496 -25.489 1.00 65.38 390 ASP A N 1
ATOM 2961 C CA . ASP A 1 390 ? 32.094 0.040 -24.121 1.00 65.38 390 ASP A CA 1
ATOM 2962 C C . ASP A 1 390 ? 31.370 -0.849 -23.083 1.00 65.38 390 ASP A C 1
ATOM 2964 O O . ASP A 1 390 ? 31.283 -0.494 -21.905 1.00 65.38 390 ASP A O 1
ATOM 2968 N N . GLY A 1 391 ? 30.844 -2.001 -23.511 1.00 69.06 391 GLY A N 1
ATOM 2969 C CA . GLY A 1 391 ? 30.099 -2.958 -22.694 1.00 69.06 391 GLY A CA 1
ATOM 2970 C C . GLY A 1 391 ? 28.649 -2.559 -22.399 1.00 69.06 391 GLY A C 1
ATOM 2971 O O . GLY A 1 391 ? 27.976 -3.265 -21.649 1.00 69.06 391 GLY A O 1
ATOM 2972 N N . SER A 1 392 ? 28.152 -1.453 -22.960 1.00 80.12 392 SER A N 1
ATOM 2973 C CA . SER A 1 392 ? 26.818 -0.908 -22.686 1.00 80.12 392 SER A CA 1
ATOM 2974 C C . SER A 1 392 ? 25.912 -1.013 -23.916 1.00 80.12 392 SER A C 1
ATOM 2976 O O . SER A 1 392 ? 26.270 -0.501 -24.972 1.00 80.12 392 SER A O 1
ATOM 2978 N N . PRO A 1 393 ? 24.724 -1.638 -23.826 1.00 87.06 393 PRO A N 1
ATOM 2979 C CA . PRO A 1 393 ? 23.863 -1.759 -24.992 1.00 87.06 393 PRO A CA 1
ATOM 2980 C C . PRO A 1 393 ? 23.170 -0.438 -25.327 1.00 87.06 393 PRO A C 1
ATOM 2982 O O . PRO A 1 393 ? 22.608 0.244 -24.463 1.00 87.06 393 PRO A O 1
ATOM 2985 N N . THR A 1 394 ? 23.173 -0.100 -26.606 1.00 90.38 394 THR A N 1
ATOM 2986 C CA . THR A 1 394 ? 22.418 1.019 -27.165 1.00 90.38 394 THR A CA 1
ATOM 2987 C C . THR A 1 394 ? 20.923 0.701 -27.216 1.00 90.38 394 THR A C 1
ATOM 2989 O O . THR A 1 394 ? 20.501 -0.453 -27.228 1.00 90.38 394 THR A O 1
ATOM 2992 N N . GLU A 1 395 ? 20.087 1.733 -27.270 1.00 93.12 395 GLU A N 1
ATOM 2993 C CA . GLU A 1 395 ? 18.636 1.582 -27.406 1.00 93.12 395 GLU A CA 1
ATOM 2994 C C . GLU A 1 395 ? 18.241 0.814 -28.675 1.00 93.12 395 GLU A C 1
ATOM 2996 O O . GLU A 1 395 ? 17.338 -0.016 -28.616 1.00 93.12 395 GLU A O 1
ATOM 3001 N N . ASP A 1 396 ? 18.940 1.029 -29.795 1.00 92.25 396 ASP A N 1
ATOM 3002 C CA . ASP A 1 396 ? 18.684 0.290 -31.037 1.00 92.25 396 ASP A CA 1
ATOM 3003 C C . ASP A 1 396 ? 19.022 -1.207 -30.873 1.00 92.25 396 ASP A C 1
ATOM 3005 O O . ASP A 1 396 ? 18.266 -2.052 -31.347 1.00 92.25 396 ASP A O 1
ATOM 3009 N N . GLU A 1 397 ? 20.093 -1.554 -30.147 1.00 88.00 397 GLU A N 1
ATOM 3010 C CA . GLU A 1 397 ? 20.423 -2.946 -29.800 1.00 88.00 397 GLU A CA 1
ATOM 3011 C C . GLU A 1 397 ? 19.369 -3.560 -28.872 1.00 88.00 397 GLU A C 1
ATOM 3013 O O . GLU A 1 397 ? 18.854 -4.636 -29.160 1.00 88.00 397 GLU A O 1
ATOM 3018 N N . VAL A 1 398 ? 18.967 -2.857 -27.807 1.00 90.00 398 VAL A N 1
ATOM 3019 C CA . VAL A 1 398 ? 17.905 -3.311 -26.889 1.00 90.00 398 VAL A CA 1
ATOM 3020 C C . VAL A 1 398 ? 16.597 -3.569 -27.645 1.00 90.00 398 VAL A C 1
ATOM 3022 O O . VAL A 1 398 ? 15.940 -4.589 -27.421 1.00 90.00 398 VAL A O 1
ATOM 3025 N N . ILE A 1 399 ? 16.217 -2.673 -28.560 1.00 91.38 399 ILE A N 1
ATOM 3026 C CA . ILE A 1 399 ? 15.029 -2.831 -29.407 1.00 91.38 399 ILE A CA 1
ATOM 3027 C C . ILE A 1 399 ? 15.213 -3.988 -30.395 1.00 91.38 399 ILE A C 1
ATOM 3029 O O . ILE A 1 399 ? 14.277 -4.760 -30.591 1.00 91.38 399 ILE A O 1
ATOM 3033 N N . ALA A 1 400 ? 16.392 -4.155 -30.993 1.00 87.44 400 ALA A N 1
ATOM 3034 C CA . ALA A 1 400 ? 16.665 -5.278 -31.885 1.00 87.44 400 ALA A CA 1
ATOM 3035 C C . ALA A 1 400 ? 16.567 -6.626 -31.152 1.00 87.44 400 ALA A C 1
ATOM 3037 O O . ALA A 1 400 ? 16.008 -7.580 -31.690 1.00 87.44 400 ALA A O 1
ATOM 3038 N N . TRP A 1 401 ? 17.052 -6.696 -29.910 1.00 85.38 401 TRP A N 1
ATOM 3039 C CA . TRP A 1 401 ? 17.049 -7.913 -29.099 1.00 85.38 401 TRP A CA 1
ATOM 3040 C C . TRP A 1 401 ? 15.664 -8.254 -28.540 1.00 85.38 401 TRP A C 1
ATOM 3042 O O . TRP A 1 401 ? 15.263 -9.420 -28.541 1.00 85.38 401 TRP A O 1
ATOM 3052 N N . PHE A 1 402 ? 14.913 -7.253 -28.065 1.00 87.62 402 PHE A N 1
ATOM 3053 C CA . PHE A 1 402 ? 13.685 -7.494 -27.294 1.00 87.62 402 PHE A CA 1
ATOM 3054 C C . PHE A 1 402 ? 12.422 -6.835 -27.850 1.00 87.62 402 PHE A C 1
ATOM 3056 O O . PHE A 1 402 ? 11.324 -7.155 -27.396 1.00 87.62 402 PHE A O 1
ATOM 3063 N N . GLY A 1 403 ? 12.528 -5.929 -28.819 1.00 85.44 403 GLY A N 1
ATOM 3064 C CA . GLY A 1 403 ? 11.391 -5.165 -29.344 1.00 85.44 403 GLY A CA 1
ATOM 3065 C C . GLY A 1 403 ? 10.350 -6.030 -30.059 1.00 85.44 403 GLY A C 1
ATOM 3066 O O . GLY A 1 403 ? 9.156 -5.739 -29.996 1.00 85.44 403 GLY A O 1
ATOM 3067 N N . SER A 1 404 ? 10.776 -7.137 -30.675 1.00 84.56 404 SER A N 1
ATOM 3068 C CA . SER A 1 404 ? 9.883 -8.126 -31.298 1.00 84.56 404 SER A CA 1
ATOM 3069 C C . SER A 1 404 ? 9.242 -9.089 -30.292 1.00 84.56 404 SER A C 1
ATOM 3071 O O . SER A 1 404 ? 8.308 -9.812 -30.644 1.00 84.56 404 SER A O 1
ATOM 3073 N N . GLN A 1 405 ? 9.696 -9.096 -29.033 1.00 83.81 405 GLN A N 1
ATOM 3074 C CA . GLN A 1 405 ? 9.197 -10.024 -28.025 1.00 83.81 405 GLN A CA 1
ATOM 3075 C C . GLN A 1 405 ? 7.766 -9.655 -27.630 1.00 83.81 405 GLN A C 1
ATOM 3077 O O . GLN A 1 405 ? 7.484 -8.598 -27.052 1.00 83.81 405 GLN A O 1
ATOM 3082 N N . THR A 1 406 ? 6.835 -10.561 -27.916 1.00 83.69 406 THR A N 1
ATOM 3083 C CA . THR A 1 406 ? 5.410 -10.408 -27.594 1.00 83.69 406 THR A CA 1
ATOM 3084 C C . THR A 1 406 ? 5.064 -10.911 -26.199 1.00 83.69 406 THR A C 1
ATOM 3086 O O . THR A 1 406 ? 3.951 -10.662 -25.735 1.00 83.69 406 THR A O 1
ATOM 3089 N N . ALA A 1 407 ? 6.020 -11.550 -25.515 1.00 83.31 407 ALA A N 1
ATOM 3090 C CA . ALA A 1 407 ? 5.834 -12.086 -24.178 1.00 83.31 407 ALA A CA 1
ATOM 3091 C C . ALA A 1 407 ? 5.254 -11.018 -23.229 1.00 83.31 407 ALA A C 1
ATOM 3093 O O . ALA A 1 407 ? 5.737 -9.872 -23.219 1.00 83.31 407 ALA A O 1
ATOM 3094 N N . PRO A 1 408 ? 4.237 -11.371 -22.420 1.00 86.56 408 PRO A N 1
ATOM 3095 C CA . PRO A 1 408 ? 3.612 -10.451 -21.472 1.00 86.56 408 PRO A CA 1
ATOM 3096 C C . PRO A 1 408 ? 4.615 -9.948 -20.431 1.00 86.56 408 PRO A C 1
ATOM 3098 O O . PRO A 1 408 ? 4.525 -8.801 -20.005 1.00 86.56 408 PRO A O 1
ATOM 3101 N N . VAL A 1 409 ? 5.614 -10.761 -20.078 1.00 86.44 409 VAL A N 1
ATOM 3102 C CA . VAL A 1 409 ? 6.687 -10.417 -19.141 1.00 86.44 409 VAL A CA 1
ATOM 3103 C C . VAL A 1 409 ? 8.025 -10.820 -19.752 1.00 86.44 409 VAL A C 1
ATOM 3105 O O . VAL A 1 409 ? 8.175 -11.958 -20.185 1.00 86.44 409 VAL A O 1
ATOM 3108 N N . LEU A 1 410 ? 8.994 -9.906 -19.773 1.00 86.88 410 LEU A N 1
ATOM 3109 C CA . LEU A 1 410 ? 10.403 -10.248 -19.985 1.00 86.88 410 LEU A CA 1
ATOM 3110 C C . LEU A 1 410 ? 11.065 -10.391 -18.621 1.00 86.88 410 LEU A C 1
ATOM 3112 O O . LEU A 1 410 ? 10.981 -9.474 -17.806 1.00 86.88 410 LEU A O 1
ATOM 3116 N N . ARG A 1 411 ? 11.691 -11.537 -18.363 1.00 84.38 411 ARG A N 1
ATOM 3117 C CA . ARG A 1 411 ? 12.331 -11.832 -17.078 1.00 84.38 411 ARG A CA 1
ATOM 3118 C C . ARG A 1 411 ? 13.834 -11.838 -17.238 1.00 84.38 411 ARG A C 1
ATOM 3120 O O . ARG A 1 411 ? 14.330 -12.561 -18.086 1.00 84.38 411 ARG A O 1
ATOM 3127 N N . PHE A 1 412 ? 14.529 -11.101 -16.391 1.00 83.56 412 PHE A N 1
ATOM 3128 C CA . PHE A 1 412 ? 15.982 -11.098 -16.310 1.00 83.56 412 PHE A CA 1
ATOM 3129 C C . PHE A 1 412 ? 16.420 -11.732 -14.992 1.00 83.56 412 PHE A C 1
ATOM 3131 O O . PHE A 1 412 ? 15.825 -11.487 -13.943 1.00 83.56 412 PHE A O 1
ATOM 3138 N N . GLU A 1 413 ? 17.472 -12.542 -15.010 1.00 78.38 413 GLU A N 1
ATOM 3139 C CA . GLU A 1 413 ? 18.018 -13.100 -13.769 1.00 78.38 413 GLU A CA 1
ATOM 3140 C C . GLU A 1 413 ? 18.540 -11.983 -12.853 1.00 78.38 413 GLU A C 1
ATOM 3142 O O . GLU A 1 413 ? 18.185 -11.909 -11.680 1.00 78.38 413 GLU A O 1
ATOM 3147 N N . HIS A 1 414 ? 19.317 -11.058 -13.410 1.00 83.12 414 HIS A N 1
ATOM 3148 C CA . HIS A 1 414 ? 19.717 -9.817 -12.762 1.00 83.12 414 HIS A CA 1
ATOM 3149 C C . HIS A 1 414 ? 20.052 -8.752 -13.803 1.00 83.12 414 HIS A C 1
ATOM 3151 O O . HIS A 1 414 ? 20.280 -9.054 -14.970 1.00 83.12 414 HIS A O 1
ATOM 3157 N N . LEU A 1 415 ? 20.135 -7.497 -13.362 1.00 87.06 415 LEU A N 1
ATOM 3158 C CA . LEU A 1 415 ? 20.546 -6.362 -14.199 1.00 87.06 415 LEU A CA 1
ATOM 3159 C C . LEU A 1 415 ? 21.798 -5.658 -13.651 1.00 87.06 415 LEU A C 1
ATOM 3161 O O . LEU A 1 415 ? 22.081 -4.511 -13.989 1.00 87.06 415 LEU A O 1
ATOM 3165 N N . TYR A 1 416 ? 22.553 -6.329 -12.776 1.00 84.19 416 TYR A N 1
ATOM 3166 C CA . TYR A 1 416 ? 23.811 -5.801 -12.252 1.00 84.19 416 TYR A CA 1
ATOM 3167 C C . TYR A 1 416 ? 24.812 -5.526 -13.377 1.00 84.19 416 TYR A C 1
ATOM 3169 O O . TYR A 1 416 ? 24.982 -6.343 -14.275 1.00 84.19 416 TYR A O 1
ATOM 3177 N N . GLY A 1 417 ? 25.468 -4.365 -13.313 1.00 81.62 417 GLY A N 1
ATOM 3178 C CA . GLY A 1 417 ? 26.462 -3.935 -14.302 1.00 81.62 417 GLY A CA 1
ATOM 3179 C C . GLY A 1 417 ? 25.879 -3.392 -15.610 1.00 81.62 417 GLY A C 1
ATOM 3180 O O . GLY A 1 417 ? 26.604 -2.735 -16.352 1.00 81.62 417 GLY A O 1
ATOM 3181 N N . LEU A 1 418 ? 24.583 -3.584 -15.871 1.00 85.19 418 LEU A N 1
ATOM 3182 C CA . LEU A 1 418 ? 23.949 -3.121 -17.098 1.00 85.19 418 LEU A CA 1
ATOM 3183 C C . LEU A 1 418 ? 23.782 -1.597 -17.106 1.00 85.19 418 LEU A C 1
ATOM 3185 O O . LEU A 1 418 ? 23.279 -1.008 -16.148 1.00 85.19 418 LEU A O 1
ATOM 3189 N N . ARG A 1 419 ? 24.165 -0.956 -18.215 1.00 89.31 419 ARG A N 1
ATOM 3190 C CA . ARG A 1 419 ? 24.041 0.495 -18.418 1.00 89.31 419 ARG A CA 1
ATOM 3191 C C . ARG A 1 419 ? 23.486 0.798 -19.814 1.00 89.31 419 ARG A C 1
ATOM 3193 O O . ARG A 1 419 ? 24.255 1.167 -20.692 1.00 89.31 419 ARG A O 1
ATOM 3200 N N . PRO A 1 420 ? 22.176 0.618 -20.059 1.00 89.06 420 PRO A N 1
ATOM 3201 C CA . PRO A 1 420 ? 21.602 0.887 -21.373 1.00 89.06 420 PRO A CA 1
ATOM 3202 C C . PRO A 1 420 ? 21.777 2.361 -21.747 1.00 89.06 420 PRO A C 1
ATOM 3204 O O . PRO A 1 420 ? 21.771 3.219 -20.866 1.00 89.06 420 PRO A O 1
ATOM 3207 N N . GLN A 1 421 ? 21.893 2.677 -23.034 1.00 93.12 421 GLN A N 1
ATOM 3208 C CA . GLN A 1 421 ? 22.052 4.057 -23.504 1.00 93.12 421 GLN A CA 1
ATOM 3209 C C . GLN A 1 421 ? 20.914 4.443 -24.447 1.00 93.12 421 GLN A C 1
ATOM 3211 O O . GLN A 1 421 ? 20.677 3.769 -25.445 1.00 93.12 421 GLN A O 1
ATOM 3216 N N . PHE A 1 422 ? 20.208 5.540 -24.157 1.00 95.25 422 PHE A N 1
ATOM 3217 C CA . PHE A 1 422 ? 19.207 6.063 -25.091 1.00 95.25 422 PHE A CA 1
ATOM 3218 C C . PHE A 1 422 ? 19.878 6.592 -26.358 1.00 95.25 422 PHE A C 1
ATOM 3220 O O . PHE A 1 422 ? 20.889 7.290 -26.291 1.00 95.25 422 PHE A O 1
ATOM 3227 N N . ARG A 1 423 ? 19.256 6.339 -27.509 1.00 94.19 423 ARG A N 1
ATOM 3228 C CA . ARG A 1 423 ? 19.699 6.837 -28.815 1.00 94.19 423 ARG A CA 1
ATOM 3229 C C . ARG A 1 423 ? 19.680 8.362 -28.878 1.00 94.19 423 ARG A C 1
ATOM 3231 O O . ARG A 1 423 ? 20.523 8.981 -29.521 1.00 94.19 423 ARG A O 1
ATOM 3238 N N . HIS A 1 424 ? 18.685 8.975 -28.236 1.00 94.75 424 HIS A N 1
ATOM 3239 C CA . HIS A 1 424 ? 18.466 10.416 -28.284 1.00 94.75 424 HIS A CA 1
ATOM 3240 C C . HIS A 1 424 ? 18.896 11.095 -26.975 1.00 94.75 424 HIS A C 1
ATOM 3242 O O . HIS A 1 424 ? 18.299 10.811 -25.930 1.00 94.75 424 HIS A O 1
ATOM 3248 N N . PRO A 1 425 ? 19.828 12.071 -27.016 1.00 95.25 425 PRO A N 1
ATOM 3249 C CA . PRO A 1 425 ? 20.298 12.777 -25.821 1.00 95.25 425 PRO A CA 1
ATOM 3250 C C . PRO A 1 425 ? 19.173 13.425 -25.009 1.00 95.25 425 PRO A C 1
ATOM 3252 O O . PRO A 1 425 ? 19.170 13.348 -23.788 1.00 95.25 425 PRO A O 1
ATOM 3255 N N . ALA A 1 426 ? 18.164 13.994 -25.677 1.00 96.50 426 ALA A N 1
ATOM 3256 C CA . ALA A 1 426 ? 17.014 14.593 -25.000 1.00 96.50 426 ALA A CA 1
ATOM 3257 C C . ALA A 1 426 ? 16.219 13.572 -24.164 1.00 96.50 426 ALA A C 1
ATOM 3259 O O . ALA A 1 426 ? 15.742 13.899 -23.078 1.00 96.50 426 ALA A O 1
ATOM 3260 N N . ARG A 1 427 ? 16.104 12.325 -24.646 1.00 95.38 427 ARG A N 1
ATOM 3261 C CA . ARG A 1 427 ? 15.415 11.240 -23.936 1.00 95.38 427 ARG A CA 1
ATOM 3262 C C . ARG A 1 427 ? 16.237 10.764 -22.738 1.00 95.38 427 ARG A C 1
ATOM 3264 O O . ARG A 1 427 ? 15.667 10.600 -21.662 1.00 95.38 427 ARG A O 1
ATOM 3271 N N . ALA A 1 428 ? 17.559 10.644 -22.899 1.00 95.31 428 ALA A N 1
ATOM 3272 C CA . ALA A 1 428 ? 18.478 10.386 -21.789 1.00 95.31 428 ALA A CA 1
ATOM 3273 C C . ALA A 1 428 ? 18.366 11.461 -20.702 1.00 95.31 428 ALA A C 1
ATOM 3275 O O . ALA A 1 428 ? 18.094 11.136 -19.552 1.00 95.31 428 ALA A O 1
ATOM 3276 N N . SER A 1 429 ? 18.463 12.743 -21.069 1.00 96.69 429 SER A N 1
ATOM 3277 C CA . SER A 1 429 ? 18.361 13.851 -20.114 1.00 96.69 429 SER A CA 1
ATOM 3278 C C . SER A 1 429 ? 17.008 13.900 -19.400 1.00 96.69 429 SER A C 1
ATOM 3280 O O . SER A 1 429 ? 16.959 14.162 -18.201 1.00 96.69 429 SER A O 1
ATOM 3282 N N . ALA A 1 430 ? 15.904 13.628 -20.104 1.00 96.31 430 ALA A N 1
ATOM 3283 C CA . ALA A 1 430 ? 14.579 13.570 -19.490 1.00 96.31 430 ALA A CA 1
ATOM 3284 C C . ALA A 1 430 ? 14.458 12.409 -18.489 1.00 96.31 430 ALA A C 1
ATOM 3286 O O . ALA A 1 430 ? 13.919 12.592 -17.394 1.00 96.31 430 ALA A O 1
ATOM 3287 N N . PHE A 1 431 ? 14.984 11.234 -18.849 1.00 96.50 431 PHE A N 1
ATOM 3288 C CA . PHE A 1 431 ? 15.028 10.075 -17.966 1.00 96.50 431 PHE A CA 1
ATOM 3289 C C . PHE A 1 431 ? 15.890 10.341 -16.730 1.00 96.50 431 PHE A C 1
ATOM 3291 O O . PHE A 1 431 ? 15.425 10.129 -15.613 1.00 96.50 431 PHE A O 1
ATOM 3298 N N . ASP A 1 432 ? 17.107 10.857 -16.907 1.00 95.69 432 ASP A N 1
ATOM 3299 C CA . ASP A 1 432 ? 18.011 11.170 -15.800 1.00 95.69 432 ASP A CA 1
ATOM 3300 C C . ASP A 1 432 ? 17.409 12.229 -14.872 1.00 95.69 432 ASP A C 1
ATOM 3302 O O . ASP A 1 432 ? 17.462 12.079 -13.656 1.00 95.69 432 ASP A O 1
ATOM 3306 N N . ALA A 1 433 ? 16.738 13.250 -15.413 1.00 95.75 433 ALA A N 1
ATOM 3307 C CA . ALA A 1 433 ? 16.035 14.236 -14.597 1.00 95.75 433 ALA A CA 1
ATOM 3308 C C . ALA A 1 433 ? 14.895 13.611 -13.771 1.00 95.75 433 ALA A C 1
ATOM 3310 O O . ALA A 1 433 ? 14.692 13.994 -12.619 1.00 95.75 433 ALA A O 1
ATOM 3311 N N . MET A 1 434 ? 14.131 12.668 -14.337 1.00 95.38 434 MET A N 1
ATOM 3312 C CA . MET A 1 434 ? 13.112 11.914 -13.595 1.00 95.38 434 MET A CA 1
ATOM 3313 C C . MET A 1 434 ? 13.751 11.054 -12.502 1.00 95.38 434 MET A C 1
ATOM 3315 O O . MET A 1 434 ? 13.310 11.102 -11.354 1.00 95.38 434 MET A O 1
ATOM 3319 N N . TRP A 1 435 ? 14.792 10.304 -12.854 1.00 94.38 435 TRP A N 1
ATOM 3320 C CA . TRP A 1 435 ? 15.506 9.418 -11.946 1.00 94.38 435 TRP A CA 1
ATOM 3321 C C . TRP A 1 435 ? 16.103 10.188 -10.766 1.00 94.38 435 TRP A C 1
ATOM 3323 O O . TRP A 1 435 ? 15.824 9.855 -9.621 1.00 94.38 435 TRP A O 1
ATOM 3333 N N . ASN A 1 436 ? 16.814 11.284 -11.027 1.00 92.81 436 ASN A N 1
ATOM 3334 C CA . ASN A 1 436 ? 17.433 12.121 -9.999 1.00 92.81 436 ASN A CA 1
ATOM 3335 C C . ASN A 1 436 ? 16.396 12.732 -9.045 1.00 92.81 436 ASN A C 1
ATOM 3337 O O . ASN A 1 436 ? 16.610 12.767 -7.835 1.00 92.81 436 ASN A O 1
ATOM 3341 N N . ARG A 1 437 ? 15.218 13.139 -9.546 1.00 92.00 437 ARG A N 1
ATOM 3342 C CA . ARG A 1 437 ? 14.106 13.563 -8.671 1.00 92.00 437 ARG A CA 1
ATOM 3343 C C . ARG A 1 437 ? 13.603 12.430 -7.775 1.00 92.00 437 ARG A C 1
ATOM 3345 O O . ARG A 1 437 ? 13.245 12.689 -6.629 1.00 92.00 437 ARG A O 1
ATOM 3352 N N . ALA A 1 438 ? 13.559 11.202 -8.291 1.00 89.25 438 ALA A N 1
ATOM 3353 C CA . ALA A 1 438 ? 13.093 10.031 -7.553 1.00 89.25 438 ALA A CA 1
ATOM 3354 C C . ALA A 1 438 ? 14.094 9.561 -6.488 1.00 89.25 438 ALA A C 1
ATOM 3356 O O . ALA A 1 438 ? 13.679 9.068 -5.440 1.00 89.25 438 ALA A O 1
ATOM 3357 N N . THR A 1 439 ? 15.394 9.709 -6.753 1.00 85.44 439 THR A N 1
ATOM 3358 C CA . THR A 1 439 ? 16.473 9.190 -5.901 1.00 85.44 439 THR A CA 1
ATOM 3359 C C . THR A 1 439 ? 17.163 10.242 -5.036 1.00 85.44 439 THR A C 1
ATOM 3361 O O . THR A 1 439 ? 17.892 9.881 -4.116 1.00 85.44 439 THR A O 1
ATOM 3364 N N . GLY A 1 440 ? 16.944 11.530 -5.309 1.00 80.75 440 GLY A N 1
ATOM 3365 C CA . GLY A 1 440 ? 17.624 12.629 -4.623 1.00 80.75 440 GLY A CA 1
ATOM 3366 C C . GLY A 1 440 ? 19.119 12.734 -4.943 1.00 80.75 440 GLY A C 1
ATOM 3367 O O . GLY A 1 440 ? 19.859 13.261 -4.112 1.00 80.75 440 GLY A O 1
ATOM 3368 N N . MET A 1 441 ? 19.551 12.201 -6.094 1.00 68.56 441 MET A N 1
ATOM 3369 C CA . MET A 1 441 ? 20.940 12.231 -6.578 1.00 68.56 441 MET A CA 1
ATOM 3370 C C . MET A 1 441 ? 21.229 13.410 -7.502 1.00 68.56 441 MET A C 1
ATOM 3372 O O . MET A 1 441 ? 20.302 13.848 -8.222 1.00 68.56 441 MET A O 1
#

Organism: Cafeteria roenbergensis (NCBI:txid33653)

Secondary structure (DSSP, 8-state):
-EEE------PPTT---GGGHHHHHHHHHHHHHHHHTT--EEEE-TTEEESS-HHHHHHHHHHHHHTT--S--PPPP---S-TTSSSS------------SEEEEEETTTEEEEEEEEE-SSHHHHHHHHHHHHHHHH-TT--HHHHHHHHHHHTBTTB-EEEEPTTTS--HIIIIISSSS--GGG-S-TT-SEEE--SS-SHHHHHHHHHHTT-----TTTTTTT-TT--EEEE----TT--HHHHHHHHHHHHHHHHHHT-EEEPPPPP-PPPPBTTSSSS-BS---GGGGSSGGGGSS--HHHHHHHS-GGGEE-GGGGGSTTS-GGGTT--TT---B------TTSS----PPPSSS------S-PPP---S----GGG-----TTS--BHHHHHHHHTT---SEEEES--TT---B-SSHHHHHHHHHHHHHHHT-

pLDDT: mean 72.61, std 22.46, range [25.3, 97.12]

InterPro domains:
  IPR005069 Nucleotide-diphospho-sugar transferase [PF03407] (24-210)
  IPR052636 UDP-D-xylose:L-fucose alpha-1,3-D-xylosyltransferase [PTHR47032] (21-224)

Sequence (441 aa):
MACVSVPAQQEPADSAEPALARPVNAKAQVLWATVKLGYDSLLVDTDVAFLQNPLPVLADYDRAHQQVRCGSAGAEPFLPHYPWLGAHVAESASTCESVIDLQAQRDEEHGIGAGFMRVKATPGGLLLLSRAMALSLKAPELTLQQSVSQAVGQLRGVITANTLPPATFPSRLVHLARPSRVFAYHQPCPKCVVVHSSWLTGHAAKVWRMKDQMLWSLDGPKKYYSDPKRKYIEYSNPSSMASQEAELNALKAAFMLGAMLDRTVILPEFRCHRCPTADGKGTTPRCSDMVTRCSLGAFGQLDLAKFAGAIPEDLFRERMFRYNPLTPKSAWGGSLFDSPVHLSFDSGKGGIGSLQASPEPGWEIQSSRAPEILSGAEVHPDNVLTPAADGSPTEDEVIAWFGSQTAPVLRFEHLYGLRPQFRHPARASAFDAMWNRATGM

Foldseek 3Di:
DDEDDDDDDDDPPDDPDLPQLVVLLVQLVVLL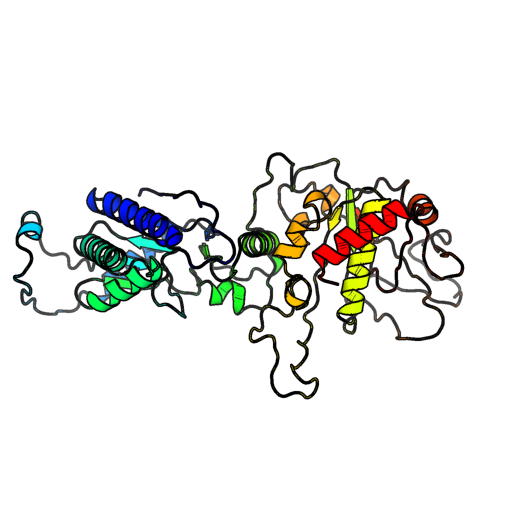VCLQVQDWYKAAYPLKFFPADCVVVVVVVQVVVQVPPPDDDDDDDDDDPDPVVPDPDDDDDDDSRQGAQKEAAQDPVQGGDPNTMIGGSDPQVSQLSVQLSVVCVVPVSDGSSNSSRVSCVVCPVVHHYHHDDCLADNDQCRQQFPPALDAQVNCSRVNYRMDGNPVDPDPLRSQVSCLRNVSDQDCPPVRLAQDPQAAAEEEEDPDPPDDLVLLLVLVLLRLVLCVLQVHAYARYFAAFADAQDPVNPPDDGPPPGSHLRTDCNVSVQFDSVLQPVLDDSSNYGYNSSLVHPNHPVLSVPPDPPPDALEADQCPPDDDDDDDDDDPDPDDDDDDDDDDDDDDDDDDDPVSHQHAPPVSEHESVSSCVNPNPPPRRYHYYHTRGPYDYHYPDVVVVVVSVVSSCSRRVD

Radius of gyration: 28.48 Å; chains: 1; bounding box: 74×58×80 Å